Protein AF-A0AAD1AQQ9-F1 (afdb_monomer)

Solvent-accessible surface area (backbone atoms only — not comparable to full-atom values): 23128 Å² total; per-residue (Å²): 130,87,79,75,83,53,77,66,50,61,52,50,50,52,54,48,53,54,50,51,52,54,50,51,54,51,49,53,50,51,53,51,51,52,52,54,50,51,53,48,52,52,50,51,54,52,50,50,52,53,49,53,53,50,53,54,49,52,56,50,53,52,50,52,53,48,53,51,49,53,51,50,52,51,53,52,50,53,53,50,52,50,51,50,50,53,50,54,51,52,50,53,50,49,54,50,49,30,59,72,73,65,39,90,42,57,78,40,56,41,88,80,49,88,40,59,37,41,24,38,58,41,62,72,84,52,92,76,79,46,94,58,46,60,51,45,37,55,55,56,70,68,40,95,64,73,42,43,28,38,31,41,71,64,84,58,95,57,44,66,65,50,51,53,54,51,27,58,76,51,74,46,58,74,93,62,41,48,71,50,32,69,67,61,50,52,34,63,38,70,68,69,57,86,68,44,59,76,78,73,92,82,69,83,50,65,46,69,45,97,80,58,40,35,36,41,35,51,41,96,81,74,42,41,37,33,42,38,31,37,34,61,49,98,86,70,44,52,50,92,38,40,33,36,39,39,34,23,54,66,94,42,56,43,36,38,40,34,33,39,99,75,14,38,56,37,34,37,40,32,35,41,99,84,66,40,54,38,35,39,38,34,19,16,39,64,58,48,57,31,39,41,39,34,32,61,65,93,41,72,54,37,36,39,34,34,44,96,86,61,44,77,77,50,72,29,67,42,71,67,58,46,50,34,55,41,43,63,72,72,54,60,90,49,20,22,37,32,30,54,59,87,38,62,65,52,55,53,46,34,67,74,34,68,53,47,67,26,38,37,43,42,66,89,41,67,79,33,70,66,49,51,54,51,47,73,76,64,69,74,39,47,35,34,22,55,26,64,68,37,48,53,54,41,48,67,68,63,74,48,61,31,22,44,41,58,57,39,73,74,72,73,82,86,74,80,75,70,82,83,131

Nearest PDB structures (foldseek):
  7vfk-assembly1_B  TM=6.189E-01  e=2.960E-12  Staphylococcus aureus subsp. aureus USA300
  7vfn-assembly2_C  TM=6.305E-01  e=8.625E-12  Staphylococcus aureus subsp. aureus USA300
  7ec1-assembly1_B  TM=6.578E-01  e=5.441E-11  Staphylococcus aureus subsp. aureus USA300
  7vfm-assembly2_C  TM=6.105E-01  e=3.809E-11  Staphylococcus aureus subsp. aureus USA300
  6lnw-assembly1_A  TM=4.916E-01  e=9.009E-09  Streptococcus pneumoniae TIGR4

Foldseek 3Di:
DDDDDDVVVVVVVVVVVVVVVVVVVVVVVVVVVVVVVVVVVVVVVVVVVVVVVVVVVVVVVVVVVVVVVVVVVVVVVVVVVVVVVVVVVVVVVQVVVCVVLVFPAGEAAQLVDLAFPEEEEDEALDPPQDPLLLLVLVVQVPRPDLRYEYEYLDDDLCVVVSCVVSCVVNVHDPVSYHYQDQQVVQQADDDADQDADDDDPDQDAWDADPLNQWIWGQDPVNFKIKIWGADADPVRHGDRATAKIFIGGHVDTAKMWGADPSRATAKMWGADPVRFTAWIWGAHSNGATAWIFGDDRNATQKIWGADPVNHTPDMDRDSLVVSLVSCLPPPDPSHEYEHAPVDPSLVVSCVSNVGHYAHEDEPVRLPDPVNLVVLVVPLRAHYEYQEPVSVSSNSNRNSYHHHYDYSDDPDDPDPPPDPDD

Mean predicted aligned error: 14.0 Å

Structure (mmCIF, N/CA/C/O backbone):
data_AF-A0AAD1AQQ9-F1
#
_entry.id   AF-A0AAD1AQQ9-F1
#
loop_
_atom_site.group_PDB
_atom_site.id
_atom_site.type_symbol
_atom_site.label_atom_id
_atom_site.label_alt_id
_atom_site.label_comp_id
_atom_site.label_asym_id
_atom_site.label_entity_id
_atom_site.label_seq_id
_atom_site.pdbx_PDB_ins_code
_atom_site.Cartn_x
_atom_site.Cartn_y
_atom_site.Cartn_z
_atom_site.occupancy
_atom_site.B_iso_or_equiv
_atom_site.auth_seq_id
_atom_site.auth_comp_id
_atom_site.auth_asym_id
_atom_site.auth_atom_id
_atom_site.pdbx_PDB_model_num
ATOM 1 N N . MET A 1 1 ? 55.719 0.538 126.097 1.00 36.19 1 MET A N 1
ATOM 2 C CA . MET A 1 1 ? 55.600 -0.184 124.808 1.00 36.19 1 MET A CA 1
ATOM 3 C C . MET A 1 1 ? 55.387 0.833 123.689 1.00 36.19 1 MET A C 1
ATOM 5 O O . MET A 1 1 ? 54.274 1.259 123.449 1.00 36.19 1 MET A O 1
ATOM 9 N N . LYS A 1 2 ? 56.459 1.363 123.086 1.00 53.81 2 LYS A N 1
ATOM 10 C CA . LYS A 1 2 ? 56.794 1.046 121.682 1.00 53.81 2 LYS A CA 1
ATOM 11 C C . LYS A 1 2 ? 56.234 -0.307 121.212 1.00 53.81 2 LYS A C 1
ATOM 13 O O . LYS A 1 2 ? 56.675 -1.348 121.684 1.00 53.81 2 LYS A O 1
ATOM 18 N N . LYS A 1 3 ? 55.329 -0.265 120.236 1.00 47.53 3 LYS A N 1
ATOM 19 C CA . LYS A 1 3 ? 55.261 -1.208 119.109 1.00 47.53 3 LYS A CA 1
ATOM 20 C C . LYS A 1 3 ? 55.353 -0.329 117.857 1.00 47.53 3 LYS A C 1
ATOM 22 O O . LYS A 1 3 ? 54.387 0.322 117.495 1.00 47.53 3 LYS A O 1
ATOM 27 N N . LYS A 1 4 ? 56.572 0.076 117.471 1.00 51.69 4 LYS A N 1
ATOM 28 C CA . LYS A 1 4 ? 57.337 -0.496 116.344 1.00 51.69 4 LYS A CA 1
ATOM 29 C C . LYS A 1 4 ? 56.397 -0.849 115.199 1.00 51.69 4 LYS A C 1
ATOM 31 O O . LYS A 1 4 ? 55.778 -1.910 115.220 1.00 51.69 4 LYS A O 1
ATOM 36 N N . LEU A 1 5 ? 56.309 0.079 114.249 1.00 50.34 5 LEU A N 1
ATOM 37 C CA . LEU A 1 5 ? 55.714 -0.231 112.977 1.00 50.34 5 LEU A CA 1
ATOM 38 C C . LEU A 1 5 ? 56.695 -1.147 112.202 1.00 50.34 5 LEU A C 1
ATOM 40 O O . LEU A 1 5 ? 57.851 -0.785 112.000 1.00 50.34 5 LEU A O 1
ATOM 44 N N . THR A 1 6 ? 56.290 -2.376 111.901 1.00 51.75 6 THR A N 1
ATOM 45 C CA . THR A 1 6 ? 57.070 -3.421 111.218 1.00 51.75 6 THR A CA 1
ATOM 46 C C . THR A 1 6 ? 57.174 -3.145 109.710 1.00 51.75 6 THR A C 1
ATOM 48 O O . THR A 1 6 ? 56.494 -2.267 109.191 1.00 51.75 6 THR A O 1
ATOM 51 N N . ALA A 1 7 ? 58.003 -3.900 108.972 1.00 61.97 7 ALA A N 1
ATOM 52 C CA . ALA A 1 7 ? 58.128 -3.826 107.499 1.00 61.97 7 ALA A CA 1
ATOM 53 C C . ALA A 1 7 ? 56.771 -3.849 106.756 1.00 61.97 7 ALA A C 1
ATOM 55 O O . ALA A 1 7 ? 56.609 -3.250 105.694 1.00 61.97 7 ALA A O 1
ATOM 56 N N . THR A 1 8 ? 55.776 -4.468 107.386 1.00 60.53 8 THR A N 1
ATOM 57 C CA . THR A 1 8 ? 54.355 -4.430 107.044 1.00 60.53 8 THR A CA 1
ATOM 58 C C . THR A 1 8 ? 53.827 -3.010 106.809 1.00 60.53 8 THR A C 1
ATOM 60 O O . THR A 1 8 ? 53.073 -2.797 105.871 1.00 60.53 8 THR A O 1
ATOM 63 N N . GLN A 1 9 ? 54.227 -2.016 107.606 1.00 60.91 9 GLN A N 1
ATOM 64 C CA . GLN A 1 9 ? 53.675 -0.663 107.510 1.00 60.91 9 GLN A CA 1
ATOM 65 C C . GLN A 1 9 ? 54.288 0.233 106.445 1.00 60.91 9 GLN A C 1
ATOM 67 O O . GLN A 1 9 ? 53.588 1.109 105.947 1.00 60.91 9 GLN A O 1
ATOM 72 N N . LEU A 1 10 ? 55.546 0.021 106.056 1.00 62.38 10 LEU A N 1
ATOM 73 C CA . LEU A 1 10 ? 56.093 0.728 104.895 1.00 62.38 10 LEU A CA 1
ATOM 74 C C . LEU A 1 10 ? 55.451 0.209 103.599 1.00 62.38 10 LEU A C 1
ATOM 76 O O . LEU A 1 10 ? 55.098 1.002 102.731 1.00 62.38 10 LEU A O 1
ATOM 80 N N . SER A 1 11 ? 55.250 -1.113 103.517 1.00 69.56 11 SER A N 1
ATOM 81 C CA . SER A 1 11 ? 54.490 -1.765 102.443 1.00 69.56 11 SER A CA 1
ATOM 82 C C . SER A 1 11 ? 53.064 -1.214 102.363 1.00 69.56 11 SER A C 1
ATOM 84 O O . SER A 1 11 ? 52.654 -0.741 101.307 1.00 69.56 11 SER A O 1
ATOM 86 N N . LEU A 1 12 ? 52.361 -1.153 103.502 1.00 72.62 12 LEU A N 1
ATOM 87 C CA . LEU A 1 12 ? 51.020 -0.566 103.586 1.00 72.62 12 LEU A CA 1
ATOM 88 C C . LEU A 1 12 ? 50.987 0.898 103.129 1.00 72.62 12 LEU A C 1
ATOM 90 O O . LEU A 1 12 ? 50.028 1.300 102.484 1.00 72.62 12 LEU A O 1
ATOM 94 N N . LYS A 1 13 ? 52.015 1.702 103.431 1.00 69.44 13 LYS A N 1
ATOM 95 C CA . LYS A 1 13 ? 52.056 3.108 103.004 1.00 69.44 13 LYS A CA 1
ATOM 96 C C . LYS A 1 13 ? 52.227 3.248 101.490 1.00 69.44 13 LYS A C 1
ATOM 98 O O . LYS A 1 13 ? 51.545 4.066 100.887 1.00 69.44 13 LYS A O 1
ATOM 103 N N . LYS A 1 14 ? 53.105 2.448 100.879 1.00 76.06 14 LYS A N 1
ATOM 104 C CA . LYS A 1 14 ? 53.277 2.461 99.421 1.00 76.06 14 LYS A CA 1
ATOM 105 C C . LYS A 1 14 ? 52.019 1.955 98.712 1.00 76.06 14 LYS A C 1
ATOM 107 O O . LYS A 1 14 ? 51.558 2.603 97.785 1.00 76.06 14 LYS A O 1
ATOM 112 N N . GLN A 1 15 ? 51.416 0.877 99.225 1.00 74.88 15 GLN A N 1
ATOM 113 C CA . GLN A 1 15 ? 50.103 0.413 98.767 1.00 74.88 15 GLN A CA 1
ATOM 114 C C . GLN A 1 15 ? 49.055 1.530 98.862 1.00 74.88 15 GLN A C 1
ATOM 116 O O . GLN A 1 15 ? 48.259 1.682 97.948 1.00 74.88 15 GLN A O 1
ATOM 121 N N . LEU A 1 16 ? 49.079 2.348 99.920 1.00 69.38 16 LEU A N 1
ATOM 122 C CA . LEU A 1 16 ? 48.166 3.483 100.070 1.00 69.38 16 LEU A CA 1
ATOM 123 C C . LEU A 1 16 ? 48.392 4.572 99.008 1.00 69.38 16 LEU A C 1
ATOM 125 O O . LEU A 1 16 ? 47.425 5.090 98.464 1.00 69.38 16 LEU A O 1
ATOM 129 N N . GLU A 1 17 ? 49.642 4.937 98.722 1.00 74.38 17 GLU A N 1
ATOM 130 C CA . GLU A 1 17 ? 49.974 5.958 97.715 1.00 74.38 17 GLU A CA 1
ATOM 131 C C . GLU A 1 17 ? 49.635 5.491 96.291 1.00 74.38 17 GLU A C 1
ATOM 133 O O . GLU A 1 17 ? 49.061 6.264 95.522 1.00 74.38 17 GLU A O 1
ATOM 138 N N . ASP A 1 18 ? 49.905 4.223 95.966 1.00 80.44 18 ASP A N 1
ATOM 139 C CA . ASP A 1 18 ? 49.535 3.624 94.679 1.00 80.44 18 ASP A CA 1
ATOM 140 C C . ASP A 1 18 ? 48.001 3.591 94.522 1.00 80.44 18 ASP A C 1
ATOM 142 O O . ASP A 1 18 ? 47.475 4.058 93.511 1.00 80.44 18 ASP A O 1
ATOM 146 N N . ILE A 1 19 ? 47.272 3.192 95.576 1.00 76.31 19 ILE A N 1
ATOM 147 C CA . ILE A 1 19 ? 45.800 3.246 95.621 1.00 76.31 19 ILE A CA 1
ATOM 148 C C . ILE A 1 19 ? 45.284 4.682 95.426 1.00 76.31 19 ILE A C 1
ATOM 150 O O . ILE A 1 19 ? 44.307 4.894 94.715 1.00 76.31 19 ILE A O 1
ATOM 154 N N . ILE A 1 20 ? 45.918 5.691 96.032 1.00 76.94 20 ILE A N 1
ATOM 155 C CA . ILE A 1 20 ? 45.504 7.098 95.880 1.00 76.94 20 ILE A CA 1
ATOM 156 C C . ILE A 1 20 ? 45.683 7.577 94.433 1.00 76.94 20 ILE A C 1
ATOM 158 O O . ILE A 1 20 ? 44.823 8.290 93.912 1.00 76.94 20 ILE A O 1
ATOM 162 N N . ASN A 1 21 ? 46.775 7.191 93.774 1.00 80.06 21 ASN A N 1
ATOM 163 C CA . ASN A 1 21 ? 47.017 7.563 92.383 1.00 80.06 21 ASN A CA 1
ATOM 164 C C . ASN A 1 21 ? 46.032 6.876 91.427 1.00 80.06 21 ASN A C 1
ATOM 166 O O . ASN A 1 21 ? 45.488 7.549 90.550 1.00 80.06 21 ASN A O 1
ATOM 170 N N . GLU A 1 22 ? 45.738 5.590 91.639 1.00 80.50 22 GLU A N 1
ATOM 171 C CA . GLU A 1 22 ? 44.697 4.864 90.898 1.00 80.50 22 GLU A CA 1
ATOM 172 C C . GLU A 1 22 ? 43.313 5.505 91.095 1.00 80.50 22 GLU A C 1
ATOM 174 O O . GLU A 1 22 ? 42.574 5.697 90.130 1.00 80.50 22 GLU A O 1
ATOM 179 N N . ILE A 1 23 ? 42.981 5.931 92.322 1.00 79.19 23 ILE A N 1
ATOM 180 C CA . ILE A 1 23 ? 41.730 6.648 92.620 1.00 79.19 23 ILE A CA 1
ATOM 181 C C . ILE A 1 23 ? 41.649 7.976 91.859 1.00 79.19 23 ILE A C 1
ATOM 183 O O . ILE A 1 23 ? 40.586 8.320 91.339 1.00 79.19 23 ILE A O 1
ATOM 187 N N . ASN A 1 24 ? 42.742 8.737 91.788 1.00 79.19 24 ASN A N 1
ATOM 188 C CA . ASN A 1 24 ? 42.745 10.024 91.093 1.00 79.19 24 ASN A CA 1
ATOM 189 C C . ASN A 1 24 ? 42.607 9.856 89.573 1.00 79.19 24 ASN A C 1
ATOM 191 O O . ASN A 1 24 ? 41.806 10.563 88.966 1.00 79.19 24 ASN A O 1
ATOM 195 N N . GLN A 1 25 ? 43.304 8.886 88.972 1.00 81.69 25 GLN A N 1
ATOM 196 C CA . GLN A 1 25 ? 43.139 8.568 87.548 1.00 81.69 25 GLN A CA 1
ATOM 197 C C . GLN A 1 25 ? 41.712 8.108 87.237 1.00 81.69 25 GLN A C 1
ATOM 199 O O . GLN A 1 25 ? 41.085 8.630 86.316 1.00 81.69 25 GLN A O 1
ATOM 204 N N . ALA A 1 26 ? 41.154 7.220 88.065 1.00 71.44 26 ALA A N 1
ATOM 205 C CA . ALA A 1 26 ? 39.769 6.785 87.927 1.00 71.44 26 ALA A CA 1
ATOM 206 C C . ALA A 1 26 ? 38.781 7.960 88.043 1.00 71.44 26 ALA A C 1
ATOM 208 O O . ALA A 1 26 ? 37.779 8.010 87.333 1.00 71.44 26 ALA A O 1
ATOM 209 N N . LYS A 1 27 ? 39.054 8.943 88.907 1.00 76.75 27 LYS A N 1
ATOM 210 C CA . LYS A 1 27 ? 38.211 10.137 89.072 1.00 76.75 27 LYS A CA 1
ATOM 211 C C . LYS A 1 27 ? 38.223 11.047 87.840 1.00 76.75 27 LYS A C 1
ATOM 213 O O . LYS A 1 27 ? 37.171 11.574 87.460 1.00 76.75 27 LYS A O 1
ATOM 218 N N . ASP A 1 28 ? 39.381 11.226 87.214 1.00 79.88 28 ASP A N 1
ATOM 219 C CA . ASP A 1 28 ? 39.506 12.015 85.987 1.00 79.88 28 ASP A CA 1
ATOM 220 C C . ASP A 1 28 ? 38.813 11.312 84.809 1.00 79.88 28 ASP A C 1
ATOM 222 O O . ASP A 1 28 ? 38.059 11.948 84.065 1.00 79.88 28 ASP A O 1
ATOM 226 N N . GLU A 1 29 ? 38.962 9.987 84.699 1.00 78.50 29 GLU A N 1
ATOM 227 C CA . GLU A 1 29 ? 38.230 9.170 83.723 1.00 78.50 29 GLU A CA 1
ATOM 228 C C . GLU A 1 29 ? 36.713 9.252 83.929 1.00 78.50 29 GLU A C 1
ATOM 230 O O . GLU A 1 29 ? 35.983 9.497 82.969 1.00 78.50 29 GLU A O 1
ATOM 235 N N . ILE A 1 30 ? 36.223 9.157 85.171 1.00 76.81 30 ILE A N 1
ATOM 236 C CA . ILE A 1 30 ? 34.796 9.327 85.499 1.00 76.81 30 ILE A CA 1
ATOM 237 C C . ILE A 1 30 ? 34.297 10.717 85.088 1.00 76.81 30 ILE A C 1
ATOM 239 O O . ILE A 1 30 ? 33.193 10.854 84.563 1.00 76.81 30 ILE A O 1
ATOM 243 N N . THR A 1 31 ? 35.096 11.764 85.300 1.00 79.25 31 THR A N 1
ATOM 244 C CA . THR A 1 31 ? 34.713 13.137 84.936 1.00 79.25 31 THR A CA 1
ATOM 245 C C . THR A 1 31 ? 34.584 13.296 83.421 1.00 79.25 31 THR A C 1
ATOM 247 O O . THR A 1 31 ? 33.632 13.920 82.943 1.00 79.25 31 THR A O 1
ATOM 250 N N . LYS A 1 32 ? 35.500 12.691 82.658 1.00 82.81 32 LYS A N 1
ATOM 251 C CA . LYS A 1 32 ? 35.450 12.667 81.193 1.00 82.81 32 LYS A CA 1
ATOM 252 C C . LYS A 1 32 ? 34.276 11.834 80.670 1.00 82.81 32 LYS A C 1
ATOM 254 O O . LYS A 1 32 ? 33.540 12.297 79.806 1.00 82.81 32 LYS A O 1
ATOM 259 N N . ILE A 1 33 ? 34.042 10.654 81.242 1.00 79.00 33 ILE A N 1
ATOM 260 C CA . ILE A 1 33 ? 32.891 9.809 80.898 1.00 79.00 33 ILE A CA 1
ATOM 261 C C . ILE A 1 33 ? 31.581 10.556 81.170 1.00 79.00 33 ILE A C 1
ATOM 263 O O . ILE A 1 33 ? 30.688 10.546 80.329 1.00 79.00 33 ILE A O 1
ATOM 267 N N . ASN A 1 34 ? 31.472 11.274 82.291 1.00 70.94 34 ASN A N 1
ATOM 268 C CA . ASN A 1 34 ? 30.279 12.057 82.619 1.00 70.94 34 ASN A CA 1
ATOM 269 C C . ASN A 1 34 ? 30.028 13.205 81.627 1.00 70.94 34 ASN A C 1
ATOM 271 O O . ASN A 1 34 ? 28.876 13.487 81.288 1.00 70.94 34 ASN A O 1
ATOM 275 N N . SER A 1 35 ? 31.077 13.884 81.150 1.00 77.25 35 SER A N 1
ATOM 276 C CA . SER A 1 35 ? 30.920 14.957 80.160 1.00 77.25 35 SER A CA 1
ATOM 277 C C . SER A 1 35 ? 30.515 14.409 78.787 1.00 77.25 35 SER A C 1
ATOM 279 O O . SER A 1 35 ? 29.593 14.945 78.167 1.00 77.25 35 SER A O 1
ATOM 281 N N . GLU A 1 36 ? 31.113 13.295 78.357 1.00 79.44 36 GLU A N 1
ATOM 282 C CA . GLU A 1 36 ? 30.736 12.570 77.138 1.00 79.44 36 GLU A CA 1
ATOM 283 C C . GLU A 1 36 ? 29.307 12.008 77.229 1.00 79.44 36 GLU A C 1
ATOM 285 O O . GLU A 1 36 ? 28.532 12.124 76.279 1.00 79.44 36 GLU A O 1
ATOM 290 N N . GLN A 1 37 ? 28.904 11.477 78.387 1.00 76.12 37 GLN A N 1
ATOM 291 C CA . GLN A 1 37 ? 27.552 10.972 78.631 1.00 76.12 37 GLN A CA 1
ATOM 292 C C . GLN A 1 37 ? 26.503 12.091 78.567 1.00 76.12 37 GLN A C 1
ATOM 294 O O . GLN A 1 37 ? 25.438 11.897 77.979 1.00 76.12 37 GLN A O 1
ATOM 299 N N . ASN A 1 38 ? 26.809 13.279 79.096 1.00 77.38 38 ASN A N 1
ATOM 300 C CA . ASN A 1 38 ? 25.932 14.446 78.986 1.00 77.38 38 ASN A CA 1
ATOM 301 C C . ASN A 1 38 ? 25.800 14.939 77.538 1.00 77.38 38 ASN A C 1
ATOM 303 O O . ASN A 1 38 ? 24.687 15.217 77.085 1.00 77.38 38 ASN A O 1
ATOM 307 N N . ALA A 1 39 ? 26.908 15.012 76.794 1.00 78.94 39 ALA A N 1
ATOM 308 C CA . ALA A 1 39 ? 26.889 15.383 75.378 1.00 78.94 39 ALA A CA 1
ATOM 309 C C . ALA A 1 39 ? 26.085 14.372 74.540 1.00 78.94 39 ALA A C 1
ATOM 311 O O . ALA A 1 39 ? 25.224 14.762 73.746 1.00 78.94 39 ALA A O 1
ATOM 312 N N . ASN A 1 40 ? 26.286 13.073 74.783 1.00 75.31 40 ASN A N 1
ATOM 313 C CA . ASN A 1 40 ? 25.524 12.002 74.145 1.00 75.31 40 ASN A CA 1
ATOM 314 C C . ASN A 1 40 ? 24.036 12.058 74.519 1.00 75.31 40 ASN A C 1
ATOM 316 O O . ASN A 1 40 ? 23.184 11.905 73.645 1.00 75.31 40 ASN A O 1
ATOM 320 N N . GLY A 1 41 ? 23.696 12.356 75.777 1.00 73.75 41 GLY A N 1
ATOM 321 C CA . GLY A 1 41 ? 22.311 12.542 76.220 1.00 73.75 41 GLY A CA 1
ATOM 322 C C . GLY A 1 41 ? 21.603 13.697 75.500 1.00 73.75 41 GLY A C 1
ATOM 323 O O . GLY A 1 41 ? 20.452 13.564 75.071 1.00 73.75 41 GLY A O 1
ATOM 324 N N . GLN A 1 42 ? 22.301 14.816 75.280 1.00 78.62 42 GLN A N 1
ATOM 325 C CA . GLN A 1 42 ? 21.775 15.932 74.487 1.00 78.62 42 GLN A CA 1
ATOM 326 C C . GLN A 1 42 ? 21.616 15.568 73.004 1.00 78.62 42 GLN A C 1
ATOM 328 O O . GLN A 1 42 ? 20.591 15.898 72.398 1.00 78.62 42 GLN A O 1
ATOM 333 N N . ALA A 1 43 ? 22.587 14.858 72.421 1.00 73.50 43 ALA A N 1
ATOM 334 C CA . ALA A 1 43 ? 22.518 14.385 71.040 1.00 73.50 43 ALA A CA 1
ATOM 335 C C . ALA A 1 43 ? 21.340 13.420 70.823 1.00 73.50 43 ALA A C 1
ATOM 337 O O . ALA A 1 43 ? 20.582 13.598 69.868 1.00 73.50 43 ALA A O 1
ATOM 338 N N . ILE A 1 44 ? 21.125 12.476 71.747 1.00 76.06 44 ILE A N 1
ATOM 339 C CA . ILE A 1 44 ? 19.974 11.560 71.748 1.00 76.06 44 ILE A CA 1
ATOM 340 C C . ILE A 1 44 ? 18.665 12.350 71.820 1.00 76.06 44 ILE A C 1
ATOM 342 O O . ILE A 1 44 ? 17.768 12.125 71.014 1.00 76.06 44 ILE A O 1
ATOM 346 N N . THR A 1 45 ? 18.567 13.334 72.716 1.00 80.06 45 THR A N 1
ATOM 347 C CA . THR A 1 45 ? 17.353 14.157 72.857 1.00 80.06 45 THR A CA 1
ATOM 348 C C . THR A 1 45 ? 17.043 14.950 71.579 1.00 80.06 45 THR A C 1
ATOM 350 O O . THR A 1 45 ? 15.885 15.075 71.176 1.00 80.06 45 THR A O 1
ATOM 353 N N . ASN A 1 46 ? 18.068 15.488 70.912 1.00 78.62 46 ASN A N 1
ATOM 354 C CA . ASN A 1 46 ? 17.908 16.202 69.642 1.00 78.62 46 ASN A CA 1
ATOM 355 C C . ASN A 1 46 ? 17.525 15.256 68.491 1.00 78.62 46 ASN A C 1
ATOM 357 O O . ASN A 1 46 ? 16.692 15.617 67.658 1.00 78.62 46 ASN A O 1
ATOM 361 N N . ALA A 1 47 ? 18.108 14.055 68.446 1.00 69.06 47 ALA A N 1
ATOM 362 C CA . ALA A 1 47 ? 17.754 13.023 67.477 1.00 69.06 47 ALA A CA 1
ATOM 363 C C . ALA A 1 47 ? 16.307 12.546 67.670 1.00 69.06 47 ALA A C 1
ATOM 365 O O . ALA A 1 47 ? 15.579 12.430 66.688 1.00 69.06 47 ALA A O 1
ATOM 366 N N . GLN A 1 48 ? 15.866 12.377 68.921 1.00 69.31 48 GLN A N 1
ATOM 367 C CA . GLN A 1 48 ? 14.490 12.018 69.259 1.00 69.31 48 GLN A CA 1
ATOM 368 C C . GLN A 1 48 ? 13.503 13.079 68.760 1.00 69.31 48 GLN A C 1
ATOM 370 O O . GLN A 1 48 ? 12.563 12.752 68.044 1.00 69.31 48 GLN A O 1
ATOM 375 N N . ARG A 1 49 ? 13.774 14.367 69.020 1.00 79.88 49 ARG A N 1
ATOM 376 C CA . ARG A 1 49 ? 12.942 15.468 68.505 1.00 79.88 49 ARG A CA 1
ATOM 377 C C . ARG A 1 49 ? 12.867 15.485 66.977 1.00 79.88 49 ARG A C 1
ATOM 379 O O . ARG A 1 49 ? 11.781 15.638 66.430 1.00 79.88 49 ARG A O 1
ATOM 386 N N . LYS A 1 50 ? 13.993 15.295 66.277 1.00 74.31 50 LYS A N 1
ATOM 387 C CA . LYS A 1 50 ? 14.001 15.198 64.804 1.00 74.31 50 LYS A CA 1
ATOM 388 C C . LYS A 1 50 ? 13.203 13.995 64.304 1.00 74.31 50 LYS A C 1
ATOM 390 O O . LYS A 1 50 ? 12.493 14.123 63.311 1.00 74.31 50 LYS A O 1
ATOM 395 N N . LEU A 1 51 ? 13.315 12.852 64.981 1.00 71.38 51 LEU A N 1
ATOM 396 C CA . LEU A 1 51 ? 12.568 11.641 64.653 1.00 71.38 51 LEU A CA 1
ATOM 397 C C . LEU A 1 51 ? 11.062 11.854 64.832 1.00 71.38 51 LEU A C 1
ATOM 399 O O . LEU A 1 51 ? 10.295 11.449 63.965 1.00 71.38 51 LEU A O 1
ATOM 403 N N . ASP A 1 52 ? 10.643 12.525 65.902 1.00 79.25 52 ASP A N 1
ATOM 404 C CA . ASP A 1 52 ? 9.233 12.828 66.151 1.00 79.25 52 ASP A CA 1
ATOM 405 C C . ASP A 1 52 ? 8.678 13.809 65.105 1.00 79.25 52 ASP A C 1
ATOM 407 O O . ASP A 1 52 ? 7.599 13.575 64.561 1.00 79.25 52 ASP A O 1
ATOM 411 N N . THR A 1 53 ? 9.441 14.844 64.723 1.00 78.94 53 THR A N 1
ATOM 412 C CA . THR A 1 53 ? 9.072 15.736 63.608 1.00 78.94 53 THR A CA 1
ATOM 413 C C . THR A 1 53 ? 8.962 14.980 62.280 1.00 78.94 53 THR A C 1
ATOM 415 O O . THR A 1 53 ? 8.014 15.196 61.529 1.00 78.94 53 THR A O 1
ATOM 418 N N . LEU A 1 54 ? 9.905 14.079 61.983 1.00 69.50 54 LEU A N 1
ATOM 419 C CA . LEU A 1 54 ? 9.879 13.254 60.771 1.00 69.50 54 LEU A CA 1
ATOM 420 C C . LEU A 1 54 ? 8.677 12.307 60.753 1.00 69.50 54 LEU A C 1
ATOM 422 O O . LEU A 1 54 ? 8.006 12.212 59.732 1.00 69.50 54 LEU A O 1
ATOM 426 N N . LYS A 1 55 ? 8.365 11.651 61.876 1.00 68.31 55 LYS A N 1
ATOM 427 C CA . LYS A 1 55 ? 7.185 10.782 62.004 1.00 68.31 55 LYS A CA 1
ATOM 428 C C . LYS A 1 55 ? 5.888 11.553 61.788 1.00 68.31 55 LYS A C 1
ATOM 430 O O . LYS A 1 55 ? 5.026 11.076 61.059 1.00 68.31 55 LYS A O 1
ATOM 435 N N . ALA A 1 56 ? 5.763 12.738 62.385 1.00 74.56 56 ALA A N 1
ATOM 436 C CA . ALA A 1 56 ? 4.593 13.591 62.200 1.00 74.56 56 ALA A CA 1
ATOM 437 C C . ALA A 1 56 ? 4.441 14.036 60.738 1.00 74.56 56 ALA A C 1
ATOM 439 O O . ALA A 1 56 ? 3.338 13.996 60.200 1.00 74.56 56 ALA A O 1
ATOM 440 N N . LYS A 1 57 ? 5.550 14.394 60.075 1.00 74.62 57 LYS A N 1
ATOM 441 C CA . LYS A 1 57 ? 5.542 14.764 58.657 1.00 74.62 57 LYS A CA 1
ATOM 442 C C . LYS A 1 57 ? 5.140 13.591 57.758 1.00 74.62 57 LYS A C 1
ATOM 444 O O . LYS A 1 57 ? 4.241 13.748 56.951 1.00 74.62 57 LYS A O 1
ATOM 449 N N . VAL A 1 58 ? 5.731 12.409 57.953 1.00 69.06 58 VAL A N 1
ATOM 450 C CA . VAL A 1 58 ? 5.382 11.199 57.186 1.00 69.06 58 VAL A CA 1
ATOM 451 C C . VAL A 1 58 ? 3.910 10.825 57.369 1.00 69.06 58 VAL A C 1
ATOM 453 O O . VAL A 1 58 ? 3.256 10.465 56.399 1.00 69.06 58 VAL A O 1
ATOM 456 N N . ALA A 1 59 ? 3.370 10.934 58.587 1.00 73.19 59 ALA A N 1
ATOM 457 C CA . ALA A 1 59 ? 1.954 10.671 58.836 1.00 73.19 59 ALA A CA 1
ATOM 458 C C . ALA A 1 59 ? 1.031 11.681 58.128 1.00 73.19 59 ALA A C 1
ATOM 460 O O . ALA A 1 59 ? -0.026 11.290 57.641 1.00 73.19 59 ALA A O 1
ATOM 461 N N . SER A 1 60 ? 1.434 12.956 58.056 1.00 78.69 60 SER A N 1
ATOM 462 C CA . SER A 1 60 ? 0.712 13.992 57.305 1.00 78.69 60 SER A CA 1
ATOM 463 C C . SER A 1 60 ? 0.752 13.720 55.802 1.00 78.69 60 SER A C 1
ATOM 465 O O . SER A 1 60 ? -0.300 13.648 55.179 1.00 78.69 60 SER A O 1
ATOM 467 N N . ASP A 1 61 ? 1.944 13.489 55.246 1.00 73.88 61 ASP A N 1
ATOM 468 C CA . ASP A 1 61 ? 2.139 13.226 53.816 1.00 73.88 61 ASP A CA 1
ATOM 469 C C . ASP A 1 61 ? 1.349 11.967 53.384 1.00 73.88 61 ASP A C 1
ATOM 471 O O . ASP A 1 61 ? 0.660 11.975 52.370 1.00 73.88 61 ASP A O 1
ATOM 475 N N . GLN A 1 62 ? 1.342 10.905 54.204 1.00 72.62 62 GLN A N 1
ATOM 476 C CA . GLN A 1 62 ? 0.541 9.697 53.949 1.00 72.62 62 GLN A CA 1
ATOM 477 C C . GLN A 1 62 ? -0.973 9.940 53.986 1.00 72.62 62 GLN A C 1
ATOM 479 O O . GLN A 1 62 ? -1.717 9.271 53.265 1.00 72.62 62 GLN A O 1
ATOM 484 N N . ALA A 1 63 ? -1.450 10.841 54.847 1.00 80.56 63 ALA A N 1
ATOM 485 C CA . ALA A 1 63 ? -2.867 11.184 54.916 1.00 80.56 63 ALA A CA 1
ATOM 486 C C . ALA A 1 63 ? -3.304 11.984 53.679 1.00 80.56 63 ALA A C 1
ATOM 488 O O . ALA A 1 63 ? -4.367 11.699 53.123 1.00 80.56 63 ALA A O 1
ATOM 489 N N . ASP A 1 64 ? -2.464 12.917 53.225 1.00 80.75 64 ASP A N 1
ATOM 490 C CA . ASP A 1 64 ? -2.698 13.712 52.018 1.00 80.75 64 ASP A CA 1
ATOM 491 C C . ASP A 1 64 ? -2.669 12.833 50.757 1.00 80.75 64 ASP A C 1
ATOM 493 O O . ASP A 1 64 ? -3.606 12.880 49.955 1.00 80.75 64 ASP A O 1
ATOM 497 N N . ASP A 1 65 ? -1.671 11.951 50.627 1.00 77.94 65 ASP A N 1
ATOM 498 C CA . ASP A 1 65 ? -1.570 10.990 49.520 1.00 77.94 65 ASP A CA 1
ATOM 499 C C . ASP A 1 65 ? -2.787 10.057 49.472 1.00 77.94 65 ASP A C 1
ATOM 501 O O . ASP A 1 65 ? -3.342 9.793 48.402 1.00 77.94 65 ASP A O 1
ATOM 505 N N . LYS A 1 66 ? -3.248 9.577 50.635 1.00 82.12 66 LYS A N 1
ATOM 506 C CA . LYS A 1 66 ? -4.444 8.733 50.722 1.00 82.12 66 LYS A CA 1
ATOM 507 C C . LYS A 1 66 ? -5.702 9.493 50.302 1.00 82.12 66 LYS A C 1
ATOM 509 O O . LYS A 1 66 ? -6.481 8.970 49.514 1.00 82.12 66 LYS A O 1
ATOM 514 N N . ALA A 1 67 ? -5.884 10.727 50.772 1.00 83.94 67 ALA A N 1
ATOM 515 C CA . ALA A 1 67 ? -7.020 11.555 50.375 1.00 83.94 67 ALA A CA 1
ATOM 516 C C . ALA A 1 67 ? -7.011 11.855 48.865 1.00 83.94 67 ALA A C 1
ATOM 518 O O . ALA A 1 67 ? -8.065 11.880 48.224 1.00 83.94 67 ALA A O 1
ATOM 519 N N . GLN A 1 68 ? -5.827 12.052 48.276 1.00 79.56 68 GLN A N 1
ATOM 520 C CA . GLN A 1 68 ? -5.673 12.250 46.839 1.00 79.56 68 GLN A CA 1
ATOM 521 C C . GLN A 1 68 ? -5.974 10.970 46.046 1.00 79.56 68 GLN A C 1
ATOM 523 O O . GLN A 1 68 ? -6.648 11.046 45.017 1.00 79.56 68 GLN A O 1
ATOM 528 N N . LEU A 1 69 ? -5.540 9.804 46.533 1.00 78.62 69 LEU A N 1
ATOM 529 C CA . LEU A 1 69 ? -5.861 8.506 45.938 1.00 78.62 69 LEU A CA 1
ATOM 530 C C . LEU A 1 69 ? -7.369 8.228 45.980 1.00 78.62 69 LEU A C 1
ATOM 532 O O . LEU A 1 69 ? -7.941 7.876 44.952 1.00 78.62 69 LEU A O 1
ATOM 536 N N . ASP A 1 70 ? -8.016 8.446 47.126 1.00 86.06 70 ASP A N 1
ATOM 537 C CA . ASP A 1 70 ? -9.460 8.250 47.296 1.00 86.06 70 ASP A CA 1
ATOM 538 C C . ASP A 1 70 ? -10.244 9.173 46.343 1.00 86.06 70 ASP A C 1
ATOM 540 O O . ASP A 1 70 ? -11.193 8.749 45.681 1.00 86.06 70 ASP A O 1
ATOM 544 N N . LYS A 1 71 ? -9.803 10.431 46.187 1.00 85.44 71 LYS A N 1
ATOM 545 C CA . LYS A 1 71 ? -10.393 11.375 45.227 1.00 85.44 71 LYS A CA 1
ATOM 546 C C . LYS A 1 71 ? -10.231 10.908 43.779 1.00 85.44 71 LYS A C 1
ATOM 548 O O . LYS A 1 71 ? -11.185 10.999 43.009 1.00 85.44 71 LYS A O 1
ATOM 553 N N . LEU A 1 72 ? -9.048 10.423 43.402 1.00 81.31 72 LEU A N 1
ATOM 554 C CA . LEU A 1 72 ? -8.794 9.901 42.056 1.00 81.31 72 LEU A CA 1
ATOM 555 C C . LEU A 1 72 ? -9.609 8.633 41.777 1.00 81.31 72 LEU A C 1
ATOM 557 O O . LEU A 1 72 ? -10.142 8.492 40.681 1.00 81.31 72 LEU A O 1
ATOM 561 N N . GLN A 1 73 ? -9.759 7.744 42.763 1.00 79.00 73 GLN A N 1
ATOM 562 C CA . GLN A 1 73 ? -10.596 6.547 42.647 1.00 79.00 73 GLN A CA 1
ATOM 563 C C . GLN A 1 73 ? -12.072 6.904 42.458 1.00 79.00 73 GLN A C 1
ATOM 565 O O . GLN A 1 73 ? -12.723 6.336 41.584 1.00 79.00 73 GLN A O 1
ATOM 570 N N . HIS A 1 74 ? -12.586 7.879 43.214 1.00 83.69 74 HIS A N 1
ATOM 571 C CA . HIS A 1 74 ? -13.946 8.380 43.017 1.00 83.69 74 HIS A CA 1
ATOM 572 C C . HIS A 1 74 ? -14.132 9.013 41.636 1.00 83.69 74 HIS A C 1
ATOM 574 O O . HIS A 1 74 ? -15.072 8.658 40.936 1.00 83.69 74 HIS A O 1
ATOM 580 N N . GLN A 1 75 ? -13.201 9.862 41.192 1.00 82.62 75 GLN A N 1
ATOM 581 C CA . GLN A 1 75 ? -13.259 10.444 39.846 1.00 82.62 75 GLN A CA 1
ATOM 582 C C . GLN A 1 75 ? -13.209 9.380 38.744 1.00 82.62 75 GLN A C 1
ATOM 584 O O . GLN A 1 75 ? -13.902 9.504 37.739 1.00 82.62 75 GLN A O 1
ATOM 589 N N . GLN A 1 76 ? -12.406 8.329 38.918 1.00 79.81 76 GLN A N 1
ATOM 590 C CA . GLN A 1 76 ? -12.343 7.224 37.967 1.00 79.81 76 GLN A CA 1
ATOM 591 C C . GLN A 1 76 ? -13.660 6.438 37.921 1.00 79.81 76 GLN A C 1
ATOM 593 O O . GLN A 1 76 ? -14.105 6.073 36.831 1.00 79.81 76 GLN A O 1
ATOM 598 N N . ALA A 1 77 ? -14.284 6.186 39.074 1.00 80.75 77 ALA A N 1
ATOM 599 C CA . ALA A 1 77 ? -15.587 5.532 39.149 1.00 80.75 77 ALA A CA 1
ATOM 600 C C . ALA A 1 77 ? -16.674 6.384 38.472 1.00 80.75 77 ALA A C 1
ATOM 602 O O . ALA A 1 77 ? -17.355 5.881 37.581 1.00 80.75 77 ALA A O 1
ATOM 603 N N . ASP A 1 78 ? -16.745 7.680 38.793 1.00 83.81 78 ASP A N 1
ATOM 604 C CA . ASP A 1 78 ? -17.709 8.619 38.206 1.00 83.81 78 ASP A CA 1
ATOM 605 C C . ASP A 1 78 ? -17.566 8.693 36.677 1.00 83.81 78 ASP A C 1
ATOM 607 O O . ASP A 1 78 ? -18.553 8.598 35.949 1.00 83.81 78 ASP A O 1
ATOM 611 N N . LEU A 1 79 ? -16.331 8.791 36.168 1.00 78.00 79 LEU A N 1
ATOM 612 C CA . LEU A 1 79 ? -16.058 8.792 34.726 1.00 78.00 79 LEU A CA 1
ATOM 613 C C . LEU A 1 79 ? -16.432 7.464 34.055 1.00 78.00 79 LEU A C 1
ATOM 615 O O . LEU A 1 79 ? -16.873 7.455 32.906 1.00 78.00 79 LEU A O 1
ATOM 619 N N . THR A 1 80 ? -16.253 6.339 34.749 1.00 77.62 80 THR A N 1
ATOM 620 C CA . THR A 1 80 ? -16.622 5.014 34.231 1.00 77.62 80 THR A CA 1
ATOM 621 C C . THR A 1 80 ? -18.140 4.877 34.133 1.00 77.62 80 THR A C 1
ATOM 623 O O . THR A 1 80 ? -18.647 4.430 33.102 1.00 77.62 80 THR A O 1
ATOM 626 N N . ASP A 1 81 ? -18.866 5.313 35.162 1.00 83.38 81 ASP A N 1
ATOM 627 C CA . ASP A 1 81 ? -20.329 5.295 35.187 1.00 83.38 81 ASP A CA 1
ATOM 628 C C . ASP A 1 81 ? -20.925 6.267 34.163 1.00 83.38 81 ASP A C 1
ATOM 630 O O . ASP A 1 81 ? -21.872 5.919 33.453 1.00 83.38 81 ASP A O 1
ATOM 634 N N . GLU A 1 82 ? -20.351 7.465 34.020 1.00 76.94 82 GLU A N 1
ATOM 635 C CA . GLU A 1 82 ? -20.775 8.431 33.007 1.00 76.94 82 GLU A CA 1
ATOM 636 C C . GLU A 1 82 ? -20.520 7.917 31.587 1.00 76.94 82 GLU A C 1
ATOM 638 O O . GLU A 1 82 ? -21.410 8.008 30.739 1.00 76.94 82 GLU A O 1
ATOM 643 N N . SER A 1 83 ? -19.354 7.315 31.340 1.00 72.88 83 SER A N 1
ATOM 644 C CA . SER A 1 83 ? -19.033 6.665 30.066 1.00 72.88 83 SER A CA 1
ATOM 645 C C . SER A 1 83 ? -20.037 5.559 29.736 1.00 72.88 83 SER A C 1
ATOM 647 O O . SER A 1 83 ? -20.594 5.537 28.638 1.00 72.88 83 SER A O 1
ATOM 649 N N . LYS A 1 84 ? -20.352 4.692 30.708 1.00 75.56 84 LYS A N 1
ATOM 650 C CA . LYS A 1 84 ? -21.360 3.641 30.541 1.00 75.56 84 LYS A CA 1
ATOM 651 C C . LYS A 1 84 ? -22.740 4.223 30.235 1.00 75.56 84 LYS A C 1
ATOM 653 O O . LYS A 1 84 ? -23.391 3.781 29.297 1.00 75.56 84 LYS A O 1
ATOM 658 N N . ARG A 1 85 ? -23.169 5.254 30.970 1.00 75.62 85 ARG A N 1
ATOM 659 C CA . ARG A 1 85 ? -24.457 5.924 30.739 1.00 75.62 85 ARG A CA 1
ATOM 660 C C . ARG A 1 85 ? -24.538 6.541 29.343 1.00 75.62 85 ARG A C 1
ATOM 662 O O . ARG A 1 85 ? -25.560 6.397 28.682 1.00 75.62 85 ARG A O 1
ATOM 669 N N . LEU A 1 86 ? -23.487 7.230 28.900 1.00 67.81 86 LEU A N 1
ATOM 670 C CA . LEU A 1 86 ? -23.418 7.806 27.555 1.00 67.81 86 LEU A CA 1
ATOM 671 C C . LEU A 1 86 ? -23.454 6.713 26.483 1.00 67.81 86 LEU A C 1
ATOM 673 O O . LEU A 1 86 ? -24.137 6.875 25.474 1.00 67.81 86 LEU A O 1
ATOM 677 N N . HIS A 1 87 ? -22.775 5.591 26.719 1.00 66.19 87 HIS A N 1
ATOM 678 C CA . HIS A 1 87 ? -22.809 4.430 25.835 1.00 66.19 87 HIS A CA 1
ATOM 679 C C . HIS A 1 87 ? -24.225 3.839 25.722 1.00 66.19 87 HIS A C 1
ATOM 681 O O . HIS A 1 87 ? -24.728 3.665 24.614 1.00 66.19 87 HIS A O 1
ATOM 687 N N . ASP A 1 88 ? -24.914 3.631 26.848 1.00 67.69 88 ASP A N 1
ATOM 688 C CA . ASP A 1 88 ? -26.295 3.127 26.878 1.00 67.69 88 ASP A CA 1
ATOM 689 C C . ASP A 1 88 ? -27.278 4.103 26.193 1.00 67.69 88 ASP A C 1
ATOM 691 O O . ASP A 1 88 ? -28.193 3.690 25.473 1.00 67.69 88 ASP A O 1
ATOM 695 N N . GLN A 1 89 ? -27.079 5.416 26.373 1.00 58.50 89 GLN A N 1
ATOM 696 C CA . GLN A 1 89 ? -27.866 6.457 25.701 1.00 58.50 89 GLN A CA 1
ATOM 697 C C . GLN A 1 89 ? -27.651 6.458 24.185 1.00 58.50 89 GLN A C 1
ATOM 699 O O . GLN A 1 89 ? -28.621 6.579 23.436 1.00 58.50 89 GLN A O 1
ATOM 704 N N . LEU A 1 90 ? -26.407 6.301 23.728 1.00 60.94 90 LEU A N 1
ATOM 705 C CA . LEU A 1 90 ? -26.088 6.174 22.307 1.00 60.94 90 LEU A CA 1
ATOM 706 C C . LEU A 1 90 ? -26.712 4.913 21.707 1.00 60.94 90 LEU A C 1
ATOM 708 O O . LEU A 1 90 ? -27.281 4.989 20.620 1.00 60.94 90 LEU A O 1
ATOM 712 N N . HIS A 1 91 ? -26.676 3.788 22.425 1.00 63.31 91 HIS A N 1
ATOM 713 C CA . HIS A 1 91 ? -27.299 2.545 21.972 1.00 63.31 91 HIS A CA 1
ATOM 714 C C . HIS A 1 91 ? -28.818 2.700 21.832 1.00 63.31 91 HIS A C 1
ATOM 716 O O . HIS A 1 91 ? -29.385 2.381 20.792 1.00 63.31 91 HIS A O 1
ATOM 722 N N . THR A 1 92 ? -29.470 3.298 22.832 1.00 60.19 92 THR A N 1
ATOM 723 C CA . THR A 1 92 ? -30.919 3.559 22.804 1.00 60.19 92 THR A CA 1
ATOM 724 C C . THR A 1 92 ? -31.306 4.500 21.658 1.00 60.19 92 THR A C 1
ATOM 726 O O . THR A 1 92 ? -32.325 4.300 20.995 1.00 60.19 92 THR A O 1
ATOM 729 N N . LEU A 1 93 ? -30.494 5.530 21.399 1.00 54.16 93 LEU A N 1
ATOM 730 C CA . LEU A 1 93 ? -30.700 6.444 20.277 1.00 54.16 93 LEU A CA 1
ATOM 731 C C . LEU A 1 93 ? -30.520 5.727 18.931 1.00 54.16 93 LEU A C 1
ATOM 733 O O . LEU A 1 93 ? -31.315 5.945 18.020 1.00 54.16 93 LEU A O 1
ATOM 737 N N . SER A 1 94 ? -29.516 4.857 18.822 1.00 54.62 94 SER A N 1
ATOM 738 C CA . SER A 1 94 ? -29.270 4.026 17.639 1.00 54.62 94 SER A CA 1
ATOM 739 C C . SER A 1 94 ? -30.449 3.091 17.345 1.00 54.62 94 SER A C 1
ATOM 741 O O . SER A 1 94 ? -30.95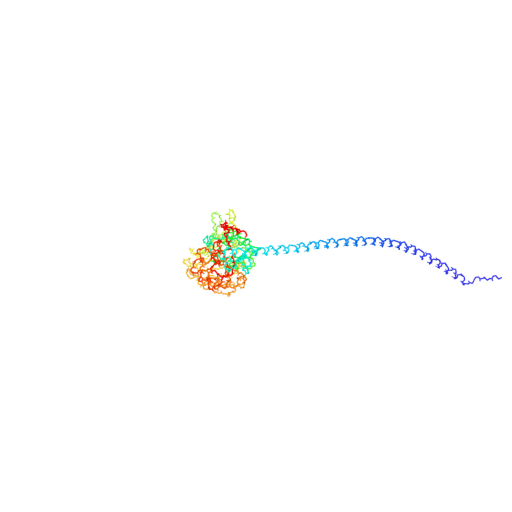0 3.052 16.217 1.00 54.62 94 SER A O 1
ATOM 743 N N . ASP A 1 95 ? -30.975 2.416 18.370 1.00 60.06 95 ASP A N 1
ATOM 744 C CA . ASP A 1 95 ? -32.153 1.550 18.256 1.00 60.06 95 ASP A CA 1
ATOM 745 C C . ASP A 1 95 ? -33.396 2.356 17.838 1.00 60.06 95 ASP A C 1
ATOM 747 O O . ASP A 1 95 ? -34.155 1.945 16.955 1.00 60.06 95 ASP A O 1
ATOM 751 N N . GLY A 1 96 ? -33.572 3.555 18.405 1.00 52.94 96 GLY A N 1
ATOM 752 C CA . GLY A 1 96 ? -34.644 4.483 18.040 1.00 52.94 96 GLY A CA 1
ATOM 753 C C . GLY A 1 96 ? -34.558 4.980 16.593 1.00 52.94 96 GLY A C 1
ATOM 754 O O . GLY A 1 96 ? -35.576 5.051 15.907 1.00 52.94 96 GLY A O 1
ATOM 755 N N . ILE A 1 97 ? -33.353 5.274 16.096 1.00 56.03 97 ILE A N 1
ATOM 756 C CA . ILE A 1 97 ? -33.112 5.659 14.696 1.00 56.03 97 ILE A CA 1
ATOM 757 C C . ILE A 1 97 ? -33.372 4.475 13.759 1.00 56.03 97 ILE A C 1
ATOM 759 O O . ILE A 1 97 ? -33.991 4.655 12.712 1.00 56.03 97 ILE A O 1
ATOM 763 N N . THR A 1 98 ? -32.960 3.267 14.143 1.00 57.62 98 THR A N 1
ATOM 764 C CA . THR A 1 98 ? -33.197 2.030 13.380 1.00 57.62 98 THR A CA 1
ATOM 765 C C . THR A 1 98 ? -34.697 1.768 13.220 1.00 57.62 98 THR A C 1
ATOM 767 O O . THR A 1 98 ? -35.177 1.534 12.107 1.00 57.62 98 THR A O 1
ATOM 770 N N . ALA A 1 99 ? -35.456 1.907 14.311 1.00 58.81 99 ALA A N 1
ATOM 771 C CA . ALA A 1 99 ? -36.912 1.811 14.295 1.00 58.81 99 ALA A CA 1
ATOM 772 C C . ALA A 1 99 ? -37.562 2.937 13.467 1.00 58.81 99 ALA A C 1
ATOM 774 O O . ALA A 1 99 ? -38.481 2.678 12.690 1.00 58.81 99 ALA A O 1
ATOM 775 N N . TRP A 1 100 ? -37.067 4.175 13.581 1.00 51.72 100 TRP A N 1
ATOM 776 C CA . TRP A 1 100 ? -37.590 5.334 12.848 1.00 51.72 100 TRP A CA 1
ATOM 777 C C . TRP A 1 100 ? -37.338 5.256 11.333 1.00 51.72 100 TRP A C 1
ATOM 779 O O . TRP A 1 100 ? -38.226 5.563 10.539 1.00 51.72 100 TRP A O 1
ATOM 789 N N . LEU A 1 101 ? -36.161 4.784 10.915 1.00 64.19 101 LEU A N 1
ATOM 790 C CA . LEU A 1 101 ? -35.803 4.574 9.506 1.00 64.19 101 LEU A CA 1
ATOM 791 C C . LEU A 1 101 ? -36.409 3.288 8.913 1.00 64.19 101 LEU A C 1
ATOM 793 O O . LEU A 1 101 ? -36.241 3.017 7.717 1.00 64.19 101 LEU A O 1
ATOM 797 N N . ASN A 1 102 ? -37.160 2.531 9.724 1.00 66.38 102 ASN A N 1
ATOM 798 C CA . ASN A 1 102 ? -37.796 1.263 9.376 1.00 66.38 102 ASN A CA 1
ATOM 799 C C . ASN A 1 102 ? -36.789 0.237 8.830 1.00 66.38 102 ASN A C 1
ATOM 801 O O . ASN A 1 102 ? -37.030 -0.424 7.812 1.00 66.38 102 ASN A O 1
ATOM 805 N N . PHE A 1 103 ? -35.628 0.139 9.475 1.00 69.19 103 PHE A N 1
ATOM 806 C CA . PHE A 1 103 ? -34.693 -0.946 9.222 1.00 69.19 103 PHE A CA 1
ATOM 807 C C . PHE A 1 103 ? -35.141 -2.179 10.000 1.00 69.19 103 PHE A C 1
ATOM 809 O O . PHE A 1 103 ? -35.440 -2.112 11.187 1.00 69.19 103 PHE A O 1
ATOM 816 N N . SER A 1 104 ? -35.204 -3.318 9.314 1.00 68.81 104 SER A N 1
ATOM 817 C CA . SER A 1 104 ? -35.566 -4.598 9.929 1.00 68.81 104 SER A CA 1
ATOM 818 C C . SER A 1 104 ? -34.441 -5.198 10.779 1.00 68.81 104 SER A C 1
ATOM 820 O O . SER A 1 104 ? -34.705 -6.103 11.556 1.00 68.81 104 SER A O 1
ATOM 822 N N . GLU A 1 105 ? -33.209 -4.708 10.624 1.00 80.94 105 GLU A N 1
ATOM 823 C CA . GLU A 1 105 ? -31.997 -5.188 11.296 1.00 80.94 105 GLU A CA 1
ATOM 824 C C . GLU A 1 105 ? -31.113 -3.986 11.684 1.00 80.94 105 GLU A C 1
ATOM 826 O O . GLU A 1 105 ? -31.185 -2.953 11.007 1.00 80.94 105 GLU A O 1
ATOM 831 N N . PRO A 1 106 ? -30.286 -4.088 12.741 1.00 78.88 106 PRO A N 1
ATOM 832 C CA . PRO A 1 106 ? -29.481 -2.971 13.229 1.00 78.88 106 PRO A CA 1
ATOM 833 C C . PRO A 1 106 ? -28.363 -2.564 12.256 1.00 78.88 106 PRO A C 1
ATOM 835 O O . PRO A 1 106 ? -27.799 -3.391 11.529 1.00 78.88 106 PRO A O 1
ATOM 838 N N . VAL A 1 107 ? -28.028 -1.269 12.268 1.00 80.62 107 VAL A N 1
ATOM 839 C CA . VAL A 1 107 ? -26.936 -0.673 11.485 1.00 80.62 107 VAL A CA 1
ATOM 840 C C . VAL A 1 107 ? -25.956 0.019 12.433 1.00 80.62 107 VAL A C 1
ATOM 842 O O . VAL A 1 107 ? -26.296 1.005 13.079 1.00 80.62 107 VAL A O 1
ATOM 845 N N . HIS A 1 108 ? -24.733 -0.498 12.487 1.00 82.81 108 HIS A N 1
ATOM 846 C CA . HIS A 1 108 ? -23.634 -0.057 13.344 1.00 82.81 108 HIS A CA 1
ATOM 847 C C . HIS A 1 108 ? -22.604 0.762 12.566 1.00 82.81 108 HIS A C 1
ATOM 849 O O . HIS A 1 108 ? -22.516 0.660 11.338 1.00 82.81 108 HIS A O 1
ATOM 855 N N . ALA A 1 109 ? -21.766 1.527 13.270 1.00 79.19 109 ALA A N 1
ATOM 856 C CA . ALA A 1 109 ? -20.592 2.142 12.659 1.00 79.19 109 ALA A CA 1
ATOM 857 C C . ALA A 1 109 ? -19.532 1.075 12.339 1.00 79.19 109 ALA A C 1
ATOM 859 O O . ALA A 1 109 ? -19.297 0.158 13.124 1.00 79.19 109 ALA A O 1
ATOM 860 N N . LEU A 1 110 ? -18.826 1.206 11.211 1.00 80.75 110 LEU A N 1
ATOM 861 C CA . LEU A 1 110 ? -17.805 0.229 10.804 1.00 80.75 110 LEU A CA 1
ATOM 862 C C . LEU A 1 110 ? -16.674 0.080 11.834 1.00 80.75 110 LEU A C 1
ATOM 864 O O . LEU A 1 110 ? -16.133 -1.009 11.999 1.00 80.75 110 LEU A O 1
ATOM 868 N N . GLY A 1 111 ? -16.343 1.162 12.544 1.00 71.38 111 GLY A N 1
ATOM 869 C CA . GLY A 1 111 ? -15.301 1.168 13.574 1.00 71.38 111 GLY A CA 1
ATOM 870 C C . GLY A 1 111 ? -15.608 0.312 14.809 1.00 71.38 111 GLY A C 1
ATOM 871 O O . GLY A 1 111 ? -14.709 0.101 15.619 1.00 71.38 111 GLY A O 1
ATOM 872 N N . GLU A 1 112 ? -16.842 -0.176 14.958 1.00 65.81 112 GLU A N 1
ATOM 873 C CA . GLU A 1 112 ? -17.255 -1.075 16.044 1.00 65.81 112 GLU A CA 1
ATOM 874 C C . GLU A 1 112 ? -16.944 -2.552 15.752 1.00 65.81 112 GLU A C 1
ATOM 876 O O . GLU A 1 112 ? -17.004 -3.375 16.661 1.00 65.81 112 GLU A O 1
ATOM 881 N N . ALA A 1 113 ? -16.609 -2.900 14.505 1.00 69.38 113 ALA A N 1
ATOM 882 C CA . ALA A 1 113 ? -16.289 -4.266 14.103 1.00 69.38 113 ALA A CA 1
ATOM 883 C C . ALA A 1 113 ? -14.777 -4.510 13.947 1.00 69.38 113 ALA A C 1
ATOM 885 O O . ALA A 1 113 ? -14.000 -3.603 13.642 1.00 69.38 113 ALA A O 1
ATOM 886 N N . ASP A 1 114 ? -14.371 -5.776 14.079 1.00 72.69 114 ASP A N 1
ATOM 887 C CA . ASP A 1 114 ? -12.984 -6.238 13.923 1.00 72.69 114 ASP A CA 1
ATOM 888 C C . ASP A 1 114 ? -12.569 -6.336 12.434 1.00 72.69 114 ASP A C 1
ATOM 890 O O . ASP A 1 114 ? -12.336 -7.418 11.883 1.00 72.69 114 ASP A O 1
ATOM 894 N N . TYR A 1 115 ? -12.505 -5.177 11.765 1.00 77.38 115 TYR A N 1
ATOM 895 C CA . TYR A 1 115 ? -12.025 -5.005 10.381 1.00 77.38 115 TYR A CA 1
ATOM 896 C C . TYR A 1 115 ? -10.740 -4.160 10.287 1.00 77.38 115 TYR A C 1
ATOM 898 O O . TYR A 1 115 ? -10.415 -3.628 9.226 1.00 77.38 115 TYR A O 1
ATOM 906 N N . ALA A 1 116 ? -10.010 -3.991 11.392 1.00 81.62 116 ALA A N 1
ATOM 907 C CA . ALA A 1 116 ? -8.813 -3.155 11.442 1.00 81.62 116 ALA A CA 1
ATOM 908 C C . ALA A 1 116 ? -7.522 -3.984 11.235 1.00 81.62 116 ALA A C 1
ATOM 910 O O . ALA A 1 116 ? -7.377 -5.038 11.859 1.00 81.62 116 ALA A O 1
ATOM 911 N N . PRO A 1 117 ? -6.549 -3.524 10.420 1.00 87.12 117 PRO A N 1
ATOM 912 C CA . PRO A 1 117 ? -6.537 -2.280 9.645 1.00 87.12 117 PRO A CA 1
ATOM 913 C C . PRO A 1 117 ? -7.462 -2.289 8.422 1.00 87.12 117 PRO A C 1
ATOM 915 O O . PRO A 1 117 ? -7.620 -3.308 7.751 1.00 87.12 117 PRO A O 1
ATOM 918 N N . LEU A 1 118 ? -7.989 -1.112 8.083 1.00 88.81 118 LEU A N 1
ATOM 919 C CA . LEU A 1 118 ? -8.708 -0.877 6.833 1.00 88.81 118 LEU A CA 1
ATOM 920 C C . LEU A 1 118 ? -7.712 -0.506 5.732 1.00 88.81 118 LEU A C 1
ATOM 922 O O . LEU A 1 118 ? -6.987 0.481 5.840 1.00 88.81 118 LEU A O 1
ATOM 926 N N . ILE A 1 119 ? -7.666 -1.301 4.670 1.00 90.31 119 ILE A N 1
ATOM 927 C CA . ILE A 1 119 ? -6.670 -1.194 3.602 1.00 90.31 119 ILE A CA 1
ATOM 928 C C . ILE A 1 119 ? -7.368 -0.804 2.307 1.00 90.31 119 ILE A C 1
ATOM 930 O O . ILE A 1 119 ? -8.171 -1.562 1.778 1.00 90.31 119 ILE A O 1
ATOM 934 N N . LEU A 1 120 ? -7.056 0.370 1.779 1.00 89.19 120 LEU A N 1
ATOM 935 C CA . LEU A 1 120 ? -7.638 0.883 0.549 1.00 89.19 120 LEU A CA 1
ATOM 936 C C . LEU A 1 120 ? -6.976 0.255 -0.684 1.00 89.19 120 LEU A C 1
ATOM 938 O O . LEU A 1 120 ? -5.769 0.383 -0.860 1.00 89.19 120 LEU A O 1
ATOM 942 N N . ASP A 1 121 ? -7.763 -0.388 -1.543 1.00 89.69 121 ASP A N 1
ATOM 943 C CA . ASP A 1 121 ? -7.343 -0.868 -2.860 1.00 89.69 121 ASP A CA 1
ATOM 944 C C . ASP A 1 121 ? -7.245 0.300 -3.850 1.00 89.69 121 ASP A C 1
ATOM 946 O O . ASP A 1 121 ? -8.238 0.953 -4.179 1.00 89.69 121 ASP A O 1
ATOM 950 N N . ILE A 1 122 ? -6.025 0.555 -4.316 1.00 85.06 122 ILE A N 1
ATOM 951 C CA . ILE A 1 122 ? -5.683 1.585 -5.289 1.00 85.06 122 ILE A CA 1
ATOM 952 C C . ILE A 1 122 ? -5.009 0.903 -6.470 1.00 85.06 122 ILE A C 1
ATOM 954 O O . ILE A 1 122 ? -3.795 0.691 -6.484 1.00 85.06 122 ILE A O 1
ATOM 958 N N . ASP A 1 123 ? -5.800 0.564 -7.480 1.00 71.38 123 ASP A N 1
ATOM 959 C CA . ASP A 1 123 ? -5.321 -0.229 -8.610 1.00 71.38 123 ASP A CA 1
ATOM 960 C C . ASP A 1 123 ? -4.193 0.493 -9.373 1.00 71.38 123 ASP A C 1
ATOM 962 O O . ASP A 1 123 ? -3.103 -0.056 -9.540 1.00 71.38 123 ASP A O 1
ATOM 966 N N . SER A 1 124 ? -4.398 1.763 -9.759 1.00 65.81 124 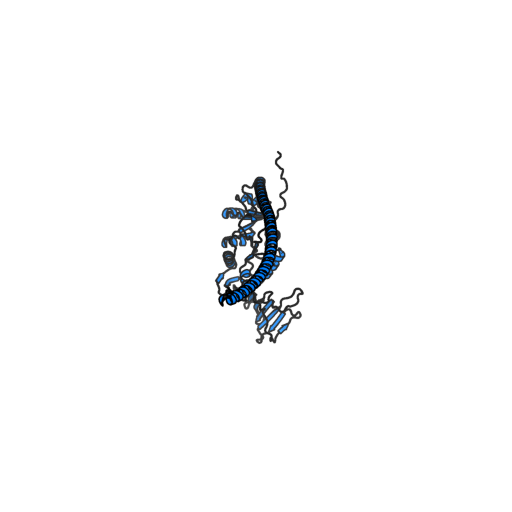SER A N 1
ATOM 967 C CA . SER A 1 124 ? -3.494 2.441 -10.705 1.00 65.81 124 SER A CA 1
ATOM 968 C C . SER A 1 124 ? -3.064 3.864 -10.344 1.00 65.81 124 SER A C 1
ATOM 970 O O . SER A 1 124 ? -2.369 4.508 -11.131 1.00 65.81 124 SER A O 1
ATOM 972 N N . PHE A 1 125 ? -3.454 4.362 -9.166 1.00 72.12 125 PHE A N 1
ATOM 973 C CA . PHE A 1 125 ? -3.266 5.763 -8.764 1.00 72.12 125 PHE A CA 1
ATOM 974 C C . PHE A 1 125 ? -3.824 6.770 -9.791 1.00 72.12 125 PHE A C 1
ATOM 976 O O . PHE A 1 125 ? -3.372 7.917 -9.844 1.00 72.12 125 PHE A O 1
ATOM 983 N N . SER A 1 126 ? -4.798 6.370 -10.620 1.00 60.50 126 SER A N 1
ATOM 984 C CA . SER A 1 126 ? -5.382 7.272 -11.610 1.00 60.50 126 SER A CA 1
ATOM 985 C C . SER A 1 126 ? -6.356 8.246 -10.939 1.00 60.50 126 SER A C 1
ATOM 987 O O . SER A 1 126 ? -7.056 7.898 -9.988 1.00 60.50 126 SER A O 1
ATOM 989 N N . ALA A 1 127 ? -6.444 9.477 -11.455 1.00 48.94 127 ALA A N 1
ATOM 990 C CA . ALA A 1 127 ? -7.367 10.501 -10.947 1.00 48.94 127 ALA A CA 1
ATOM 991 C C . ALA A 1 127 ? -8.857 10.109 -11.070 1.00 48.94 127 ALA A C 1
ATOM 993 O O . ALA A 1 127 ? -9.713 10.768 -10.487 1.00 48.94 127 ALA A O 1
ATOM 994 N N . HIS A 1 128 ? -9.168 9.052 -11.829 1.00 49.91 128 HIS A N 1
ATOM 995 C CA . HIS A 1 128 ? -10.522 8.552 -12.062 1.00 49.91 128 HIS A CA 1
ATOM 996 C C . HIS A 1 128 ? -10.904 7.359 -11.184 1.00 49.91 128 HIS A C 1
ATOM 998 O O . HIS A 1 128 ? -12.063 6.947 -11.217 1.00 49.91 128 HIS A O 1
ATOM 1004 N N . ASP A 1 129 ? -9.980 6.814 -10.389 1.00 53.28 129 ASP A N 1
ATOM 1005 C CA . ASP A 1 129 ? -10.245 5.567 -9.665 1.00 53.28 129 ASP A CA 1
ATOM 1006 C C . ASP A 1 129 ? -11.268 5.759 -8.529 1.00 53.28 129 ASP A C 1
ATOM 1008 O O . ASP A 1 129 ? -11.858 4.781 -8.070 1.00 53.28 129 ASP A O 1
ATOM 1012 N N . PHE A 1 130 ? -11.559 7.003 -8.112 1.00 58.12 130 PHE A N 1
ATOM 1013 C CA . PHE A 1 130 ? -12.553 7.270 -7.071 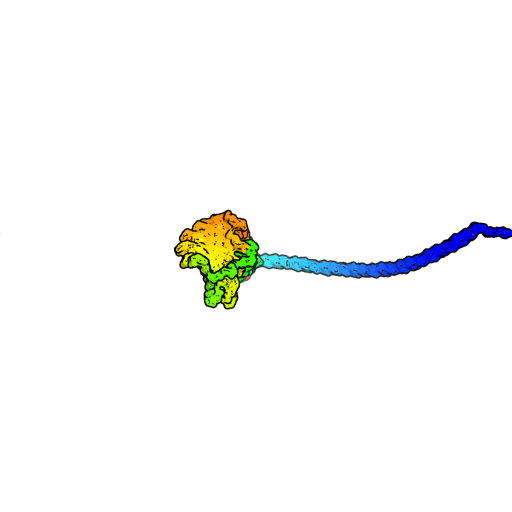1.00 58.12 130 PHE A CA 1
ATOM 1014 C C . PHE A 1 130 ? -12.909 8.778 -6.963 1.00 58.12 130 PHE A C 1
ATOM 1016 O O . PHE A 1 130 ? -12.137 9.574 -6.430 1.00 58.12 130 PHE A O 1
ATOM 1023 N N . GLU A 1 131 ? -14.120 9.197 -7.349 1.00 62.09 131 GLU A N 1
ATOM 1024 C CA . GLU A 1 131 ? -14.633 10.538 -6.970 1.00 62.09 131 GLU A CA 1
ATOM 1025 C C . GLU A 1 131 ? -14.787 10.686 -5.441 1.00 62.09 131 GLU A C 1
ATOM 1027 O O . GLU A 1 131 ? -14.761 11.784 -4.893 1.00 62.09 131 GLU A O 1
ATOM 1032 N N . ALA A 1 132 ? -14.901 9.561 -4.733 1.00 65.88 132 ALA A N 1
ATOM 1033 C CA . ALA A 1 132 ? -15.071 9.484 -3.288 1.00 65.88 132 ALA A CA 1
ATOM 1034 C C . ALA A 1 132 ? -13.740 9.422 -2.495 1.00 65.88 132 ALA A C 1
ATOM 1036 O O . ALA A 1 132 ? -13.767 9.154 -1.298 1.00 65.88 132 ALA A O 1
ATOM 1037 N N . LEU A 1 133 ? -12.571 9.585 -3.140 1.00 75.44 133 LEU A N 1
ATOM 1038 C CA . LEU A 1 133 ? -11.272 9.258 -2.522 1.00 75.44 133 LEU A CA 1
ATOM 1039 C C . LEU A 1 133 ? -10.894 10.259 -1.434 1.00 75.44 133 LEU A C 1
ATOM 1041 O O . LEU A 1 133 ? -10.469 9.859 -0.356 1.00 75.44 133 LEU A O 1
ATOM 1045 N N . ALA A 1 134 ? -11.097 11.549 -1.706 1.00 73.75 134 ALA A N 1
ATOM 1046 C CA . ALA A 1 134 ? -10.876 12.612 -0.733 1.00 73.75 134 ALA A CA 1
ATOM 1047 C C . ALA A 1 134 ? -11.762 12.446 0.521 1.00 73.75 134 ALA A C 1
ATOM 1049 O O . ALA A 1 134 ? -11.201 12.316 1.607 1.00 73.75 134 ALA A O 1
ATOM 1050 N N . PRO A 1 135 ? -13.106 12.333 0.420 1.00 76.44 135 PRO A N 1
ATOM 1051 C CA . PRO A 1 135 ? -13.931 12.134 1.613 1.00 76.44 135 PRO A CA 1
ATOM 1052 C C . PRO A 1 135 ? -13.681 10.780 2.299 1.00 76.44 135 PRO A C 1
ATOM 1054 O O . PRO A 1 135 ? -13.825 10.672 3.515 1.00 76.44 135 PRO A O 1
ATOM 1057 N N . LEU A 1 136 ? -13.272 9.745 1.554 1.00 80.56 136 LEU A N 1
ATOM 1058 C CA . LEU A 1 136 ? -12.834 8.476 2.138 1.00 80.56 136 LEU A CA 1
ATOM 1059 C C . LEU A 1 136 ? -11.540 8.636 2.943 1.00 80.56 136 LEU A C 1
ATOM 1061 O O . LEU A 1 136 ? -11.441 8.081 4.035 1.00 80.56 136 LEU A O 1
ATOM 1065 N N . SER A 1 137 ? -10.575 9.405 2.434 1.00 76.81 137 SER A N 1
ATOM 1066 C CA . SER A 1 137 ? -9.339 9.732 3.147 1.00 76.81 137 SER A CA 1
ATOM 1067 C C . SER A 1 137 ? -9.632 10.448 4.462 1.00 76.81 137 SER A C 1
ATOM 1069 O O . SER A 1 137 ? -9.189 9.986 5.513 1.00 76.81 137 SER A O 1
ATOM 1071 N N . ASP A 1 138 ? -10.455 11.499 4.427 1.00 77.31 138 ASP A N 1
ATOM 1072 C CA . ASP A 1 138 ? -10.833 12.260 5.623 1.00 77.31 138 ASP A CA 1
ATOM 1073 C C . ASP A 1 138 ? -11.512 11.361 6.670 1.00 77.31 138 ASP A C 1
ATOM 1075 O O . ASP A 1 138 ? -11.156 11.380 7.852 1.00 77.31 138 ASP A O 1
ATOM 1079 N N . MET A 1 139 ? -12.446 10.505 6.233 1.00 80.44 139 MET A N 1
ATOM 1080 C CA . MET A 1 139 ? -13.095 9.524 7.106 1.00 80.44 139 MET A CA 1
ATOM 1081 C C . MET A 1 139 ? -12.072 8.579 7.747 1.00 80.44 139 MET A C 1
ATOM 1083 O O . MET A 1 139 ? -12.110 8.375 8.960 1.00 80.44 139 MET A O 1
ATOM 1087 N N . LEU A 1 140 ? -11.160 8.003 6.961 1.00 79.81 140 LEU A N 1
ATOM 1088 C CA . LEU A 1 140 ? -10.153 7.059 7.451 1.00 79.81 140 LEU A CA 1
ATOM 1089 C C . LEU A 1 140 ? -9.180 7.716 8.441 1.00 79.81 140 LEU A C 1
ATOM 1091 O O . LEU A 1 140 ? -8.845 7.113 9.458 1.00 79.81 140 LEU A O 1
ATOM 1095 N N . GLN A 1 141 ? -8.773 8.961 8.192 1.00 73.94 141 GLN A N 1
ATOM 1096 C CA . GLN A 1 141 ? -7.899 9.721 9.092 1.00 73.94 141 GLN A CA 1
ATOM 1097 C C . GLN A 1 141 ? -8.582 10.123 10.405 1.00 73.94 141 GLN A C 1
ATOM 1099 O O . GLN A 1 141 ? -7.908 10.275 11.423 1.00 73.94 141 GLN A O 1
ATOM 1104 N N . SER A 1 142 ? -9.911 10.267 10.408 1.00 74.56 142 SER A N 1
ATOM 1105 C CA . SER A 1 142 ? -10.690 10.556 11.621 1.00 74.56 142 SER A CA 1
ATOM 1106 C C . SER A 1 142 ? -10.832 9.355 12.569 1.00 74.56 142 SER A C 1
ATOM 1108 O O . SER A 1 142 ? -11.271 9.516 13.709 1.00 74.56 142 SER A O 1
ATOM 1110 N N . MET A 1 143 ? -10.472 8.144 12.124 1.00 73.50 143 MET A N 1
ATOM 1111 C CA . MET A 1 143 ? -10.646 6.940 12.930 1.00 73.50 143 MET A CA 1
ATOM 1112 C C . MET A 1 143 ? -9.652 6.893 14.105 1.00 73.50 143 MET A C 1
ATOM 1114 O O . MET A 1 143 ? -8.458 7.138 13.929 1.00 73.50 143 MET A O 1
ATOM 1118 N N . PRO A 1 144 ? -10.106 6.506 15.313 1.00 57.25 144 PRO A N 1
ATOM 1119 C CA . PRO A 1 144 ? -9.300 6.568 16.536 1.00 57.25 144 PRO A CA 1
ATOM 1120 C C . PRO A 1 144 ? -8.084 5.628 16.532 1.00 57.25 144 PRO A C 1
ATOM 1122 O O . PRO A 1 144 ? -7.123 5.851 17.267 1.00 57.25 144 PRO A O 1
ATOM 1125 N N . LYS A 1 145 ? -8.097 4.583 15.695 1.00 58.44 145 LYS A N 1
ATOM 1126 C CA . LYS A 1 145 ? -6.934 3.738 15.413 1.00 58.44 145 LYS A CA 1
ATOM 1127 C C . LYS A 1 145 ? -6.437 4.088 14.010 1.00 58.44 145 LYS A C 1
ATOM 1129 O O . LYS A 1 145 ? -7.116 3.765 13.041 1.00 58.44 145 LYS A O 1
ATOM 1134 N N . LYS A 1 146 ? -5.248 4.700 13.907 1.00 59.44 146 LYS A N 1
ATOM 1135 C CA . LYS A 1 146 ? -4.509 5.001 12.657 1.00 59.44 146 LYS A CA 1
ATOM 1136 C C . LYS A 1 146 ? -4.040 3.729 11.932 1.00 59.44 146 LYS A C 1
ATOM 1138 O O . LYS A 1 146 ? -2.863 3.527 11.669 1.00 59.44 146 LYS A O 1
ATOM 1143 N N . GLN A 1 147 ? -4.953 2.806 11.692 1.00 66.69 147 GLN A N 1
ATOM 1144 C CA . GLN A 1 147 ? -4.700 1.511 11.085 1.00 66.69 147 GLN A CA 1
ATOM 1145 C C . GLN A 1 147 ? -5.264 1.540 9.670 1.00 66.69 147 GLN A C 1
ATOM 1147 O O . GLN A 1 147 ? -6.160 0.777 9.319 1.00 66.69 147 GLN A O 1
ATOM 1152 N N . VAL A 1 148 ? -4.762 2.495 8.889 1.00 77.50 148 VAL A N 1
ATOM 1153 C CA . VAL A 1 148 ? -5.128 2.684 7.490 1.00 77.50 148 VAL A CA 1
ATOM 1154 C C . VAL A 1 148 ? -3.965 2.207 6.637 1.00 77.50 148 VAL A C 1
ATOM 1156 O O . VAL A 1 148 ? -2.810 2.563 6.877 1.00 77.50 148 VAL A O 1
ATOM 1159 N N . GLY A 1 149 ? -4.265 1.371 5.655 1.00 85.31 149 GLY A N 1
ATOM 1160 C CA . GLY A 1 149 ? -3.289 0.897 4.690 1.00 85.31 149 GLY A CA 1
ATOM 1161 C C . GLY A 1 149 ? -3.686 1.229 3.264 1.00 85.31 149 GLY A C 1
ATOM 1162 O O . GLY A 1 149 ? -4.826 1.586 2.978 1.00 85.31 149 GLY A O 1
ATOM 1163 N N . ILE A 1 150 ? -2.731 1.063 2.363 1.00 88.25 150 ILE A N 1
ATOM 1164 C CA . ILE A 1 150 ? -2.928 1.111 0.921 1.00 88.25 150 ILE A CA 1
ATOM 1165 C C . ILE A 1 150 ? -2.465 -0.218 0.364 1.00 88.25 150 I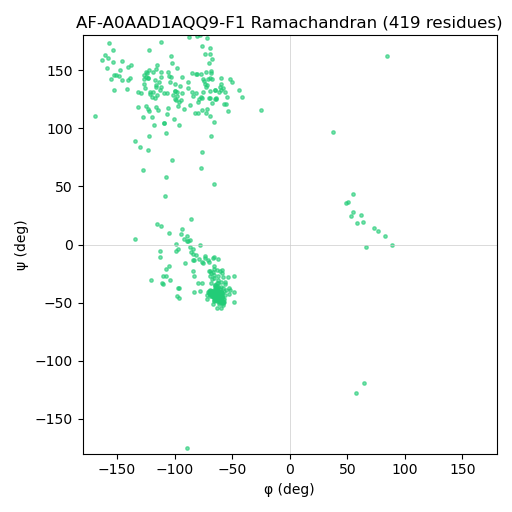LE A C 1
ATOM 1167 O O . ILE A 1 150 ? -1.339 -0.643 0.616 1.00 88.25 150 ILE A O 1
ATOM 1171 N N . PHE A 1 151 ? -3.306 -0.844 -0.437 1.00 91.44 151 PHE A N 1
ATOM 1172 C CA . PHE A 1 151 ? -2.904 -1.888 -1.352 1.00 91.44 151 PHE A CA 1
ATOM 1173 C C . PHE A 1 151 ? -2.865 -1.314 -2.770 1.00 91.44 151 PHE A C 1
ATOM 1175 O O . PHE A 1 151 ? -3.724 -0.524 -3.144 1.00 91.44 151 PHE A O 1
ATOM 1182 N N . THR A 1 152 ? -1.870 -1.694 -3.568 1.00 89.31 152 THR A N 1
ATOM 1183 C CA . THR A 1 152 ? -1.824 -1.305 -4.981 1.00 89.31 152 THR A CA 1
ATOM 1184 C C . THR A 1 152 ? -1.205 -2.392 -5.837 1.00 89.31 152 THR A C 1
ATOM 1186 O O . THR A 1 152 ? -0.215 -3.018 -5.445 1.00 89.31 152 THR A O 1
ATOM 1189 N N . THR A 1 153 ? -1.760 -2.588 -7.033 1.00 88.81 153 THR A N 1
ATOM 1190 C CA . THR A 1 153 ? -1.199 -3.482 -8.049 1.00 88.81 153 THR A CA 1
ATOM 1191 C C . THR A 1 153 ? -0.144 -2.786 -8.915 1.00 88.81 153 THR A C 1
ATOM 1193 O O . THR A 1 153 ? 0.529 -3.461 -9.701 1.00 88.81 153 THR A O 1
ATOM 1196 N N . TYR A 1 154 ? 0.038 -1.464 -8.755 1.00 89.06 154 TYR A N 1
ATOM 1197 C CA . TYR A 1 154 ? 0.968 -0.669 -9.550 1.00 89.06 154 TYR A CA 1
ATOM 1198 C C . TYR A 1 154 ? 2.380 -1.261 -9.476 1.00 89.06 154 TYR A C 1
ATOM 1200 O O . TYR A 1 154 ? 2.975 -1.427 -8.407 1.00 89.06 154 TYR A O 1
ATOM 1208 N N . PHE A 1 155 ? 2.911 -1.614 -10.646 1.00 89.50 155 PHE A N 1
ATOM 1209 C CA . PHE A 1 155 ? 4.181 -2.312 -10.789 1.00 89.50 155 PHE A CA 1
ATOM 1210 C C . PHE A 1 155 ? 5.051 -1.584 -11.811 1.00 89.50 155 PHE A C 1
ATOM 1212 O O . PHE A 1 155 ? 5.070 -1.895 -13.006 1.00 89.50 155 PHE A O 1
ATOM 1219 N N . ASN A 1 156 ? 5.751 -0.556 -11.340 1.00 88.69 156 ASN A N 1
ATOM 1220 C CA . ASN A 1 156 ? 6.604 0.260 -12.186 1.00 88.69 156 ASN A CA 1
ATOM 1221 C C . ASN A 1 156 ? 7.752 0.898 -11.394 1.00 88.69 156 ASN A C 1
ATOM 1223 O O . ASN A 1 156 ? 7.785 0.878 -10.166 1.00 88.69 156 ASN A O 1
ATOM 1227 N N . ILE A 1 157 ? 8.720 1.449 -12.118 1.00 86.62 157 ILE A N 1
ATOM 1228 C CA . ILE A 1 157 ? 9.966 1.985 -11.564 1.00 86.62 157 ILE A CA 1
ATOM 1229 C C . ILE A 1 157 ? 9.787 3.267 -10.748 1.00 86.62 157 ILE A C 1
ATOM 1231 O O . ILE A 1 157 ? 10.612 3.592 -9.896 1.00 86.62 157 ILE A O 1
ATOM 1235 N N . ASP A 1 158 ? 8.705 3.987 -11.010 1.00 85.81 158 ASP A N 1
ATOM 1236 C CA . ASP A 1 158 ? 8.296 5.216 -10.346 1.00 85.81 158 ASP A CA 1
ATOM 1237 C C . ASP A 1 158 ? 7.307 4.967 -9.198 1.00 85.81 158 ASP A C 1
ATOM 1239 O O . ASP A 1 158 ? 6.814 5.927 -8.621 1.00 85.81 158 ASP A O 1
ATOM 1243 N N . LEU A 1 159 ? 7.063 3.707 -8.807 1.00 86.62 159 LEU A N 1
ATOM 1244 C CA . LEU A 1 159 ? 6.112 3.329 -7.753 1.00 86.62 159 LEU A CA 1
ATOM 1245 C C . LEU A 1 159 ? 6.263 4.151 -6.466 1.00 86.62 159 LEU A C 1
ATOM 1247 O O . LEU A 1 159 ? 5.275 4.674 -5.964 1.00 86.62 159 LEU A O 1
ATOM 1251 N N . VAL A 1 160 ? 7.484 4.280 -5.935 1.00 82.62 160 VAL A N 1
ATOM 1252 C CA . VAL A 1 160 ? 7.724 5.042 -4.696 1.00 82.62 160 VAL A CA 1
ATOM 1253 C C . VAL A 1 160 ? 7.377 6.531 -4.885 1.00 82.62 160 VAL A C 1
ATOM 1255 O O . VAL A 1 160 ? 6.519 7.016 -4.154 1.00 82.62 160 VAL A O 1
ATOM 1258 N N . PRO A 1 161 ? 7.939 7.251 -5.882 1.00 80.81 161 PRO A N 1
ATOM 1259 C CA . PRO A 1 161 ? 7.500 8.612 -6.201 1.00 80.81 161 PRO A CA 1
ATOM 1260 C C . PRO A 1 161 ? 5.988 8.770 -6.414 1.00 80.81 161 PRO A C 1
ATOM 1262 O O . PRO A 1 161 ? 5.425 9.778 -5.992 1.00 80.81 161 PRO A O 1
ATOM 1265 N N . THR A 1 162 ? 5.335 7.800 -7.060 1.00 86.25 162 THR A N 1
ATOM 1266 C CA . THR A 1 162 ? 3.889 7.819 -7.316 1.00 86.25 162 THR A CA 1
ATOM 1267 C C . THR A 1 162 ? 3.092 7.720 -6.017 1.00 86.25 162 THR A C 1
ATOM 1269 O O . THR A 1 162 ? 2.180 8.518 -5.811 1.00 86.25 162 THR A O 1
ATOM 1272 N N . ILE A 1 163 ? 3.466 6.809 -5.111 1.00 84.00 163 ILE A N 1
ATOM 1273 C CA . ILE A 1 163 ? 2.833 6.686 -3.789 1.00 84.00 163 ILE A CA 1
ATOM 1274 C C . ILE A 1 163 ? 3.044 7.958 -2.966 1.00 84.00 163 ILE A C 1
ATOM 1276 O O . ILE A 1 163 ? 2.089 8.448 -2.365 1.00 84.00 163 ILE A O 1
ATOM 1280 N N . ASP A 1 164 ? 4.256 8.519 -2.956 1.00 80.94 164 ASP A N 1
ATOM 1281 C CA . ASP A 1 164 ? 4.564 9.746 -2.209 1.00 80.94 164 ASP A CA 1
ATOM 1282 C C . ASP A 1 164 ? 3.700 10.924 -2.696 1.00 80.94 164 ASP A C 1
ATOM 1284 O O . ASP A 1 164 ? 3.092 11.646 -1.897 1.00 80.94 164 ASP A O 1
ATOM 1288 N N . ALA A 1 165 ? 3.618 11.110 -4.019 1.00 83.06 165 ALA A N 1
ATOM 1289 C CA . ALA A 1 165 ? 2.822 12.167 -4.634 1.00 83.06 165 ALA A CA 1
ATOM 1290 C C . ALA A 1 165 ? 1.323 11.979 -4.363 1.00 83.06 165 ALA A C 1
ATOM 1292 O O . ALA A 1 165 ? 0.640 12.934 -3.990 1.00 83.06 165 ALA A O 1
ATOM 1293 N N . TRP A 1 166 ? 0.822 10.749 -4.501 1.00 84.12 166 TRP A N 1
ATOM 1294 C CA . TRP A 1 166 ? -0.574 10.428 -4.226 1.00 84.12 166 TRP A CA 1
ATOM 1295 C C . TRP A 1 166 ? -0.933 10.629 -2.749 1.00 84.12 166 TRP A C 1
ATOM 1297 O O . TRP A 1 166 ? -1.966 11.227 -2.451 1.00 84.12 166 TRP A O 1
ATOM 1307 N N . SER A 1 167 ? -0.071 10.192 -1.828 1.00 80.69 167 SER A N 1
ATOM 1308 C CA . SER A 1 167 ? -0.306 10.320 -0.383 1.00 80.69 167 SER A CA 1
ATOM 1309 C C . SER A 1 167 ? -0.374 11.793 0.016 1.00 80.69 167 SER A C 1
ATOM 1311 O O . SER A 1 167 ? -1.322 12.211 0.676 1.00 80.69 167 SER A O 1
ATOM 1313 N N . THR A 1 168 ? 0.558 12.603 -0.502 1.00 81.44 168 THR A N 1
ATOM 1314 C CA . THR A 1 168 ? 0.579 14.062 -0.304 1.00 81.44 168 THR A CA 1
ATOM 1315 C C . THR A 1 168 ? -0.694 14.726 -0.832 1.00 81.44 168 THR A C 1
ATOM 1317 O O . THR A 1 168 ? -1.276 15.565 -0.151 1.00 81.44 168 THR A O 1
ATOM 1320 N N . ALA A 1 169 ? -1.155 14.347 -2.029 1.00 81.19 169 ALA A N 1
ATOM 1321 C CA . ALA A 1 169 ? -2.354 14.923 -2.639 1.00 81.19 169 ALA A CA 1
ATOM 1322 C C . ALA A 1 169 ? -3.653 14.588 -1.882 1.00 81.19 169 ALA A C 1
ATOM 1324 O O . ALA A 1 169 ? -4.627 15.326 -2.000 1.00 81.19 169 ALA A O 1
ATOM 1325 N N . ASN A 1 170 ? -3.664 13.498 -1.109 1.00 78.19 170 ASN A N 1
ATOM 1326 C CA . ASN A 1 170 ? -4.834 13.007 -0.375 1.00 78.19 170 ASN A CA 1
ATOM 1327 C C . ASN A 1 170 ? -4.681 13.133 1.153 1.00 78.19 170 ASN A C 1
ATOM 1329 O O . ASN A 1 170 ? -5.430 12.498 1.892 1.00 78.19 170 ASN A O 1
ATOM 1333 N N . ASN A 1 171 ? -3.723 13.939 1.630 1.00 75.88 171 ASN A N 1
ATOM 1334 C CA . ASN A 1 171 ? -3.419 14.170 3.049 1.00 75.88 171 ASN A CA 1
ATOM 1335 C C . ASN A 1 171 ? -3.051 12.913 3.859 1.00 75.88 171 ASN A C 1
ATOM 1337 O O . ASN A 1 171 ? -3.093 12.949 5.085 1.00 75.88 171 ASN A O 1
ATOM 1341 N N . PHE A 1 172 ? -2.668 11.807 3.221 1.00 75.88 172 PHE A N 1
ATOM 1342 C CA . PHE A 1 172 ? -2.156 10.650 3.950 1.00 75.88 172 PHE A CA 1
ATOM 1343 C C . PHE A 1 172 ? -0.713 10.908 4.371 1.00 75.88 172 PHE A C 1
ATOM 1345 O O . PHE A 1 172 ? 0.130 11.218 3.529 1.00 75.88 172 PHE A O 1
ATOM 1352 N N . ASN A 1 173 ? -0.415 10.745 5.662 1.00 70.38 173 ASN A N 1
ATOM 1353 C CA . ASN A 1 173 ? 0.964 10.740 6.135 1.00 70.38 173 ASN A CA 1
ATOM 1354 C C . ASN A 1 173 ? 1.639 9.418 5.711 1.00 70.38 173 ASN A C 1
ATOM 1356 O O . ASN A 1 173 ? 1.249 8.372 6.236 1.00 70.38 173 ASN A O 1
ATOM 1360 N N . PRO A 1 174 ? 2.644 9.435 4.809 1.00 64.62 174 PRO A N 1
ATOM 1361 C CA . PRO A 1 174 ? 3.312 8.223 4.329 1.00 64.62 174 PRO A CA 1
ATOM 1362 C C . PRO A 1 174 ? 3.950 7.393 5.449 1.00 64.62 174 PRO A C 1
ATOM 1364 O O . PRO A 1 174 ? 4.040 6.174 5.327 1.00 64.62 174 PRO A O 1
ATOM 1367 N N . ASP A 1 175 ? 4.355 8.042 6.546 1.00 67.81 175 ASP A N 1
ATOM 1368 C CA . ASP A 1 175 ? 5.007 7.393 7.689 1.00 67.81 175 ASP A CA 1
ATOM 1369 C C . ASP A 1 175 ? 4.013 6.664 8.614 1.00 67.81 175 ASP A C 1
ATOM 1371 O O . ASP A 1 175 ? 4.419 5.885 9.475 1.00 67.81 175 ASP A O 1
ATOM 1375 N N . GLU A 1 176 ? 2.709 6.906 8.451 1.00 72.88 176 GLU A N 1
ATOM 1376 C CA . GLU A 1 176 ? 1.648 6.337 9.293 1.00 72.88 176 GLU A CA 1
ATOM 1377 C C . GLU A 1 176 ? 0.754 5.339 8.545 1.00 72.88 176 GLU A C 1
ATOM 1379 O O . GLU A 1 176 ? -0.101 4.704 9.164 1.00 72.88 176 GLU A O 1
ATOM 1384 N N . ILE A 1 177 ? 0.944 5.179 7.233 1.00 79.69 177 ILE A N 1
ATOM 1385 C CA . ILE A 1 177 ? 0.163 4.254 6.410 1.00 79.69 177 ILE A CA 1
ATOM 1386 C C . ILE A 1 177 ? 0.914 2.950 6.157 1.00 79.69 177 ILE A C 1
ATOM 1388 O O . ILE A 1 177 ? 2.099 2.918 5.822 1.00 79.69 177 ILE A O 1
ATOM 1392 N N . GLN A 1 178 ? 0.195 1.835 6.247 1.00 85.88 178 GLN A N 1
ATOM 1393 C CA . GLN A 1 178 ? 0.743 0.554 5.823 1.00 85.88 178 GLN A CA 1
ATOM 1394 C C . GLN A 1 178 ? 0.651 0.426 4.299 1.00 85.88 178 GLN A C 1
ATOM 1396 O O . GLN A 1 178 ? -0.438 0.280 3.756 1.00 85.88 178 GLN A O 1
ATOM 1401 N N . ILE A 1 179 ? 1.783 0.408 3.597 1.00 88.62 179 ILE A N 1
ATOM 1402 C CA . ILE A 1 179 ? 1.805 0.156 2.148 1.00 88.62 179 ILE A CA 1
ATOM 1403 C C . ILE A 1 179 ? 1.983 -1.343 1.895 1.00 88.62 179 ILE A C 1
ATOM 1405 O O . ILE A 1 179 ? 3.016 -1.927 2.233 1.00 88.62 179 ILE A O 1
ATOM 1409 N N . ILE A 1 180 ? 0.985 -1.963 1.270 1.00 91.75 180 ILE A N 1
ATOM 1410 C CA . ILE A 1 180 ? 0.962 -3.367 0.862 1.00 91.75 180 ILE A CA 1
ATOM 1411 C C . ILE A 1 180 ? 1.113 -3.425 -0.656 1.00 91.75 180 ILE A C 1
ATOM 1413 O O . ILE A 1 180 ? 0.164 -3.315 -1.425 1.00 91.75 180 ILE A O 1
ATOM 1417 N N . ASN A 1 181 ? 2.350 -3.617 -1.089 1.00 92.62 181 ASN A N 1
ATOM 1418 C CA . ASN A 1 181 ? 2.698 -3.891 -2.473 1.00 92.62 181 ASN A CA 1
ATOM 1419 C C . ASN A 1 181 ? 4.000 -4.693 -2.473 1.00 92.62 181 ASN A C 1
ATOM 1421 O O . ASN A 1 181 ? 4.950 -4.330 -1.774 1.00 92.62 181 ASN A O 1
ATOM 1425 N N . CYS A 1 182 ? 4.037 -5.779 -3.247 1.00 92.00 182 CYS A N 1
ATOM 1426 C CA . CYS A 1 182 ? 5.177 -6.693 -3.265 1.00 92.00 182 CYS A CA 1
ATOM 1427 C C . CYS A 1 182 ? 6.476 -5.972 -3.626 1.00 92.00 182 CYS A C 1
ATOM 1429 O O . CYS A 1 182 ? 7.468 -6.069 -2.906 1.00 92.00 182 CYS A O 1
ATOM 1431 N N . LEU A 1 183 ? 6.448 -5.186 -4.702 1.00 92.31 183 LEU A N 1
ATOM 1432 C CA . LEU A 1 183 ? 7.616 -4.460 -5.169 1.00 92.31 183 LEU A CA 1
ATOM 1433 C C . LEU A 1 183 ? 8.074 -3.416 -4.141 1.00 92.31 183 LEU A C 1
ATOM 1435 O O . LEU A 1 183 ? 9.250 -3.394 -3.785 1.00 92.31 183 LEU A O 1
ATOM 1439 N N . TYR A 1 184 ? 7.155 -2.603 -3.616 1.00 91.31 184 TYR A N 1
ATOM 1440 C CA . TYR A 1 184 ? 7.462 -1.573 -2.622 1.00 91.31 184 TYR A CA 1
ATOM 1441 C C . TYR A 1 184 ? 8.110 -2.167 -1.370 1.00 91.31 184 TYR A C 1
ATOM 1443 O O . TYR A 1 184 ? 9.167 -1.703 -0.939 1.00 91.31 184 TYR A O 1
ATOM 1451 N N . GLN A 1 185 ? 7.485 -3.190 -0.783 1.00 91.12 185 GLN A N 1
ATOM 1452 C CA . GLN A 1 185 ? 7.941 -3.782 0.472 1.00 91.12 185 GLN A CA 1
ATOM 1453 C C . GLN A 1 185 ? 9.285 -4.488 0.286 1.00 91.12 185 GLN A C 1
ATOM 1455 O O . GLN A 1 185 ? 10.189 -4.301 1.099 1.00 91.12 185 GLN A O 1
ATOM 1460 N N . LEU A 1 186 ? 9.469 -5.217 -0.820 1.00 91.31 186 LEU A N 1
ATOM 1461 C CA . LEU A 1 186 ? 10.746 -5.856 -1.119 1.00 91.31 186 LEU A CA 1
ATOM 1462 C C . LEU A 1 186 ? 11.853 -4.834 -1.406 1.00 91.31 186 LEU A C 1
ATOM 1464 O O . LEU A 1 186 ? 12.946 -4.978 -0.875 1.00 91.31 186 LEU A O 1
ATOM 1468 N N . GLN A 1 187 ? 11.601 -3.781 -2.190 1.00 89.62 187 GLN A N 1
ATOM 1469 C CA . GLN A 1 187 ? 12.622 -2.772 -2.514 1.00 89.62 187 GLN A CA 1
ATOM 1470 C C . GLN A 1 187 ? 13.024 -1.888 -1.329 1.00 89.62 187 GLN A C 1
ATOM 1472 O O . GLN A 1 187 ? 14.099 -1.279 -1.375 1.00 89.62 187 GLN A O 1
ATOM 1477 N N . ASN A 1 188 ? 12.161 -1.772 -0.315 1.00 86.94 188 ASN A N 1
ATOM 1478 C CA . ASN A 1 188 ? 12.414 -1.001 0.901 1.00 86.94 188 ASN A CA 1
ATOM 1479 C C . ASN A 1 188 ? 12.917 -1.846 2.078 1.00 86.94 188 ASN A C 1
ATOM 1481 O O . ASN A 1 188 ? 13.263 -1.271 3.108 1.00 86.94 188 ASN A O 1
ATOM 1485 N N . ALA A 1 189 ? 12.996 -3.169 1.922 1.00 84.06 189 ALA A N 1
ATOM 1486 C CA . ALA A 1 189 ? 13.599 -4.051 2.909 1.00 84.06 189 ALA A CA 1
ATOM 1487 C C . ALA A 1 189 ? 15.129 -3.879 2.981 1.00 84.06 189 ALA A C 1
ATOM 1489 O O . ALA A 1 189 ? 15.779 -3.470 2.009 1.00 84.06 189 ALA A O 1
ATOM 1490 N N . GLY A 1 190 ? 15.690 -4.249 4.135 1.00 80.00 190 GLY A N 1
ATOM 1491 C CA . GLY A 1 190 ? 17.121 -4.187 4.426 1.00 80.00 190 GLY A CA 1
ATOM 1492 C C . GLY A 1 190 ? 17.606 -2.824 4.919 1.00 80.00 190 GLY A C 1
ATOM 1493 O O . GLY A 1 190 ? 16.948 -1.792 4.750 1.00 80.00 190 GLY A O 1
ATOM 1494 N N . GLU A 1 191 ? 18.787 -2.830 5.533 1.00 80.31 191 GLU A N 1
ATOM 1495 C CA . GLU A 1 191 ? 19.500 -1.601 5.872 1.00 80.31 191 GLU A CA 1
ATOM 1496 C C . GLU A 1 191 ? 19.967 -0.901 4.589 1.00 80.31 191 GLU A C 1
ATOM 1498 O O . GLU A 1 191 ? 20.319 -1.533 3.589 1.00 80.31 191 GLU A O 1
ATOM 1503 N N . GLY A 1 192 ? 19.905 0.429 4.584 1.00 74.25 192 GLY A N 1
ATOM 1504 C CA . GLY A 1 192 ? 20.283 1.206 3.411 1.00 74.25 192 GLY A CA 1
ATOM 1505 C C . GLY A 1 192 ? 21.781 1.144 3.150 1.00 74.25 192 GLY A C 1
ATOM 1506 O O . GLY A 1 192 ? 22.571 1.396 4.053 1.00 74.25 192 GLY A O 1
ATOM 1507 N N . ALA A 1 193 ? 22.181 0.883 1.903 1.00 69.94 193 ALA A N 1
ATOM 1508 C CA . ALA A 1 193 ? 23.560 1.107 1.500 1.00 69.94 193 ALA A CA 1
ATOM 1509 C C . ALA A 1 193 ? 23.881 2.609 1.583 1.00 69.94 193 ALA A C 1
ATOM 1511 O O . ALA A 1 193 ? 23.193 3.437 0.981 1.00 69.94 193 ALA A O 1
ATOM 1512 N N . GLU A 1 194 ? 24.942 2.958 2.311 1.00 66.75 194 GLU A N 1
ATOM 1513 C CA . GLU A 1 194 ? 25.376 4.354 2.473 1.00 66.75 194 GLU A CA 1
ATOM 1514 C C . GLU A 1 194 ? 26.099 4.907 1.233 1.00 66.75 194 GLU A C 1
ATOM 1516 O O . GLU A 1 194 ? 26.255 6.117 1.072 1.00 66.75 194 GLU A O 1
ATOM 1521 N N . ASN A 1 195 ? 26.526 4.030 0.321 1.00 78.56 195 ASN A N 1
ATOM 1522 C CA . ASN A 1 195 ? 27.383 4.405 -0.796 1.00 78.56 195 ASN A CA 1
ATOM 1523 C C . ASN A 1 195 ? 26.572 4.676 -2.067 1.00 78.56 195 ASN A C 1
ATOM 1525 O O . ASN A 1 195 ? 26.168 3.755 -2.779 1.00 78.56 195 ASN A O 1
ATOM 1529 N N . ALA A 1 196 ? 26.387 5.959 -2.378 1.00 85.50 196 ALA A N 1
ATOM 1530 C CA . ALA A 1 196 ? 25.859 6.404 -3.663 1.00 85.50 196 ALA A CA 1
ATOM 1531 C C . ALA A 1 196 ? 26.751 5.934 -4.827 1.00 85.50 196 ALA A C 1
ATOM 1533 O O . ALA A 1 196 ? 27.982 5.941 -4.736 1.00 85.50 196 ALA A O 1
ATOM 1534 N N . ALA A 1 197 ? 26.133 5.571 -5.952 1.00 87.81 197 ALA A N 1
ATOM 1535 C CA . ALA A 1 197 ? 26.861 5.221 -7.162 1.00 87.81 197 ALA A CA 1
ATOM 1536 C C . ALA A 1 197 ? 27.694 6.413 -7.654 1.00 87.81 197 ALA A C 1
ATOM 1538 O O . ALA A 1 197 ? 27.196 7.532 -7.797 1.00 87.81 197 ALA A O 1
ATOM 1539 N N . THR A 1 198 ? 28.967 6.154 -7.942 1.00 87.62 198 THR A N 1
ATOM 1540 C CA . THR A 1 198 ? 29.901 7.150 -8.469 1.00 87.62 198 THR A CA 1
ATOM 1541 C C . THR A 1 198 ? 30.516 6.662 -9.769 1.00 87.62 198 THR A C 1
ATOM 1543 O O . THR A 1 198 ? 30.698 5.465 -9.996 1.00 87.62 198 THR A O 1
ATOM 1546 N N . LEU A 1 199 ? 30.829 7.610 -10.647 1.00 87.69 199 LEU A N 1
ATOM 1547 C CA . LEU A 1 199 ? 31.603 7.325 -11.844 1.00 87.69 199 LEU A CA 1
ATOM 1548 C C . LEU A 1 199 ? 33.098 7.282 -11.495 1.00 87.69 199 LEU A C 1
ATOM 1550 O O . LEU A 1 199 ? 33.548 8.063 -10.651 1.00 87.69 199 LEU A O 1
ATOM 1554 N N . PRO A 1 200 ? 33.891 6.429 -12.165 1.00 85.25 200 PRO A N 1
ATOM 1555 C CA . PRO A 1 200 ? 35.344 6.457 -12.053 1.00 85.25 200 PRO A CA 1
ATOM 1556 C C . PRO A 1 200 ? 35.925 7.858 -12.298 1.00 85.25 200 PRO A C 1
ATOM 1558 O O . PRO A 1 200 ? 35.490 8.576 -13.195 1.00 85.25 200 PRO A O 1
ATOM 1561 N N . ALA A 1 201 ? 36.964 8.230 -11.546 1.00 78.50 201 ALA A N 1
ATOM 1562 C CA . ALA A 1 201 ? 37.551 9.572 -11.618 1.00 78.50 201 ALA A CA 1
ATOM 1563 C C . ALA A 1 201 ? 38.230 9.892 -12.968 1.00 78.50 201 ALA A C 1
ATOM 1565 O O . ALA A 1 201 ? 38.318 11.053 -13.357 1.00 78.50 201 ALA A O 1
ATOM 1566 N N . ASN A 1 202 ? 38.697 8.873 -13.699 1.00 79.50 202 ASN A N 1
ATOM 1567 C CA . ASN A 1 202 ? 39.599 9.031 -14.847 1.00 79.50 202 ASN A CA 1
ATOM 1568 C C . ASN A 1 202 ? 38.926 8.767 -16.207 1.00 79.50 202 ASN A C 1
ATOM 1570 O O . ASN A 1 202 ? 39.503 8.115 -17.080 1.00 79.50 202 ASN A O 1
ATOM 1574 N N . ILE A 1 203 ? 37.700 9.253 -16.404 1.00 84.06 203 ILE A N 1
ATOM 1575 C CA . ILE A 1 203 ? 36.987 9.116 -17.683 1.00 84.06 203 ILE A CA 1
ATOM 1576 C C . ILE A 1 203 ? 37.443 10.216 -18.650 1.00 84.06 203 ILE A C 1
ATOM 1578 O O . ILE A 1 203 ? 37.186 11.397 -18.424 1.00 84.06 203 ILE A O 1
ATOM 1582 N N . LYS A 1 204 ? 38.128 9.825 -19.734 1.00 77.69 204 LYS A N 1
ATOM 1583 C CA . LYS A 1 204 ? 38.730 10.762 -20.704 1.00 77.69 204 LYS A CA 1
ATOM 1584 C C . LYS A 1 204 ? 37.724 11.369 -21.689 1.00 77.69 204 LYS A C 1
ATOM 1586 O O . LYS A 1 204 ? 37.809 12.555 -21.985 1.00 77.69 204 LYS A O 1
ATOM 1591 N N . ASN A 1 205 ? 36.773 10.576 -22.181 1.00 88.69 205 ASN A N 1
ATOM 1592 C CA . ASN A 1 205 ? 35.855 10.972 -23.253 1.00 88.69 205 ASN A CA 1
ATOM 1593 C C . ASN A 1 205 ? 34.484 11.338 -22.682 1.00 88.69 205 ASN A C 1
ATOM 1595 O O . ASN A 1 205 ? 33.532 10.569 -22.809 1.00 88.69 205 ASN A O 1
ATOM 1599 N N . ARG A 1 206 ? 34.408 12.491 -22.014 1.00 91.75 206 ARG A N 1
ATOM 1600 C CA . ARG A 1 206 ? 33.176 13.002 -21.405 1.00 91.75 206 ARG A CA 1
ATOM 1601 C C . ARG A 1 206 ? 32.734 14.307 -22.053 1.00 91.75 206 ARG A C 1
ATOM 1603 O O . ARG A 1 206 ? 33.556 15.188 -22.296 1.00 91.75 206 ARG A O 1
ATOM 1610 N N . GLN A 1 207 ? 31.440 14.431 -22.311 1.00 93.62 207 GLN A N 1
ATOM 1611 C CA . GLN A 1 207 ? 30.828 15.624 -22.887 1.00 93.62 207 GLN A CA 1
ATOM 1612 C C . GLN A 1 207 ? 29.594 16.012 -22.080 1.00 93.62 207 GLN A C 1
ATOM 1614 O O . GLN A 1 207 ? 28.637 15.245 -21.995 1.00 93.62 207 GLN A O 1
ATOM 1619 N N . TRP A 1 208 ? 29.620 17.204 -21.493 1.00 93.75 208 TRP A N 1
ATOM 1620 C CA . TRP A 1 208 ? 28.496 17.757 -20.741 1.00 93.75 208 TRP A CA 1
ATOM 1621 C C . TRP A 1 208 ? 27.505 18.456 -21.663 1.00 93.75 208 TRP A C 1
ATOM 1623 O O . TRP A 1 208 ? 27.897 19.068 -22.657 1.00 93.75 208 TRP A O 1
ATOM 1633 N N . ASN A 1 209 ? 26.223 18.406 -21.305 1.00 94.12 209 ASN A N 1
ATOM 1634 C CA . ASN A 1 209 ? 25.251 19.337 -21.867 1.00 94.12 209 ASN A CA 1
ATOM 1635 C C . ASN A 1 209 ? 25.428 20.745 -21.265 1.00 94.12 209 ASN A C 1
ATOM 1637 O O . ASN A 1 209 ? 26.053 20.914 -20.219 1.00 94.12 209 ASN A O 1
ATOM 1641 N N . GLU A 1 210 ? 24.852 21.762 -21.911 1.00 92.94 210 GLU A N 1
ATOM 1642 C CA . GLU A 1 210 ? 25.029 23.178 -21.536 1.00 92.94 210 GLU A CA 1
ATOM 1643 C C . GLU A 1 210 ? 24.722 23.449 -20.052 1.00 92.94 210 GLU A C 1
ATOM 1645 O O . GLU A 1 210 ? 25.484 24.115 -19.349 1.00 92.94 210 GLU A O 1
ATOM 1650 N N . ASN A 1 211 ? 23.646 22.846 -19.543 1.00 90.75 211 ASN A N 1
ATOM 1651 C CA . ASN A 1 211 ? 23.167 23.055 -18.176 1.00 90.75 211 ASN A CA 1
ATOM 1652 C C . ASN A 1 211 ? 23.822 22.129 -17.137 1.00 90.75 211 ASN A C 1
ATOM 1654 O O . ASN A 1 211 ? 23.429 22.155 -15.972 1.00 90.75 211 ASN A O 1
ATOM 1658 N N . HIS A 1 212 ? 24.792 21.302 -17.542 1.00 90.75 212 HIS A N 1
ATOM 1659 C CA . HIS A 1 212 ? 25.486 20.328 -16.692 1.00 90.75 212 HIS A CA 1
ATOM 1660 C C . HIS A 1 212 ? 24.550 19.350 -15.951 1.00 90.75 212 HIS A C 1
ATOM 1662 O O . HIS A 1 212 ? 24.871 18.843 -14.879 1.00 90.75 212 HIS A O 1
ATOM 1668 N N . THR A 1 213 ? 23.377 19.066 -16.520 1.00 93.94 213 THR A N 1
ATOM 1669 C CA . THR A 1 213 ? 22.396 18.118 -15.964 1.00 93.94 213 THR A CA 1
ATOM 1670 C C . THR A 1 213 ? 22.592 16.695 -16.472 1.00 93.94 213 THR A C 1
ATOM 1672 O O . THR A 1 213 ? 22.075 15.747 -15.875 1.00 93.94 213 THR A O 1
ATOM 1675 N N . ALA A 1 214 ? 23.352 16.533 -17.554 1.00 95.06 214 ALA A N 1
ATOM 1676 C CA . ALA A 1 214 ? 23.712 15.238 -18.097 1.00 95.06 214 ALA A CA 1
ATOM 1677 C C . ALA A 1 214 ? 25.100 15.263 -18.745 1.00 95.06 214 ALA A C 1
ATOM 1679 O O . ALA A 1 214 ? 25.513 16.278 -19.313 1.00 95.06 214 ALA A O 1
ATOM 1680 N N . GLU A 1 215 ? 25.784 14.121 -18.711 1.00 94.44 215 GLU A N 1
ATOM 1681 C CA . GLU A 1 215 ? 27.013 13.898 -19.466 1.00 94.44 215 GLU A CA 1
ATOM 1682 C C . GLU A 1 215 ? 26.939 12.639 -20.328 1.00 94.44 215 GLU A C 1
ATOM 1684 O O . GLU A 1 215 ? 26.378 11.616 -19.933 1.00 94.44 215 GLU A O 1
ATOM 1689 N N . THR A 1 216 ? 27.520 12.723 -21.522 1.00 94.75 216 THR A N 1
ATOM 1690 C CA . THR A 1 216 ? 27.740 11.584 -22.411 1.00 94.75 216 THR A CA 1
ATOM 1691 C C . THR A 1 216 ? 29.171 11.099 -22.250 1.00 94.75 216 THR A C 1
ATOM 1693 O O . THR A 1 216 ? 30.114 11.885 -22.351 1.00 94.75 216 THR A O 1
ATOM 1696 N N . ILE A 1 217 ? 29.328 9.802 -22.008 1.00 93.81 217 ILE A N 1
ATOM 1697 C CA . ILE A 1 217 ? 30.615 9.125 -21.884 1.00 93.81 217 ILE A CA 1
ATOM 1698 C C . ILE A 1 217 ? 30.732 8.112 -23.012 1.00 93.81 217 ILE A C 1
ATOM 1700 O O . ILE A 1 217 ? 29.949 7.162 -23.075 1.00 93.81 217 ILE A O 1
ATOM 1704 N N . THR A 1 218 ? 31.730 8.294 -23.870 1.00 91.50 218 THR A N 1
ATOM 1705 C CA . THR A 1 218 ? 32.036 7.358 -24.955 1.00 91.50 218 THR A CA 1
ATOM 1706 C C . THR A 1 218 ? 33.135 6.405 -24.518 1.00 91.50 218 THR A C 1
ATOM 1708 O O . THR A 1 218 ? 34.231 6.826 -24.134 1.00 91.50 218 THR A O 1
ATOM 1711 N N . MET A 1 219 ? 32.845 5.108 -24.567 1.00 87.31 219 MET A N 1
ATOM 1712 C CA . MET A 1 219 ? 33.806 4.072 -24.210 1.00 87.31 219 MET A CA 1
ATOM 1713 C C . MET A 1 219 ? 34.964 4.015 -25.220 1.00 87.31 219 MET A C 1
ATOM 1715 O O . MET A 1 219 ? 34.827 4.484 -26.351 1.00 87.31 219 MET A O 1
ATOM 1719 N N . PRO A 1 220 ? 36.122 3.434 -24.847 1.00 85.00 220 PRO A N 1
ATOM 1720 C CA . PRO A 1 220 ? 37.275 3.330 -25.745 1.00 85.00 220 PRO A CA 1
ATOM 1721 C C . PRO A 1 220 ? 37.006 2.570 -27.052 1.00 85.00 220 PRO A C 1
ATOM 1723 O O . PRO A 1 220 ? 37.732 2.772 -28.020 1.00 85.00 220 PRO A O 1
ATOM 1726 N N . ASP A 1 221 ? 35.981 1.713 -27.083 1.00 82.19 221 ASP A N 1
ATOM 1727 C CA . ASP A 1 221 ? 35.549 0.987 -28.284 1.00 82.19 221 ASP A CA 1
ATOM 1728 C C . ASP A 1 221 ? 34.880 1.892 -29.339 1.00 82.19 221 ASP A C 1
ATOM 1730 O O . ASP A 1 221 ? 34.683 1.465 -30.475 1.00 82.19 221 ASP A O 1
ATOM 1734 N N . GLY A 1 222 ? 34.517 3.130 -28.976 1.00 78.62 222 GLY A N 1
ATOM 1735 C CA . GLY A 1 222 ? 33.814 4.090 -29.829 1.00 78.62 222 GLY A CA 1
ATOM 1736 C C . GLY A 1 222 ? 32.380 3.697 -30.201 1.00 78.62 222 GLY A C 1
ATOM 1737 O O . GLY A 1 222 ? 31.698 4.467 -30.873 1.00 78.62 222 GLY A O 1
ATOM 1738 N N . GLN A 1 223 ? 31.910 2.523 -29.778 1.00 81.38 223 GLN A N 1
ATOM 1739 C CA . GLN A 1 223 ? 30.590 1.983 -30.108 1.00 81.38 223 GLN A CA 1
ATOM 1740 C C . GLN A 1 223 ? 29.646 2.019 -28.912 1.00 81.38 223 GLN A C 1
ATOM 1742 O O . GLN A 1 223 ? 28.434 2.105 -29.100 1.00 81.38 223 GLN A O 1
ATOM 1747 N N . THR A 1 224 ? 30.179 1.980 -27.694 1.00 87.38 224 THR A N 1
ATOM 1748 C CA . THR A 1 224 ? 29.386 1.995 -26.471 1.00 87.38 224 THR A CA 1
ATOM 1749 C C . THR A 1 224 ? 29.361 3.397 -25.877 1.00 87.38 224 THR A C 1
ATOM 1751 O O . THR A 1 224 ? 30.401 3.991 -25.593 1.00 87.38 224 THR A O 1
ATOM 1754 N N . ASN A 1 225 ? 28.161 3.921 -25.641 1.00 92.69 225 ASN A N 1
ATOM 1755 C CA . ASN A 1 225 ? 27.955 5.231 -25.032 1.00 92.69 225 ASN A CA 1
ATOM 1756 C C . ASN A 1 225 ? 27.093 5.111 -23.774 1.00 92.69 225 ASN A C 1
ATOM 1758 O O . ASN A 1 225 ? 26.133 4.342 -23.733 1.00 92.69 225 ASN A O 1
ATOM 1762 N N . MET A 1 226 ? 27.408 5.912 -22.760 1.00 94.81 226 MET A N 1
ATOM 1763 C CA . MET A 1 226 ? 26.566 6.099 -21.581 1.00 94.81 226 MET A CA 1
ATOM 1764 C C . MET A 1 226 ? 26.080 7.540 -21.531 1.00 94.81 226 MET A C 1
ATOM 1766 O O . MET A 1 226 ? 26.892 8.459 -21.577 1.00 94.81 226 MET A O 1
ATOM 1770 N N . LEU A 1 227 ? 24.775 7.739 -21.385 1.00 95.88 227 LEU A N 1
ATOM 1771 C CA . LEU A 1 227 ? 24.194 9.028 -21.029 1.00 95.88 227 LEU A CA 1
ATOM 1772 C C . LEU A 1 227 ? 23.853 9.009 -19.540 1.00 95.88 227 LEU A C 1
ATOM 1774 O O . LEU A 1 227 ? 22.911 8.333 -19.122 1.00 95.88 227 LEU A O 1
ATOM 1778 N N . VAL A 1 228 ? 24.621 9.747 -18.748 1.00 96.50 228 VAL A N 1
ATOM 1779 C CA . VAL A 1 228 ? 24.434 9.890 -17.304 1.00 96.50 228 VAL A CA 1
ATOM 1780 C C . VAL A 1 228 ? 23.607 11.141 -17.050 1.00 96.50 228 VAL A C 1
ATOM 1782 O O . VAL A 1 228 ? 23.966 12.221 -17.500 1.00 96.50 228 VAL A O 1
ATOM 1785 N N . THR A 1 229 ? 22.493 11.000 -16.339 1.00 96.81 229 THR A N 1
ATOM 1786 C CA . THR A 1 229 ? 21.615 12.104 -15.927 1.00 96.81 229 THR A CA 1
ATOM 1787 C C . THR A 1 229 ? 21.681 12.262 -14.414 1.00 96.81 229 THR A C 1
ATOM 1789 O O . THR A 1 229 ? 21.560 11.269 -13.690 1.00 96.81 229 THR A O 1
ATOM 1792 N N . TYR A 1 230 ? 21.840 13.494 -13.934 1.00 95.56 230 TYR A N 1
ATOM 1793 C CA . TYR A 1 230 ? 21.963 13.813 -12.510 1.00 95.56 230 TYR A CA 1
ATOM 1794 C C . TYR A 1 230 ? 20.637 14.267 -11.903 1.00 95.56 230 TYR A C 1
ATOM 1796 O O . TYR A 1 230 ? 19.782 14.834 -12.583 1.00 95.56 230 TYR A O 1
ATOM 1804 N N . GLN A 1 231 ? 20.469 14.023 -10.603 1.00 94.12 231 GLN A N 1
ATOM 1805 C CA . GLN A 1 231 ? 19.329 14.529 -9.840 1.00 94.12 231 GLN A CA 1
ATOM 1806 C C . GLN A 1 231 ? 19.418 16.046 -9.714 1.00 94.12 231 GLN A C 1
ATOM 1808 O O . GLN A 1 231 ? 20.519 16.591 -9.619 1.00 94.12 231 GLN A O 1
ATOM 1813 N N . LEU A 1 232 ? 18.266 16.713 -9.672 1.00 93.75 232 LEU A N 1
ATOM 1814 C CA . LEU A 1 232 ? 18.176 18.161 -9.512 1.00 93.75 232 LEU A CA 1
ATOM 1815 C C . LEU A 1 232 ? 17.745 18.524 -8.088 1.00 93.75 232 LEU A C 1
ATOM 1817 O O . LEU A 1 232 ? 16.932 17.821 -7.490 1.00 93.75 232 LEU A O 1
ATOM 1821 N N . ASP A 1 233 ? 18.270 19.629 -7.563 1.00 91.88 233 ASP A N 1
ATOM 1822 C CA . ASP A 1 233 ? 17.800 20.225 -6.312 1.00 91.88 233 ASP A CA 1
ATOM 1823 C C . ASP A 1 233 ? 16.489 21.019 -6.498 1.00 91.88 233 ASP A C 1
ATOM 1825 O O . ASP A 1 233 ? 15.940 21.130 -7.600 1.00 91.88 233 ASP A O 1
ATOM 1829 N N . ALA A 1 234 ? 15.977 21.603 -5.409 1.00 88.69 234 ALA A N 1
ATOM 1830 C CA . ALA A 1 234 ? 14.749 22.402 -5.423 1.00 88.69 234 ALA A CA 1
ATOM 1831 C C . ALA A 1 234 ? 14.835 23.643 -6.337 1.00 88.69 234 ALA A C 1
ATOM 1833 O O . ALA A 1 234 ? 13.812 24.143 -6.803 1.00 88.69 234 ALA A O 1
ATOM 1834 N N . GLN A 1 235 ? 16.044 24.130 -6.628 1.00 90.62 235 GLN A N 1
ATOM 1835 C CA . GLN A 1 235 ? 16.315 25.243 -7.538 1.00 90.62 235 GLN A CA 1
ATOM 1836 C C . GLN A 1 235 ? 16.621 24.766 -8.968 1.00 90.62 235 GLN A C 1
ATOM 1838 O O . GLN A 1 235 ? 17.065 25.563 -9.797 1.00 90.62 235 GLN A O 1
ATOM 1843 N N . LYS A 1 236 ? 16.350 23.489 -9.276 1.00 88.25 236 LYS A N 1
ATOM 1844 C CA . LYS A 1 236 ? 16.584 22.836 -10.573 1.00 88.25 236 LYS A CA 1
ATOM 1845 C C . LYS A 1 236 ? 18.057 22.801 -10.993 1.00 88.25 236 LYS A C 1
ATOM 1847 O O . LYS A 1 236 ? 18.350 22.715 -12.186 1.00 88.25 236 LYS A O 1
ATOM 1852 N N . LYS A 1 237 ? 18.990 22.854 -10.042 1.00 90.75 237 LYS A N 1
ATOM 1853 C CA . LYS A 1 237 ? 20.427 22.726 -10.313 1.00 90.75 237 LYS A CA 1
ATOM 1854 C C . LYS A 1 237 ? 20.879 21.275 -10.145 1.00 90.75 237 LYS A C 1
ATOM 1856 O O . LYS A 1 237 ? 20.366 20.583 -9.266 1.00 90.75 237 LYS A O 1
ATOM 1861 N N . PRO A 1 238 ? 21.827 20.793 -10.967 1.00 90.50 238 PRO A N 1
ATOM 1862 C CA . PRO A 1 238 ? 22.328 19.430 -10.860 1.00 90.50 238 PRO A CA 1
ATOM 1863 C C . PRO A 1 238 ? 23.068 19.205 -9.541 1.00 90.50 238 PRO A C 1
ATOM 1865 O O . PRO A 1 238 ? 23.933 19.982 -9.136 1.00 90.50 238 PRO A O 1
ATOM 1868 N N . THR A 1 239 ? 22.738 18.100 -8.886 1.00 91.06 239 THR A N 1
ATOM 1869 C CA . THR A 1 239 ? 23.470 17.554 -7.743 1.00 91.06 239 THR A CA 1
ATOM 1870 C C . THR A 1 239 ? 24.588 16.622 -8.230 1.00 91.06 239 THR A C 1
ATOM 1872 O O . THR A 1 239 ? 24.737 16.366 -9.424 1.00 91.06 239 THR A O 1
ATOM 1875 N N . LYS A 1 240 ? 25.373 16.058 -7.302 1.00 89.06 240 LYS A N 1
ATOM 1876 C CA . LYS A 1 240 ? 26.354 15.002 -7.623 1.00 89.06 240 LYS A CA 1
ATOM 1877 C C . LYS A 1 240 ? 25.737 13.605 -7.737 1.00 89.06 240 LYS A C 1
ATOM 1879 O O . LYS A 1 240 ? 26.435 12.671 -8.122 1.00 89.06 240 LYS A O 1
ATOM 1884 N N . LEU A 1 241 ? 24.465 13.445 -7.372 1.00 93.75 241 LEU A N 1
ATOM 1885 C CA . LEU A 1 241 ? 23.807 12.146 -7.339 1.00 93.75 241 LEU A CA 1
ATOM 1886 C C . LEU A 1 241 ? 23.274 11.796 -8.723 1.00 93.75 241 LEU A C 1
ATOM 1888 O O . LEU A 1 241 ? 22.606 12.596 -9.378 1.00 93.75 241 LEU A O 1
ATOM 1892 N N . ILE A 1 242 ? 23.568 10.579 -9.162 1.00 95.12 242 ILE A N 1
ATOM 1893 C CA . ILE A 1 242 ? 23.070 10.050 -10.427 1.00 95.12 242 ILE A CA 1
ATOM 1894 C C . ILE A 1 242 ? 21.577 9.744 -10.260 1.00 95.12 242 ILE A C 1
ATOM 1896 O O . ILE A 1 242 ? 21.154 9.200 -9.242 1.00 95.12 242 ILE A O 1
ATOM 1900 N N . ALA A 1 243 ? 20.771 10.123 -11.250 1.00 94.31 243 ALA A N 1
ATOM 1901 C CA . ALA A 1 243 ? 19.357 9.765 -11.346 1.00 94.31 243 ALA A CA 1
ATOM 1902 C C . ALA A 1 243 ? 19.161 8.567 -12.281 1.00 94.31 243 ALA A C 1
ATOM 1904 O O . ALA A 1 243 ? 18.416 7.636 -11.975 1.00 94.31 243 ALA A O 1
ATOM 1905 N N . LYS A 1 244 ? 19.845 8.595 -13.431 1.00 96.44 244 LYS A N 1
ATOM 1906 C CA . LYS A 1 244 ? 19.711 7.590 -14.485 1.00 96.44 244 LYS A CA 1
ATOM 1907 C C . LYS A 1 244 ? 21.002 7.440 -15.283 1.00 96.44 244 LYS A C 1
ATOM 1909 O O . LYS A 1 244 ? 21.684 8.430 -15.535 1.00 96.44 244 LYS A O 1
ATOM 1914 N N . ILE A 1 245 ? 21.296 6.227 -15.741 1.00 97.12 245 ILE A N 1
ATOM 1915 C CA . ILE A 1 245 ? 22.313 5.958 -16.764 1.00 97.12 245 ILE A CA 1
ATOM 1916 C C . ILE A 1 245 ? 21.662 5.173 -17.899 1.00 97.12 245 ILE A C 1
ATOM 1918 O O . ILE A 1 245 ? 21.181 4.064 -17.680 1.00 97.12 245 ILE A O 1
ATOM 1922 N N . ALA A 1 246 ? 21.660 5.730 -19.107 1.00 97.12 246 ALA A N 1
ATOM 1923 C CA . ALA A 1 246 ? 21.229 5.032 -20.314 1.00 97.12 246 ALA A CA 1
ATOM 1924 C C . ALA A 1 246 ? 22.450 4.515 -21.085 1.00 97.12 246 ALA A C 1
ATOM 1926 O O . ALA A 1 246 ? 23.338 5.289 -21.436 1.00 97.12 246 ALA A O 1
ATOM 1927 N N . TYR A 1 247 ? 22.484 3.213 -21.351 1.00 95.62 247 TYR A N 1
ATOM 1928 C CA . TYR A 1 247 ? 23.554 2.516 -22.055 1.00 95.62 247 TYR A CA 1
ATOM 1929 C C . TYR A 1 247 ? 23.136 2.266 -23.497 1.00 95.62 247 TYR A C 1
ATOM 1931 O O . TYR A 1 247 ? 22.056 1.729 -23.756 1.00 95.62 247 TYR A O 1
ATOM 1939 N N . ARG A 1 248 ? 23.999 2.646 -24.436 1.00 93.88 248 ARG A N 1
ATOM 1940 C CA . ARG A 1 248 ? 23.770 2.486 -25.868 1.00 93.88 248 ARG A CA 1
ATOM 1941 C C . ARG A 1 248 ? 24.921 1.764 -26.538 1.00 93.88 248 ARG A C 1
ATOM 1943 O O . ARG A 1 248 ? 26.073 1.974 -26.168 1.00 93.88 248 ARG A O 1
ATOM 1950 N N . GLN A 1 249 ? 24.591 0.973 -27.549 1.00 91.50 249 GLN A N 1
ATOM 1951 C CA . GLN A 1 249 ? 25.543 0.392 -28.489 1.00 91.50 249 GLN A CA 1
ATOM 1952 C C . GLN A 1 249 ? 25.183 0.883 -29.896 1.00 91.50 249 GLN A C 1
ATOM 1954 O O . GLN A 1 249 ? 24.130 0.538 -30.437 1.00 91.50 249 GLN A O 1
ATOM 1959 N N . GLY A 1 250 ? 26.022 1.751 -30.462 1.00 86.69 250 GLY A N 1
ATOM 1960 C CA . GLY A 1 250 ? 25.642 2.605 -31.586 1.00 86.69 250 GLY A CA 1
ATOM 1961 C C . GLY A 1 250 ? 24.430 3.467 -31.216 1.00 86.69 250 GLY A C 1
ATOM 1962 O O . GLY A 1 250 ? 24.403 4.089 -30.153 1.00 86.69 250 GLY A O 1
ATOM 1963 N N . ASP A 1 251 ? 23.398 3.435 -32.059 1.00 84.88 251 ASP A N 1
ATOM 1964 C CA . ASP A 1 251 ? 22.140 4.166 -31.839 1.00 84.88 251 ASP A CA 1
ATOM 1965 C C . ASP A 1 251 ? 21.111 3.392 -30.995 1.00 84.88 251 ASP A C 1
ATOM 1967 O O . ASP A 1 251 ? 20.027 3.903 -30.710 1.00 84.88 251 ASP A O 1
ATOM 1971 N N . LYS A 1 252 ? 21.419 2.154 -30.587 1.00 90.94 252 LYS A N 1
ATOM 1972 C CA . LYS A 1 252 ? 20.467 1.276 -29.892 1.00 90.94 252 LYS A CA 1
ATOM 1973 C C . LYS A 1 252 ? 20.590 1.401 -28.384 1.00 90.94 252 LYS A C 1
ATOM 1975 O O . LYS A 1 252 ? 21.687 1.273 -27.845 1.00 90.94 252 LYS A O 1
ATOM 1980 N N . LEU A 1 253 ? 19.463 1.598 -27.704 1.00 94.50 253 LEU A N 1
ATOM 1981 C CA . LEU A 1 253 ? 19.382 1.541 -26.248 1.00 94.50 253 LEU A CA 1
ATOM 1982 C C . LEU A 1 253 ? 19.408 0.074 -25.815 1.00 94.50 253 LEU A C 1
ATOM 1984 O O . LEU A 1 253 ? 18.613 -0.715 -26.306 1.00 94.50 253 LEU A O 1
ATOM 1988 N N . THR A 1 254 ? 20.326 -0.297 -24.926 1.00 95.25 254 THR A N 1
ATOM 1989 C CA . THR A 1 254 ? 20.473 -1.690 -24.463 1.00 95.25 254 THR A CA 1
ATOM 1990 C C . THR A 1 254 ? 20.066 -1.854 -23.006 1.00 95.25 254 THR A C 1
ATOM 1992 O O . THR A 1 254 ? 19.523 -2.892 -22.624 1.00 95.25 254 THR A O 1
ATOM 1995 N N . LYS A 1 255 ? 20.292 -0.822 -22.185 1.00 97.00 255 LYS A N 1
ATOM 1996 C CA . LYS A 1 255 ? 19.935 -0.818 -20.767 1.00 97.00 255 LYS A CA 1
ATOM 1997 C C . LYS A 1 255 ? 19.683 0.598 -20.260 1.00 97.00 255 LYS A C 1
ATOM 1999 O O . LYS A 1 255 ? 20.394 1.524 -20.638 1.00 97.00 255 LYS A O 1
ATOM 2004 N N . GLU A 1 256 ? 18.758 0.753 -19.328 1.00 97.50 256 GLU A N 1
ATOM 2005 C CA . GLU A 1 256 ? 18.658 1.931 -18.468 1.00 97.50 256 GLU A CA 1
ATOM 2006 C C . GLU A 1 256 ? 18.773 1.513 -17.003 1.00 97.50 256 GLU A C 1
ATOM 2008 O O . GLU A 1 256 ? 18.101 0.583 -16.569 1.00 97.50 256 GLU A O 1
ATOM 2013 N N . SER A 1 257 ? 19.626 2.197 -16.247 1.00 97.44 257 SER A N 1
ATOM 2014 C CA . SER A 1 257 ? 19.794 2.025 -14.803 1.00 97.44 257 SER A CA 1
ATOM 2015 C C . SER A 1 257 ? 19.246 3.240 -14.077 1.00 97.44 257 SER A C 1
ATOM 2017 O O . SER A 1 257 ? 19.608 4.365 -14.417 1.00 97.44 257 SER A O 1
ATOM 2019 N N . PHE A 1 258 ? 18.406 3.020 -13.072 1.00 95.81 258 PHE A N 1
ATOM 2020 C CA . PHE A 1 258 ? 17.716 4.064 -12.321 1.00 95.81 258 PHE A CA 1
ATOM 2021 C C . PHE A 1 258 ? 18.149 4.033 -10.863 1.00 95.81 258 PHE A C 1
ATOM 2023 O O . PHE A 1 258 ? 18.351 2.966 -10.281 1.00 95.81 258 PHE A O 1
ATOM 2030 N N . PHE A 1 259 ? 18.300 5.214 -10.276 1.00 93.25 259 PHE A N 1
ATOM 2031 C CA . PHE A 1 259 ? 18.869 5.389 -8.947 1.00 93.25 259 PHE A CA 1
ATOM 2032 C C . PHE A 1 259 ? 17.889 6.138 -8.043 1.00 93.25 259 PHE A C 1
ATOM 2034 O O . PHE A 1 259 ? 17.172 7.041 -8.474 1.00 93.25 259 PHE A O 1
ATOM 2041 N N . ARG A 1 260 ? 17.863 5.754 -6.766 1.00 89.50 260 ARG A N 1
ATOM 2042 C CA . ARG A 1 260 ? 17.061 6.401 -5.719 1.00 89.50 260 ARG A CA 1
ATOM 2043 C C . ARG A 1 260 ? 17.587 7.798 -5.399 1.00 89.50 260 ARG A C 1
ATOM 2045 O O . ARG A 1 260 ? 18.722 8.134 -5.725 1.00 89.50 260 ARG A O 1
ATOM 2052 N N . LYS A 1 261 ? 16.814 8.568 -4.624 1.00 87.69 261 LYS A N 1
ATOM 2053 C CA . LYS A 1 261 ? 17.225 9.882 -4.090 1.00 87.69 261 LYS A CA 1
ATOM 2054 C C . LYS A 1 261 ? 18.555 9.854 -3.321 1.00 87.69 261 LYS A C 1
ATOM 2056 O O . LYS A 1 261 ? 19.255 10.850 -3.312 1.00 87.69 261 LYS A O 1
ATOM 2061 N N . ASN A 1 262 ? 18.935 8.725 -2.717 1.00 87.75 262 ASN A N 1
ATOM 2062 C CA . ASN A 1 262 ? 20.233 8.558 -2.044 1.00 87.75 262 ASN A CA 1
ATOM 2063 C C . ASN A 1 262 ? 21.369 8.073 -2.975 1.00 87.75 262 ASN A C 1
ATOM 2065 O O . ASN A 1 262 ? 22.473 7.821 -2.511 1.00 87.75 262 ASN A O 1
ATOM 2069 N N . GLY A 1 263 ? 21.117 7.916 -4.278 1.00 89.88 263 GLY A N 1
ATOM 2070 C CA . GLY A 1 263 ? 22.110 7.501 -5.272 1.00 89.88 263 GLY A CA 1
ATOM 2071 C C . GLY A 1 263 ? 22.351 5.992 -5.376 1.00 89.88 263 GLY A C 1
ATOM 2072 O O . GLY A 1 263 ? 23.257 5.587 -6.100 1.00 89.88 263 GLY A O 1
ATOM 2073 N N . VAL A 1 264 ? 21.566 5.150 -4.694 1.00 91.12 264 VAL A N 1
ATOM 2074 C CA . VAL A 1 264 ? 21.660 3.679 -4.788 1.00 91.12 264 VAL A CA 1
ATOM 2075 C C . VAL A 1 264 ? 20.787 3.154 -5.932 1.00 91.12 264 VAL A C 1
ATOM 2077 O O . VAL A 1 264 ? 19.661 3.624 -6.117 1.00 91.12 264 VAL A O 1
ATOM 2080 N N . LEU A 1 265 ? 21.277 2.160 -6.682 1.00 92.94 265 LEU A N 1
ATOM 2081 C CA . LEU A 1 265 ? 20.559 1.524 -7.796 1.00 92.94 265 LEU A CA 1
ATOM 2082 C C . LEU A 1 265 ? 19.209 0.954 -7.330 1.00 92.94 265 LEU A C 1
ATOM 2084 O O . LEU A 1 265 ? 19.174 0.095 -6.451 1.00 92.94 265 LEU A O 1
ATOM 2088 N N . SER A 1 266 ? 18.102 1.417 -7.915 1.00 93.25 266 SER A N 1
ATOM 2089 C CA . SER A 1 266 ? 16.750 0.913 -7.632 1.00 93.25 266 SER A CA 1
ATOM 2090 C C . SER A 1 266 ? 16.274 -0.108 -8.640 1.00 93.25 266 SER A C 1
ATOM 2092 O O . SER A 1 266 ? 15.598 -1.060 -8.251 1.00 93.25 266 SER A O 1
ATOM 2094 N N . ALA A 1 267 ? 16.604 0.081 -9.915 1.00 96.19 267 ALA A N 1
ATOM 2095 C CA . ALA A 1 267 ? 16.108 -0.779 -10.972 1.00 96.19 267 ALA A CA 1
ATOM 2096 C C . ALA A 1 267 ? 16.916 -0.661 -12.266 1.00 96.19 267 ALA A C 1
ATOM 2098 O O . ALA A 1 267 ? 17.587 0.341 -12.519 1.00 96.19 267 ALA A O 1
ATOM 2099 N N . ASN A 1 268 ? 16.806 -1.695 -13.095 1.00 97.44 268 ASN A N 1
ATOM 2100 C CA . ASN A 1 268 ? 17.313 -1.740 -14.458 1.00 97.44 268 ASN A CA 1
ATOM 2101 C C . ASN A 1 268 ? 16.186 -2.099 -15.428 1.00 97.44 268 ASN A C 1
ATOM 2103 O O . ASN A 1 268 ? 15.342 -2.935 -15.117 1.00 97.44 268 ASN A O 1
ATOM 2107 N N . ILE A 1 269 ? 16.212 -1.519 -16.624 1.00 97.44 269 ILE A N 1
ATOM 2108 C CA . ILE A 1 269 ? 15.387 -1.929 -17.764 1.00 97.44 269 ILE A CA 1
ATOM 2109 C C . ILE A 1 269 ? 16.329 -2.363 -18.880 1.00 97.44 269 ILE A C 1
ATOM 2111 O O . ILE A 1 269 ? 17.279 -1.650 -19.191 1.00 97.44 269 ILE A O 1
ATOM 2115 N N . PHE A 1 270 ? 16.075 -3.525 -19.468 1.00 97.31 270 PHE A N 1
ATOM 2116 C CA . PHE A 1 270 ? 16.840 -4.093 -20.572 1.00 97.31 270 PHE A CA 1
ATOM 2117 C C . PHE A 1 270 ? 15.994 -4.103 -21.836 1.00 97.31 270 PHE A C 1
ATOM 2119 O O . PHE A 1 270 ? 14.783 -4.340 -21.780 1.00 97.31 270 PHE A O 1
ATOM 2126 N N . TYR A 1 271 ? 16.652 -3.867 -22.967 1.00 96.12 271 TYR A N 1
ATOM 2127 C CA . TYR A 1 271 ? 16.006 -3.716 -24.263 1.00 96.12 271 TYR A CA 1
ATOM 2128 C C . TYR A 1 271 ? 16.576 -4.704 -25.279 1.00 96.12 271 TYR A C 1
ATOM 2130 O O . TYR A 1 271 ? 17.759 -5.049 -25.231 1.00 96.12 271 TYR A O 1
ATOM 2138 N N . ASP A 1 272 ? 15.734 -5.161 -26.200 1.00 93.19 272 ASP A N 1
ATOM 2139 C CA . ASP A 1 272 ? 16.167 -5.897 -27.381 1.00 93.19 272 ASP A CA 1
ATOM 2140 C C . ASP A 1 272 ? 16.687 -4.960 -28.486 1.00 93.19 272 ASP A C 1
ATOM 2142 O O . ASP A 1 272 ? 16.697 -3.732 -28.389 1.00 93.19 272 ASP A O 1
ATOM 2146 N N . VAL A 1 273 ? 17.109 -5.564 -29.597 1.00 88.88 273 VAL A N 1
ATOM 2147 C CA . VAL A 1 273 ? 17.641 -4.856 -30.768 1.00 88.88 273 VAL A CA 1
ATOM 2148 C C . VAL A 1 273 ? 16.616 -3.994 -31.518 1.00 88.88 273 VAL A C 1
ATOM 2150 O O . VAL A 1 273 ? 17.033 -3.237 -32.400 1.00 88.88 273 VAL A O 1
ATOM 2153 N N . ALA A 1 274 ? 15.324 -4.136 -31.210 1.00 88.31 274 ALA A N 1
ATOM 2154 C CA . ALA A 1 274 ? 14.193 -3.374 -31.733 1.00 88.31 274 ALA A CA 1
ATOM 2155 C C . ALA A 1 274 ? 13.659 -2.342 -30.712 1.00 88.31 274 ALA A C 1
ATOM 2157 O O . ALA A 1 274 ? 12.623 -1.724 -30.955 1.00 88.31 274 ALA A O 1
ATOM 2158 N N . ASN A 1 275 ? 14.382 -2.116 -29.606 1.00 85.69 275 ASN A N 1
ATOM 2159 C CA . ASN A 1 275 ? 13.996 -1.268 -28.472 1.00 85.69 275 ASN A CA 1
ATOM 2160 C C . ASN A 1 275 ? 12.749 -1.754 -27.701 1.00 85.69 275 ASN A C 1
ATOM 2162 O O . ASN A 1 275 ? 12.137 -0.976 -26.967 1.00 85.69 275 ASN A O 1
ATOM 2166 N N . GLY A 1 276 ? 12.371 -3.027 -27.834 1.00 92.31 276 GLY A N 1
ATOM 2167 C CA . GLY A 1 276 ? 11.379 -3.671 -26.976 1.00 92.31 276 GLY A CA 1
ATOM 2168 C C . GLY A 1 276 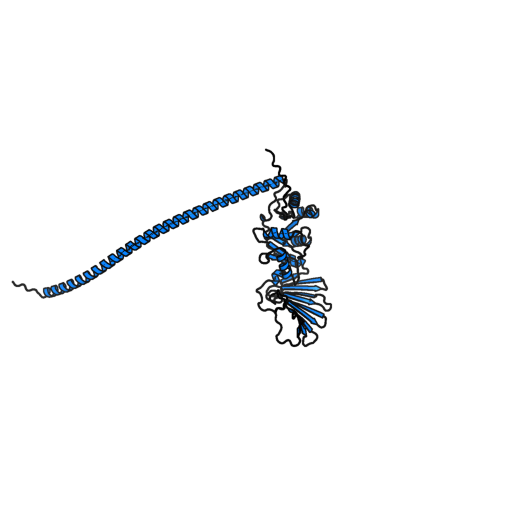? 11.960 -3.966 -25.594 1.00 92.31 276 GLY A C 1
ATOM 2169 O O . GLY A 1 276 ? 13.121 -4.352 -25.483 1.00 92.31 276 GLY A O 1
ATOM 2170 N N . ILE A 1 277 ? 11.177 -3.776 -24.529 1.00 94.38 277 ILE A N 1
ATOM 2171 C CA . ILE A 1 277 ? 11.602 -4.142 -23.169 1.00 94.38 277 ILE A CA 1
ATOM 2172 C C . ILE A 1 277 ? 11.647 -5.666 -23.082 1.00 94.38 277 ILE A C 1
ATOM 2174 O O . ILE A 1 277 ? 10.646 -6.318 -23.344 1.00 94.38 277 ILE A O 1
ATOM 2178 N N . THR A 1 278 ? 12.783 -6.221 -22.669 1.00 96.44 278 THR A N 1
ATOM 2179 C CA . THR A 1 278 ? 12.950 -7.667 -22.454 1.00 96.44 278 THR A CA 1
ATOM 2180 C C . THR A 1 278 ? 12.946 -8.031 -20.983 1.00 96.44 278 THR A C 1
ATOM 2182 O O . THR A 1 278 ? 12.518 -9.123 -20.613 1.00 96.44 278 THR A O 1
ATOM 2185 N N . ARG A 1 279 ? 13.420 -7.127 -20.119 1.00 96.62 279 ARG A N 1
ATOM 2186 C CA . ARG A 1 279 ? 13.518 -7.387 -18.685 1.00 96.62 279 ARG A CA 1
ATOM 2187 C C . ARG A 1 279 ? 13.490 -6.104 -17.867 1.00 96.62 279 ARG A C 1
ATOM 2189 O O . ARG A 1 279 ? 14.093 -5.106 -18.254 1.00 96.62 279 ARG A O 1
ATOM 2196 N N . LYS A 1 280 ? 12.836 -6.150 -16.710 1.00 97.12 280 LYS A N 1
ATOM 2197 C CA . LYS A 1 280 ? 12.947 -5.155 -15.642 1.00 97.12 280 LYS A CA 1
ATOM 2198 C C . LYS A 1 280 ? 13.462 -5.842 -14.386 1.00 97.12 280 LYS A C 1
ATOM 2200 O O . LYS A 1 280 ? 12.887 -6.832 -13.950 1.00 97.12 280 LYS A O 1
ATOM 2205 N N . GLU A 1 281 ? 14.525 -5.317 -13.806 1.00 97.19 281 GLU A N 1
ATOM 2206 C CA . GLU A 1 281 ? 15.084 -5.794 -12.542 1.00 97.19 281 GLU A CA 1
ATOM 2207 C C . GLU A 1 281 ? 14.915 -4.717 -11.481 1.00 97.19 281 GLU A C 1
ATOM 2209 O O . GLU A 1 281 ? 15.125 -3.538 -11.759 1.00 97.19 281 GLU A O 1
ATOM 2214 N N . PHE A 1 282 ? 14.563 -5.123 -10.267 1.00 95.88 282 PHE A N 1
ATOM 2215 C CA . PHE A 1 282 ? 14.349 -4.241 -9.131 1.00 95.88 282 PHE A CA 1
ATOM 2216 C C . PHE A 1 282 ? 15.207 -4.696 -7.961 1.00 95.88 282 PHE A C 1
ATOM 2218 O O . PHE A 1 282 ? 15.249 -5.883 -7.634 1.00 95.88 282 PHE A O 1
ATOM 2225 N N . TYR A 1 283 ? 15.866 -3.742 -7.319 1.00 93.38 283 TYR A N 1
ATOM 2226 C CA . TYR A 1 283 ? 16.842 -3.996 -6.266 1.00 93.38 283 TYR A CA 1
ATOM 2227 C C . TYR A 1 283 ? 16.364 -3.438 -4.932 1.00 93.38 283 TYR A C 1
ATOM 2229 O O . TYR A 1 283 ? 15.606 -2.470 -4.905 1.00 93.38 283 TYR A O 1
ATOM 2237 N N . ARG A 1 284 ? 16.838 -4.017 -3.834 1.00 91.25 284 ARG A N 1
ATOM 2238 C CA . ARG A 1 284 ? 16.693 -3.541 -2.452 1.00 91.25 284 ARG A CA 1
ATOM 2239 C C . ARG A 1 284 ? 17.535 -2.308 -2.160 1.00 91.25 284 ARG A C 1
ATOM 2241 O O . ARG A 1 284 ? 18.279 -1.820 -3.014 1.00 91.25 284 ARG A O 1
ATOM 2248 N N . ARG A 1 285 ? 17.413 -1.797 -0.932 1.00 88.75 285 ARG A N 1
ATOM 2249 C CA . ARG A 1 285 ? 18.252 -0.702 -0.424 1.00 88.75 285 ARG A CA 1
ATOM 2250 C C . ARG A 1 285 ? 19.715 -1.111 -0.227 1.00 88.75 285 ARG A C 1
ATOM 2252 O O . ARG A 1 285 ? 20.581 -0.248 -0.319 1.00 88.75 285 ARG A O 1
ATOM 2259 N N . ASP A 1 286 ? 19.976 -2.399 -0.025 1.00 87.50 286 ASP A N 1
ATOM 2260 C CA . ASP A 1 286 ? 21.314 -3.004 0.053 1.00 87.50 286 ASP A CA 1
ATOM 2261 C C . ASP A 1 286 ? 21.913 -3.352 -1.330 1.00 87.50 286 ASP A C 1
ATOM 2263 O O . ASP A 1 286 ? 23.066 -3.766 -1.425 1.00 87.50 286 ASP A O 1
ATOM 2267 N N . GLY A 1 287 ? 21.155 -3.155 -2.417 1.00 87.75 287 GLY A N 1
ATOM 2268 C CA . GLY A 1 287 ? 21.585 -3.427 -3.791 1.00 87.75 287 GLY A CA 1
ATOM 2269 C C . GLY A 1 287 ? 21.326 -4.853 -4.288 1.00 87.75 287 GLY A C 1
ATOM 2270 O O . GLY A 1 287 ? 21.621 -5.137 -5.449 1.00 87.75 287 GLY A O 1
ATOM 2271 N N . LEU A 1 288 ? 20.746 -5.741 -3.473 1.00 91.31 288 LEU A N 1
ATOM 2272 C CA . LEU A 1 288 ? 20.390 -7.094 -3.907 1.00 91.31 288 LEU A CA 1
ATOM 2273 C C . LEU A 1 288 ? 19.142 -7.098 -4.796 1.00 91.31 288 LEU A C 1
ATOM 2275 O O . LEU A 1 288 ? 18.198 -6.342 -4.572 1.00 91.31 288 LEU A O 1
ATOM 2279 N N . LEU A 1 289 ? 19.129 -7.964 -5.812 1.00 93.88 289 LEU A N 1
ATOM 2280 C CA . LEU A 1 289 ? 17.967 -8.177 -6.677 1.00 93.88 289 LEU A CA 1
ATOM 2281 C C . LEU A 1 289 ? 16.811 -8.765 -5.857 1.00 93.88 289 LEU A C 1
ATOM 2283 O O . LEU A 1 289 ? 17.013 -9.734 -5.131 1.00 93.88 289 LEU A O 1
ATOM 2287 N N . VAL A 1 290 ? 15.604 -8.216 -6.010 1.00 94.69 290 VAL A N 1
ATOM 2288 C CA . VAL A 1 290 ? 14.386 -8.734 -5.358 1.00 94.69 290 VAL A CA 1
ATOM 2289 C C . VAL A 1 290 ? 13.296 -9.156 -6.313 1.00 94.69 290 VAL A C 1
ATOM 2291 O O . VAL A 1 290 ? 12.542 -10.072 -5.995 1.00 94.69 290 VAL A O 1
ATOM 2294 N N . VAL A 1 291 ? 13.205 -8.514 -7.476 1.00 96.75 291 VAL A N 1
ATOM 2295 C CA . VAL A 1 291 ? 12.224 -8.875 -8.497 1.00 96.75 291 VAL A CA 1
ATOM 2296 C C . VAL A 1 291 ? 12.856 -8.759 -9.876 1.00 96.75 291 VAL A C 1
ATOM 2298 O O . VAL A 1 291 ? 13.497 -7.755 -10.185 1.00 96.75 291 VAL A O 1
ATOM 2301 N N . SER A 1 292 ? 12.645 -9.771 -10.714 1.00 97.25 292 SER A N 1
ATOM 2302 C CA . SER A 1 292 ? 12.966 -9.747 -12.140 1.00 97.25 292 SER A CA 1
ATOM 2303 C C . SER A 1 292 ? 11.704 -10.049 -12.938 1.00 97.25 292 SER A C 1
ATOM 2305 O O . SER A 1 292 ? 11.157 -11.138 -12.824 1.00 97.25 292 SER A O 1
ATOM 2307 N N . ALA A 1 293 ? 11.252 -9.093 -13.741 1.00 97.12 293 ALA A N 1
ATOM 2308 C CA . ALA A 1 293 ? 10.109 -9.225 -14.635 1.00 97.12 293 ALA A CA 1
ATOM 2309 C C . ALA A 1 293 ? 10.600 -9.353 -16.081 1.00 97.12 293 ALA A C 1
ATOM 2311 O O . ALA A 1 293 ? 11.238 -8.434 -16.598 1.00 97.12 293 ALA A O 1
ATOM 2312 N N . THR A 1 294 ? 10.314 -10.478 -16.727 1.00 97.12 294 THR A N 1
ATOM 2313 C CA . THR A 1 294 ? 10.734 -10.795 -18.099 1.00 97.12 294 THR A CA 1
ATOM 2314 C C . THR A 1 294 ? 9.570 -10.609 -19.064 1.00 97.12 294 THR A C 1
ATOM 2316 O O . THR A 1 294 ? 8.416 -10.870 -18.724 1.00 97.12 294 THR A O 1
ATOM 2319 N N . TYR A 1 295 ? 9.877 -10.138 -20.268 1.00 95.38 295 TYR A N 1
ATOM 2320 C CA . TYR A 1 295 ? 8.901 -9.812 -21.295 1.00 95.38 295 TYR A CA 1
ATOM 2321 C C . TYR A 1 295 ? 9.235 -10.522 -22.606 1.00 95.38 295 TYR A C 1
ATOM 2323 O O . TYR A 1 295 ? 10.385 -10.550 -23.046 1.00 95.38 295 TYR A O 1
ATOM 2331 N N . GLU A 1 296 ? 8.201 -11.048 -23.254 1.00 92.06 296 GLU A N 1
ATOM 2332 C CA . GLU A 1 296 ? 8.244 -11.556 -24.622 1.00 92.06 296 GLU A CA 1
ATOM 2333 C C . GLU A 1 296 ? 7.458 -10.593 -25.518 1.00 92.06 296 GLU A C 1
ATOM 2335 O O . GLU A 1 296 ? 6.225 -10.506 -25.471 1.00 92.06 296 GLU A O 1
ATOM 2340 N N . GLY A 1 297 ? 8.186 -9.792 -26.301 1.00 87.75 297 GLY A N 1
ATOM 2341 C CA . GLY A 1 297 ? 7.608 -8.644 -26.994 1.00 87.75 297 GLY A CA 1
ATOM 2342 C C . GLY A 1 297 ? 7.106 -7.601 -25.992 1.00 87.75 297 GLY A C 1
ATOM 2343 O O . GLY A 1 297 ? 7.878 -7.072 -25.203 1.00 87.75 297 GLY A O 1
ATOM 2344 N N . GLN A 1 298 ? 5.807 -7.295 -26.014 1.00 85.62 298 GLN A N 1
ATOM 2345 C CA . GLN A 1 298 ? 5.185 -6.362 -25.058 1.00 85.62 298 GLN A CA 1
ATOM 2346 C C . GLN A 1 298 ? 4.464 -7.066 -23.900 1.00 85.62 298 GLN A C 1
ATOM 2348 O O . GLN A 1 298 ? 3.872 -6.403 -23.048 1.00 85.62 298 GLN A O 1
ATOM 2353 N N . LYS A 1 299 ? 4.480 -8.403 -23.859 1.00 91.06 299 LYS A N 1
ATOM 2354 C CA . LYS A 1 299 ? 3.746 -9.182 -22.861 1.00 91.06 299 LYS A CA 1
ATOM 2355 C C . LYS A 1 299 ? 4.683 -9.631 -21.745 1.00 91.06 299 LYS A C 1
ATOM 2357 O O . LYS A 1 299 ? 5.747 -10.177 -22.012 1.00 91.06 299 LYS A O 1
ATOM 2362 N N . LEU A 1 300 ? 4.259 -9.431 -20.499 1.00 93.25 300 LEU A N 1
ATOM 2363 C CA . LEU A 1 300 ? 4.921 -10.008 -19.332 1.00 93.25 300 LEU A CA 1
ATOM 2364 C C . LEU A 1 300 ? 4.814 -11.540 -19.390 1.00 93.25 300 LEU A C 1
ATOM 2366 O O . LEU A 1 300 ? 3.704 -12.060 -19.528 1.00 93.25 300 LEU A O 1
ATOM 2370 N N . SER A 1 301 ? 5.948 -12.234 -19.321 1.00 94.69 301 SER A N 1
ATOM 2371 C CA . SER A 1 301 ? 6.024 -13.697 -19.416 1.00 94.69 301 SER A CA 1
ATOM 2372 C C . SER A 1 301 ? 6.403 -14.369 -18.098 1.00 94.69 301 SER A C 1
ATOM 2374 O O . SER A 1 301 ? 5.898 -15.451 -17.815 1.00 94.69 301 SER A O 1
ATOM 2376 N N . ASP A 1 302 ? 7.246 -13.732 -17.282 1.00 97.06 302 ASP A N 1
ATOM 2377 C CA . ASP A 1 302 ? 7.675 -14.256 -15.981 1.00 97.06 302 ASP A CA 1
ATOM 2378 C C . ASP A 1 302 ? 7.949 -13.121 -14.989 1.00 97.06 302 ASP A C 1
ATOM 2380 O O . ASP A 1 302 ? 8.455 -12.059 -15.359 1.00 97.06 302 ASP A O 1
ATOM 2384 N N . ILE A 1 303 ? 7.649 -13.365 -13.717 1.00 97.88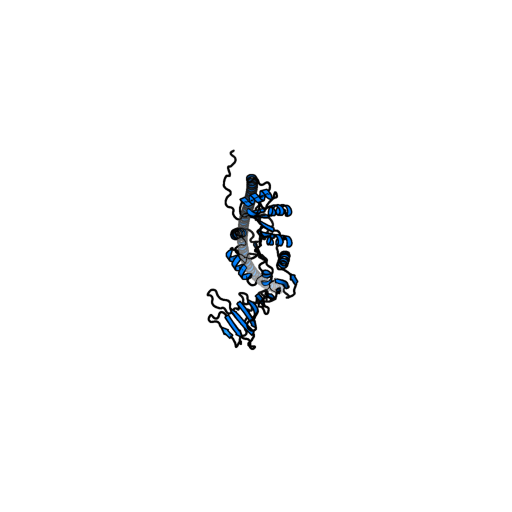 303 ILE A N 1
ATOM 2385 C CA . ILE A 1 303 ? 8.066 -12.545 -12.587 1.00 97.88 303 ILE A CA 1
ATOM 2386 C C . ILE A 1 303 ? 8.733 -13.451 -11.563 1.00 97.88 303 ILE A C 1
ATOM 2388 O O . ILE A 1 303 ? 8.059 -14.211 -10.874 1.00 97.88 303 ILE A O 1
ATOM 2392 N N . SER A 1 304 ? 10.040 -13.318 -11.403 1.00 97.75 304 SER A N 1
ATOM 2393 C CA . SER A 1 304 ? 10.816 -14.041 -10.400 1.00 97.75 304 SER A CA 1
ATOM 2394 C C . SER A 1 304 ? 11.040 -13.169 -9.165 1.00 97.75 304 SER A C 1
ATOM 2396 O O . SER A 1 304 ? 11.457 -12.015 -9.288 1.00 97.75 304 SER A O 1
ATOM 2398 N N . VAL A 1 305 ? 10.776 -13.719 -7.975 1.00 96.81 305 VAL A N 1
ATOM 2399 C CA . VAL A 1 305 ? 10.937 -13.041 -6.677 1.00 96.81 305 VAL A CA 1
ATOM 2400 C C . VAL A 1 305 ? 12.072 -13.684 -5.888 1.00 96.81 305 VAL A C 1
ATOM 2402 O O . VAL A 1 305 ? 12.145 -14.910 -5.785 1.00 96.81 305 VAL A O 1
ATOM 2405 N N . PHE A 1 306 ? 12.929 -12.857 -5.294 1.00 94.44 306 PHE A N 1
ATOM 2406 C CA . PHE A 1 306 ? 14.143 -13.270 -4.592 1.00 94.44 306 PHE A CA 1
ATOM 2407 C C . PHE A 1 306 ? 14.102 -12.861 -3.113 1.00 94.44 306 PHE A C 1
ATOM 2409 O O . PHE A 1 306 ? 13.497 -11.852 -2.751 1.00 94.44 306 PHE A O 1
ATOM 2416 N N . ASN A 1 307 ? 14.732 -13.660 -2.250 1.00 88.88 307 ASN A N 1
ATOM 2417 C CA . ASN A 1 307 ? 14.870 -13.361 -0.823 1.00 88.88 307 ASN A CA 1
ATOM 2418 C C . ASN A 1 307 ? 16.140 -12.552 -0.505 1.00 88.88 307 ASN A C 1
ATOM 2420 O O . ASN A 1 307 ? 16.909 -12.181 -1.386 1.00 88.88 307 ASN A O 1
ATOM 2424 N N . GLU A 1 308 ? 16.383 -12.323 0.786 1.00 85.19 308 GLU A N 1
ATOM 2425 C CA . GLU A 1 308 ? 17.525 -11.542 1.285 1.00 85.19 308 GLU A CA 1
ATOM 2426 C C . GLU A 1 308 ? 18.890 -12.186 1.006 1.00 85.19 308 GLU A C 1
ATOM 2428 O O . GLU A 1 308 ? 19.906 -11.503 1.026 1.00 85.19 308 GLU A O 1
ATOM 2433 N N . ALA A 1 309 ? 18.926 -13.490 0.720 1.00 86.94 309 ALA A N 1
ATOM 2434 C CA . ALA A 1 309 ? 20.135 -14.200 0.311 1.00 86.94 309 ALA A CA 1
ATOM 2435 C C . ALA A 1 309 ? 20.341 -14.186 -1.218 1.00 86.94 309 ALA A C 1
ATOM 2437 O O . ALA A 1 309 ? 21.264 -14.827 -1.718 1.00 86.94 309 ALA A O 1
ATOM 2438 N N . GLY A 1 310 ? 19.471 -13.503 -1.974 1.00 85.25 310 GLY A N 1
ATOM 2439 C CA . GLY A 1 310 ? 19.487 -13.489 -3.438 1.00 85.25 310 GLY A CA 1
ATOM 2440 C C . GLY A 1 310 ? 18.999 -14.792 -4.078 1.00 85.25 310 GLY A C 1
ATOM 2441 O O . GLY A 1 310 ? 19.209 -15.005 -5.271 1.00 85.25 310 GLY A O 1
ATOM 2442 N N . LEU A 1 311 ? 18.354 -15.677 -3.312 1.00 91.06 311 LEU A N 1
ATOM 2443 C CA . LEU A 1 311 ? 17.796 -16.927 -3.823 1.00 91.06 311 LEU A CA 1
ATOM 2444 C C . LEU A 1 311 ? 16.367 -16.701 -4.309 1.00 91.06 311 LEU A C 1
ATOM 2446 O O . LEU A 1 311 ? 15.560 -16.079 -3.613 1.00 91.06 311 LEU A O 1
ATOM 2450 N N . GLN A 1 312 ? 16.040 -17.241 -5.483 1.00 95.06 312 GLN A N 1
ATOM 2451 C CA . GLN A 1 312 ? 14.676 -17.219 -6.001 1.00 95.06 312 GLN A CA 1
ATOM 2452 C C . GLN A 1 312 ? 13.765 -18.054 -5.093 1.00 95.06 312 GLN A C 1
ATOM 2454 O O . GLN A 1 312 ? 14.032 -19.229 -4.843 1.00 95.06 312 GLN A O 1
ATOM 2459 N N . ILE A 1 313 ? 12.687 -17.443 -4.606 1.00 93.94 313 ILE A N 1
ATOM 2460 C CA . ILE A 1 313 ? 11.710 -18.083 -3.714 1.00 93.94 313 ILE A CA 1
ATOM 2461 C C . ILE A 1 313 ? 10.381 -18.381 -4.395 1.00 93.94 313 ILE A C 1
ATOM 2463 O O . ILE A 1 313 ? 9.619 -19.206 -3.895 1.00 93.94 313 ILE A O 1
ATOM 2467 N N . ASN A 1 314 ? 10.074 -17.692 -5.494 1.00 95.88 314 ASN A N 1
ATOM 2468 C CA . ASN A 1 314 ? 8.887 -17.964 -6.289 1.00 95.88 314 ASN A CA 1
ATOM 2469 C C . ASN A 1 314 ? 9.019 -17.393 -7.706 1.00 95.88 314 ASN A C 1
ATOM 2471 O O . ASN A 1 314 ? 9.854 -16.515 -7.945 1.00 95.88 314 ASN A O 1
ATOM 2475 N N . SER A 1 315 ? 8.171 -17.865 -8.616 1.00 96.75 315 SER A N 1
ATOM 2476 C CA . SER A 1 315 ? 7.943 -17.246 -9.919 1.00 96.75 315 SER A CA 1
ATOM 2477 C C . SER A 1 315 ? 6.459 -17.225 -10.279 1.00 96.75 315 SER A C 1
ATOM 2479 O O . SER A 1 315 ? 5.672 -18.036 -9.789 1.00 96.75 315 SER A O 1
ATOM 2481 N N . PHE A 1 316 ? 6.074 -16.270 -11.120 1.00 97.25 316 PHE A N 1
ATOM 2482 C CA . PHE A 1 316 ? 4.689 -16.035 -11.514 1.00 97.25 316 PHE A CA 1
ATOM 2483 C C . PHE A 1 316 ? 4.602 -15.725 -13.002 1.00 97.25 316 PHE A C 1
ATOM 2485 O O . PHE A 1 316 ? 5.430 -14.999 -13.539 1.00 97.25 316 PHE A O 1
ATOM 2492 N N . ASP A 1 317 ? 3.545 -16.198 -13.649 1.00 94.62 317 ASP A N 1
ATOM 2493 C CA . ASP A 1 317 ? 3.243 -15.914 -15.056 1.00 94.62 317 ASP A CA 1
ATOM 2494 C C . ASP A 1 317 ? 2.497 -14.580 -15.264 1.00 94.62 317 ASP A C 1
ATOM 2496 O O . ASP A 1 317 ? 2.255 -14.148 -16.392 1.00 94.62 317 ASP A O 1
ATOM 2500 N N . SER A 1 318 ? 2.076 -13.933 -14.173 1.00 93.12 318 SER A N 1
ATOM 2501 C CA . SER A 1 318 ? 1.211 -12.759 -14.203 1.00 93.12 318 SER A CA 1
ATOM 2502 C C . SER A 1 318 ? 1.304 -11.929 -12.921 1.00 93.12 318 SER A C 1
ATOM 2504 O O . SER A 1 318 ? 1.518 -12.447 -11.822 1.00 93.12 318 SER A O 1
ATOM 2506 N N . LEU A 1 319 ? 1.061 -10.618 -13.047 1.00 92.00 319 LEU A N 1
ATOM 2507 C CA . LEU A 1 319 ? 0.956 -9.715 -11.892 1.00 92.00 319 LEU A CA 1
ATOM 2508 C C . LEU A 1 319 ? -0.212 -10.093 -10.978 1.00 92.00 319 LEU A C 1
ATOM 2510 O O . LEU A 1 319 ? -0.113 -9.956 -9.764 1.00 92.00 319 LEU A O 1
ATOM 2514 N N . THR A 1 320 ? -1.305 -10.617 -11.537 1.00 92.44 320 THR A N 1
ATOM 2515 C CA . THR A 1 320 ? -2.443 -11.093 -10.746 1.00 92.44 320 THR A CA 1
ATOM 2516 C C . THR A 1 320 ? -2.036 -12.230 -9.809 1.00 92.44 320 THR A C 1
ATOM 2518 O O . THR A 1 320 ? -2.380 -12.179 -8.631 1.00 92.44 320 THR A O 1
ATOM 2521 N N . ALA A 1 321 ? -1.287 -13.227 -10.294 1.00 95.00 321 ALA A N 1
ATOM 2522 C CA . ALA A 1 321 ? -0.821 -14.333 -9.458 1.00 95.00 321 ALA A CA 1
ATOM 2523 C C . ALA A 1 321 ? 0.147 -13.855 -8.362 1.00 95.00 321 ALA A C 1
ATOM 2525 O O . ALA A 1 321 ? -0.002 -14.250 -7.204 1.00 95.00 321 ALA A O 1
ATOM 2526 N N . LEU A 1 322 ? 1.071 -12.948 -8.705 1.00 95.44 322 LEU A N 1
ATOM 2527 C CA . LEU A 1 322 ? 1.966 -12.311 -7.735 1.00 95.44 322 LEU A CA 1
ATOM 2528 C C . LEU A 1 322 ? 1.184 -11.581 -6.634 1.00 95.44 322 LEU A C 1
ATOM 2530 O O . LEU A 1 322 ? 1.454 -11.784 -5.453 1.00 95.44 322 LEU A O 1
ATOM 2534 N N . ASN A 1 323 ? 0.211 -10.747 -7.010 1.00 94.25 323 ASN A N 1
ATOM 2535 C CA . ASN A 1 323 ? -0.557 -9.936 -6.066 1.00 94.25 323 ASN A CA 1
ATOM 2536 C C . ASN A 1 323 ? -1.429 -10.794 -5.142 1.00 94.25 323 ASN A C 1
ATOM 2538 O O . ASN A 1 323 ? -1.470 -10.532 -3.943 1.00 94.25 323 ASN A O 1
ATOM 2542 N N . VAL A 1 324 ? -2.068 -11.851 -5.661 1.00 95.50 324 VAL A N 1
ATOM 2543 C CA . VAL A 1 324 ? -2.823 -12.811 -4.835 1.00 95.50 324 VAL A CA 1
ATOM 2544 C C . VAL A 1 324 ? -1.903 -13.493 -3.824 1.00 95.50 324 VAL A C 1
ATOM 2546 O O . VAL A 1 324 ? -2.210 -13.513 -2.633 1.00 95.50 324 VAL A O 1
ATOM 2549 N N . TRP A 1 325 ? -0.758 -14.010 -4.279 1.00 95.50 325 TRP A N 1
ATOM 2550 C CA . TRP A 1 325 ? 0.213 -14.663 -3.401 1.00 95.50 325 TRP A CA 1
ATOM 2551 C C . TRP A 1 325 ? 0.771 -13.712 -2.341 1.00 95.50 325 TRP A C 1
ATOM 2553 O O . TRP A 1 325 ? 0.944 -14.100 -1.186 1.00 95.50 325 TRP A O 1
ATOM 2563 N N . TRP A 1 326 ? 1.048 -12.464 -2.721 1.00 94.25 326 TRP A N 1
ATOM 2564 C CA . TRP A 1 326 ? 1.569 -11.465 -1.799 1.00 94.25 326 TRP A CA 1
ATOM 2565 C C . TRP A 1 326 ? 0.537 -11.072 -0.744 1.00 94.25 326 TRP A C 1
ATOM 2567 O O . TRP A 1 326 ? 0.861 -11.051 0.439 1.00 94.25 326 TRP A O 1
ATOM 2577 N N . LEU A 1 327 ? -0.719 -10.842 -1.140 1.00 94.25 327 LEU A N 1
ATOM 2578 C CA . LEU A 1 327 ? -1.811 -10.579 -0.201 1.00 94.25 327 LEU A CA 1
ATOM 2579 C C . LEU A 1 327 ? -1.971 -11.718 0.807 1.00 94.25 327 LEU A C 1
ATOM 2581 O O . LEU A 1 327 ? -1.992 -11.467 2.004 1.00 94.25 327 LEU A O 1
ATOM 2585 N N . GLN A 1 328 ? -1.978 -12.971 0.355 1.00 94.19 328 GLN A N 1
ATOM 2586 C CA . GLN A 1 328 ? -2.081 -14.130 1.252 1.00 94.19 328 GLN A CA 1
ATOM 2587 C C . GLN A 1 328 ? -0.950 -14.205 2.293 1.00 94.19 328 GLN A C 1
ATOM 2589 O O . GLN A 1 328 ? -1.122 -14.825 3.340 1.00 94.19 328 GLN A O 1
ATOM 2594 N N . LYS A 1 329 ? 0.209 -13.595 2.017 1.00 91.06 329 LYS A N 1
ATOM 2595 C CA . LYS A 1 329 ? 1.370 -13.591 2.917 1.00 91.06 329 LYS A CA 1
ATOM 2596 C C . LYS A 1 329 ? 1.485 -12.350 3.792 1.00 91.06 329 LYS A C 1
ATOM 2598 O O . LYS A 1 329 ? 1.947 -12.456 4.924 1.00 91.06 329 LYS A O 1
ATOM 2603 N N . SER A 1 330 ? 1.149 -11.188 3.247 1.00 90.56 330 SER A N 1
ATOM 2604 C CA . SER A 1 330 ? 1.484 -9.886 3.831 1.00 90.56 330 SER A CA 1
ATOM 2605 C C . SER A 1 330 ? 0.262 -9.113 4.313 1.00 90.56 330 SER A C 1
ATOM 2607 O O . SER A 1 330 ? 0.425 -8.097 4.990 1.00 90.56 330 SER A O 1
ATOM 2609 N N . PHE A 1 331 ? -0.948 -9.560 3.969 1.00 92.38 331 PHE A N 1
ATOM 2610 C CA . PHE A 1 331 ? -2.171 -8.917 4.420 1.00 92.38 331 PHE A CA 1
ATOM 2611 C C . PHE A 1 331 ? -2.442 -9.252 5.901 1.00 92.38 331 PHE A C 1
ATOM 2613 O O . PHE A 1 331 ? -2.367 -10.421 6.287 1.00 92.38 331 PHE A O 1
ATOM 2620 N N . PRO A 1 332 ? -2.743 -8.256 6.752 1.00 89.25 332 PRO A N 1
ATOM 2621 C CA . PRO A 1 332 ? -3.064 -8.482 8.161 1.00 89.25 332 PRO A CA 1
ATOM 2622 C C . PRO A 1 332 ? -4.295 -9.380 8.329 1.00 89.25 332 PRO A C 1
ATOM 2624 O O . PRO A 1 332 ? -5.318 -9.130 7.702 1.00 89.25 332 PRO A O 1
ATOM 2627 N N . GLN A 1 333 ? -4.225 -10.390 9.206 1.00 85.75 333 GLN A N 1
ATOM 2628 C CA . GLN A 1 333 ? -5.319 -11.361 9.399 1.00 85.75 333 GLN A CA 1
ATOM 2629 C C . GLN A 1 33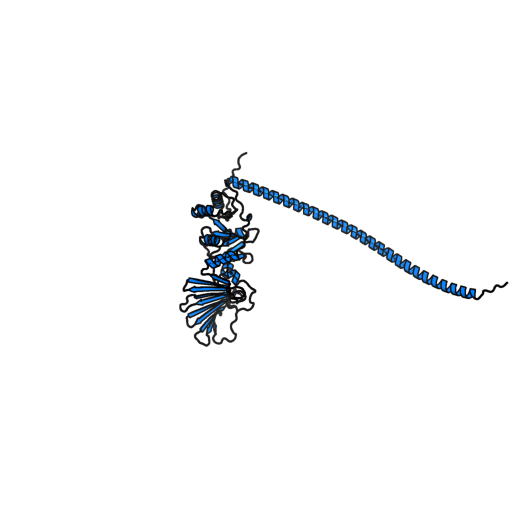3 ? -6.654 -10.713 9.793 1.00 85.75 333 GLN A C 1
ATOM 2631 O O . GLN A 1 333 ? -7.706 -11.121 9.306 1.00 85.75 333 GLN A O 1
ATOM 2636 N N . GLU A 1 334 ? -6.607 -9.700 10.658 1.00 86.31 334 GLU A N 1
ATOM 2637 C CA . GLU A 1 334 ? -7.801 -8.966 11.095 1.00 86.31 334 GLU A CA 1
ATOM 2638 C C . GLU A 1 334 ? -8.217 -7.858 10.123 1.00 86.31 334 GLU A C 1
ATOM 2640 O O . GLU A 1 334 ? -9.338 -7.355 10.203 1.00 86.31 334 GLU A O 1
ATOM 2645 N N . GLY A 1 335 ? -7.333 -7.503 9.187 1.00 89.44 335 GLY A N 1
ATOM 2646 C CA . GLY A 1 335 ? -7.537 -6.394 8.274 1.00 89.44 335 GLY A CA 1
ATOM 2647 C C . GLY A 1 335 ? -8.632 -6.656 7.250 1.00 89.44 335 GLY A C 1
ATOM 2648 O O . GLY A 1 335 ? -9.038 -7.794 6.999 1.00 89.44 335 GLY A O 1
ATOM 2649 N N . ALA A 1 336 ? -9.089 -5.578 6.624 1.00 92.12 336 ALA A N 1
ATOM 2650 C CA . ALA A 1 336 ? -10.123 -5.634 5.607 1.00 92.12 336 ALA A CA 1
ATOM 2651 C C . ALA A 1 336 ? -9.839 -4.666 4.468 1.00 92.12 336 ALA A C 1
ATOM 2653 O O . ALA A 1 336 ? -9.353 -3.556 4.680 1.00 92.12 336 ALA A O 1
ATOM 2654 N N . MET A 1 337 ? -10.134 -5.094 3.245 1.00 92.94 337 MET A N 1
ATOM 2655 C CA . MET A 1 337 ? -9.810 -4.336 2.050 1.00 92.94 337 MET A CA 1
ATOM 2656 C C . MET A 1 337 ? -11.004 -3.520 1.574 1.00 92.94 337 MET A C 1
ATOM 2658 O O . MET A 1 337 ? -12.038 -4.079 1.196 1.00 92.94 337 MET A O 1
ATOM 2662 N N . ILE A 1 338 ? -10.835 -2.205 1.539 1.00 91.38 338 ILE A N 1
ATOM 2663 C CA . ILE A 1 338 ? -11.785 -1.269 0.960 1.00 91.38 338 ILE A CA 1
ATOM 2664 C C . ILE A 1 338 ? -11.547 -1.179 -0.539 1.00 91.38 338 ILE A C 1
ATOM 2666 O O . ILE A 1 338 ? -10.439 -0.881 -0.963 1.00 91.38 338 ILE A O 1
ATOM 2670 N N . GLY A 1 339 ? -12.588 -1.361 -1.343 1.00 89.69 339 GLY A N 1
ATOM 2671 C CA . GLY A 1 339 ? -12.497 -1.145 -2.784 1.00 89.69 339 GLY A CA 1
ATOM 2672 C C . GLY A 1 339 ? -13.853 -0.878 -3.412 1.00 89.69 339 GLY A C 1
ATOM 2673 O O . GLY A 1 339 ? -14.899 -1.160 -2.828 1.00 89.69 339 GLY A O 1
ATOM 2674 N N . ASN A 1 340 ? -13.851 -0.289 -4.605 1.00 88.69 340 ASN A N 1
ATOM 2675 C CA . ASN A 1 340 ? -15.086 0.028 -5.312 1.00 88.69 340 ASN A CA 1
ATOM 2676 C C . ASN A 1 340 ? -15.793 -1.262 -5.741 1.00 88.69 340 ASN A C 1
ATOM 2678 O O . ASN A 1 340 ? -15.234 -2.036 -6.521 1.00 88.69 340 ASN A O 1
ATOM 2682 N N . PHE A 1 341 ? -17.041 -1.472 -5.305 1.00 89.88 341 PHE A N 1
ATOM 2683 C CA . PHE A 1 341 ? -17.791 -2.672 -5.673 1.00 89.88 341 PHE A CA 1
ATOM 2684 C C . PHE A 1 341 ? -17.896 -2.851 -7.188 1.00 89.88 341 PHE A C 1
ATOM 2686 O O . PHE A 1 341 ? -17.845 -3.983 -7.656 1.00 89.88 341 PHE A O 1
ATOM 2693 N N . LYS A 1 342 ? -17.986 -1.768 -7.975 1.00 87.94 342 LYS A N 1
ATOM 2694 C CA . LYS A 1 342 ? -18.059 -1.836 -9.447 1.00 87.94 342 LYS A CA 1
ATOM 2695 C C . LYS A 1 342 ? -16.802 -2.461 -10.064 1.00 87.94 342 LYS A C 1
ATOM 2697 O O . LYS A 1 342 ? -16.897 -3.087 -11.121 1.00 87.94 342 LYS A O 1
ATOM 2702 N N . SER A 1 343 ? -15.648 -2.366 -9.400 1.00 87.25 343 SER A N 1
ATOM 2703 C CA . SER A 1 343 ? -14.388 -2.934 -9.884 1.00 87.25 343 SER A CA 1
ATOM 2704 C C . SER A 1 343 ? -14.417 -4.461 -9.836 1.00 87.25 343 SER A C 1
ATOM 2706 O O . SER A 1 343 ? -14.385 -5.079 -8.772 1.00 87.25 343 SER A O 1
ATOM 2708 N N . LYS A 1 344 ? -14.451 -5.096 -11.014 1.00 87.25 344 LYS A N 1
ATOM 2709 C CA . LYS A 1 344 ? -14.313 -6.555 -11.117 1.00 87.25 344 LYS A CA 1
ATOM 2710 C C . LYS A 1 344 ? -12.941 -7.015 -10.616 1.00 87.25 344 LYS A C 1
ATOM 2712 O O . LYS A 1 344 ? -12.859 -8.068 -9.997 1.00 87.25 344 LYS A O 1
ATOM 2717 N N . ALA A 1 345 ? -11.891 -6.226 -10.856 1.00 87.12 345 ALA A N 1
ATOM 2718 C CA . ALA A 1 345 ? -10.540 -6.537 -10.397 1.00 87.12 345 ALA A CA 1
ATOM 2719 C C . ALA A 1 345 ? -10.484 -6.651 -8.867 1.00 87.12 345 ALA A C 1
ATOM 2721 O O . ALA A 1 345 ? -10.001 -7.661 -8.362 1.00 87.12 345 ALA A O 1
ATOM 2722 N N . TYR A 1 346 ? -11.082 -5.696 -8.148 1.00 89.44 346 TYR A N 1
ATOM 2723 C CA . TYR A 1 346 ? -11.214 -5.730 -6.688 1.00 89.44 346 TYR A CA 1
ATOM 2724 C C . TYR A 1 346 ? -11.961 -6.985 -6.205 1.00 89.44 346 TYR A C 1
ATOM 2726 O O . TYR A 1 346 ? -11.470 -7.722 -5.345 1.00 89.44 346 TYR A O 1
ATOM 2734 N N . ARG A 1 347 ? -13.131 -7.284 -6.794 1.00 90.56 347 ARG A N 1
ATOM 2735 C CA . ARG A 1 347 ? -13.933 -8.465 -6.412 1.00 90.56 347 ARG A CA 1
ATOM 2736 C C . ARG A 1 347 ? -13.191 -9.779 -6.683 1.00 90.56 347 ARG A C 1
ATOM 2738 O O . ARG A 1 347 ? -13.177 -10.666 -5.837 1.00 90.56 347 ARG A O 1
ATOM 2745 N N . ASP A 1 348 ? -12.537 -9.899 -7.835 1.00 91.25 348 ASP A N 1
ATOM 2746 C CA . ASP A 1 348 ? -11.761 -11.090 -8.192 1.00 91.25 348 ASP A CA 1
ATOM 2747 C C . ASP A 1 348 ? -10.535 -11.264 -7.284 1.00 91.25 348 ASP A C 1
ATOM 2749 O O . ASP A 1 348 ? -10.203 -12.386 -6.894 1.00 91.25 348 ASP A O 1
ATOM 2753 N N . LEU A 1 349 ? -9.835 -10.169 -6.976 1.00 91.19 349 LEU A N 1
ATOM 2754 C CA . LEU A 1 349 ? -8.632 -10.178 -6.152 1.00 91.19 349 LEU A CA 1
ATOM 2755 C C . LEU A 1 349 ? -8.952 -10.604 -4.721 1.00 91.19 349 LEU A C 1
ATOM 2757 O O . LEU A 1 349 ? -8.286 -11.490 -4.182 1.00 91.19 349 LEU A O 1
ATOM 2761 N N . THR A 1 350 ? -9.986 -10.012 -4.123 1.00 91.94 350 THR A N 1
ATOM 2762 C CA . THR A 1 350 ? -10.421 -10.345 -2.760 1.00 91.94 350 THR A CA 1
ATOM 2763 C C . THR A 1 350 ? -10.907 -11.793 -2.674 1.00 91.94 350 THR A C 1
ATOM 2765 O O . THR A 1 350 ? -10.440 -12.539 -1.814 1.00 91.94 350 THR A O 1
ATOM 2768 N N . ALA A 1 351 ? -11.715 -12.251 -3.638 1.00 92.44 351 ALA A N 1
ATOM 2769 C CA . ALA A 1 351 ? -12.186 -13.636 -3.696 1.00 92.44 351 ALA A CA 1
ATOM 2770 C C . ALA A 1 351 ? -11.044 -14.663 -3.813 1.00 92.44 351 ALA A C 1
ATOM 2772 O O . ALA A 1 351 ? -11.079 -15.708 -3.168 1.00 92.44 351 ALA A O 1
ATOM 2773 N N . LYS A 1 352 ? -10.013 -14.380 -4.622 1.00 94.69 352 LYS A N 1
ATOM 2774 C CA . LYS A 1 352 ? -8.862 -15.286 -4.803 1.00 94.69 352 LYS A CA 1
ATOM 2775 C C . LYS A 1 352 ? -7.880 -15.260 -3.633 1.00 94.69 352 LYS A C 1
ATOM 2777 O O . LYS A 1 352 ? -7.238 -16.270 -3.357 1.00 94.69 352 LYS A O 1
ATOM 2782 N N . SER A 1 353 ? -7.717 -14.108 -2.985 1.00 93.56 353 SER A N 1
ATOM 2783 C CA . SER A 1 353 ? -6.786 -13.947 -1.862 1.00 93.56 353 SER A CA 1
ATOM 2784 C C . SER A 1 353 ? -7.386 -14.373 -0.520 1.00 93.56 353 SER A C 1
ATOM 2786 O O . SER A 1 353 ? -6.630 -14.735 0.376 1.00 93.56 353 SER A O 1
ATOM 2788 N N . GLY A 1 354 ? -8.716 -14.384 -0.390 1.00 91.50 354 GLY A N 1
ATOM 2789 C CA . GLY A 1 354 ? -9.414 -14.728 0.852 1.00 91.50 354 GLY A CA 1
ATOM 2790 C C . GLY A 1 354 ? -9.395 -13.613 1.902 1.00 91.50 354 GLY A C 1
ATOM 2791 O O . GLY A 1 354 ? -9.744 -13.851 3.055 1.00 91.50 354 GLY A O 1
ATOM 2792 N N . VAL A 1 355 ? -8.979 -12.405 1.524 1.00 92.25 355 VAL A N 1
ATOM 2793 C CA . VAL A 1 355 ? -8.995 -11.227 2.401 1.00 92.25 355 VAL A CA 1
ATOM 2794 C C . VAL A 1 355 ? -10.429 -10.775 2.684 1.00 92.25 355 VAL A C 1
ATOM 2796 O O . VAL A 1 355 ? -11.289 -10.808 1.798 1.00 92.25 355 VAL A O 1
ATOM 2799 N N . LYS A 1 356 ? -10.687 -10.312 3.915 1.00 92.19 356 LYS A N 1
ATOM 28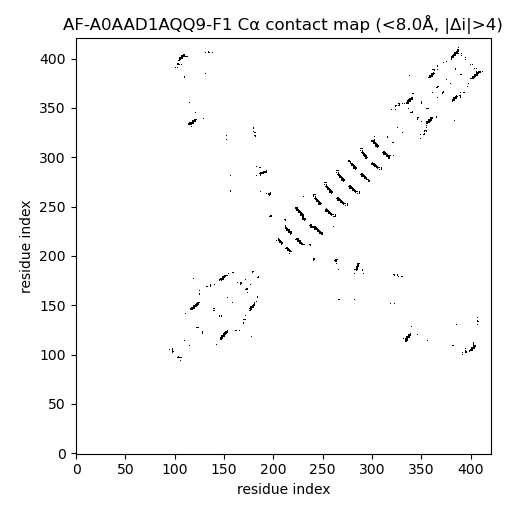00 C CA . LYS A 1 356 ? -11.967 -9.683 4.264 1.00 92.19 356 LYS A CA 1
ATOM 2801 C C . LYS A 1 356 ? -12.162 -8.455 3.374 1.00 92.19 356 LYS A C 1
ATOM 2803 O O . LYS A 1 356 ? -11.224 -7.688 3.153 1.00 92.19 356 LYS A O 1
ATOM 2808 N N . LEU A 1 357 ? -13.375 -8.254 2.879 1.00 92.12 357 LEU A N 1
ATOM 2809 C CA . LEU A 1 357 ? -13.696 -7.156 1.972 1.00 92.12 357 LEU A CA 1
ATOM 2810 C C . LEU A 1 357 ? -14.623 -6.145 2.666 1.00 92.12 357 LEU A C 1
ATOM 2812 O O . LEU A 1 357 ? -15.421 -6.516 3.522 1.00 92.12 357 LEU A O 1
ATOM 2816 N N . VAL A 1 358 ? -14.509 -4.872 2.306 1.00 93.56 358 VAL A N 1
ATOM 2817 C CA . VAL A 1 358 ? -15.395 -3.776 2.723 1.00 93.56 358 VAL A CA 1
ATOM 2818 C C . VAL A 1 358 ? -15.712 -2.971 1.463 1.00 93.56 358 VAL A C 1
ATOM 2820 O O . VAL A 1 358 ? -14.969 -2.058 1.105 1.00 93.56 358 VAL A O 1
ATOM 2823 N N . PRO A 1 359 ? -16.769 -3.315 0.716 1.00 92.62 359 PRO A N 1
ATOM 2824 C CA . PRO A 1 359 ? -17.004 -2.676 -0.559 1.00 92.62 359 PRO A CA 1
ATOM 2825 C C . PRO A 1 359 ? -17.512 -1.248 -0.352 1.00 92.62 359 PRO A C 1
ATOM 2827 O O . PRO A 1 359 ? -18.377 -0.984 0.488 1.00 92.62 359 PRO A O 1
ATOM 2830 N N . PHE A 1 360 ? -16.996 -0.336 -1.169 1.00 91.31 360 PHE A N 1
ATOM 2831 C CA . PHE A 1 360 ? -17.608 0.959 -1.402 1.00 91.31 360 PHE A CA 1
ATOM 2832 C C . PHE A 1 360 ? -18.770 0.799 -2.379 1.00 91.31 360 PHE A C 1
ATOM 2834 O O . PHE A 1 360 ? -18.606 0.261 -3.480 1.00 91.31 360 PHE A O 1
ATOM 2841 N N . VAL A 1 361 ? -19.940 1.270 -1.963 1.00 90.81 361 VAL A N 1
ATOM 2842 C CA . VAL A 1 361 ? -21.203 1.119 -2.677 1.00 90.81 361 VAL A CA 1
ATOM 2843 C C . VAL A 1 361 ? -21.863 2.492 -2.801 1.00 90.81 361 VAL A C 1
ATOM 2845 O O . VAL A 1 361 ? -22.000 3.222 -1.821 1.00 90.81 361 VAL A O 1
ATOM 2848 N N . ASP A 1 362 ? -22.278 2.845 -4.014 1.00 88.88 362 ASP A N 1
ATOM 2849 C CA . ASP A 1 362 ? -23.077 4.038 -4.291 1.00 88.88 362 ASP A CA 1
ATOM 2850 C C . ASP A 1 362 ? -24.499 3.660 -4.731 1.00 88.88 362 ASP A C 1
ATOM 2852 O O . ASP A 1 362 ? -24.820 2.482 -4.922 1.00 88.88 362 ASP A O 1
ATOM 2856 N N . GLU A 1 363 ? -25.358 4.665 -4.892 1.00 85.75 363 GLU A N 1
ATOM 2857 C CA . GLU A 1 363 ? -26.760 4.495 -5.303 1.00 85.75 363 GLU A CA 1
ATOM 2858 C C . GLU A 1 363 ? -26.895 3.672 -6.592 1.00 85.75 363 GLU A C 1
ATOM 2860 O O . GLU A 1 363 ? -27.778 2.826 -6.706 1.00 85.75 363 GLU A O 1
ATOM 2865 N N . ALA A 1 364 ? -25.972 3.850 -7.542 1.00 85.94 364 ALA A N 1
ATOM 2866 C CA . ALA A 1 364 ? -25.997 3.134 -8.812 1.00 85.94 364 ALA A CA 1
ATOM 2867 C C . ALA A 1 364 ? -25.597 1.652 -8.685 1.00 85.94 364 ALA A C 1
ATOM 2869 O O . ALA A 1 364 ? -25.739 0.910 -9.654 1.00 85.94 364 ALA A O 1
ATOM 2870 N N . VAL A 1 365 ? -25.091 1.209 -7.528 1.00 89.00 365 VAL A N 1
ATOM 2871 C CA . VAL A 1 365 ? -24.773 -0.202 -7.253 1.00 89.00 365 VAL A CA 1
ATOM 2872 C C . VAL A 1 365 ? -25.898 -0.911 -6.511 1.00 89.00 365 VAL A C 1
ATOM 2874 O O . VAL A 1 365 ? -26.240 -2.033 -6.890 1.00 89.00 365 VAL A O 1
ATOM 2877 N N . VAL A 1 366 ? -26.452 -0.293 -5.459 1.00 88.19 366 VAL A N 1
ATOM 2878 C CA . VAL A 1 366 ? -27.365 -0.962 -4.504 1.00 88.19 366 VAL A CA 1
ATOM 2879 C C . VAL A 1 366 ? -28.582 -1.582 -5.199 1.00 88.19 366 VAL A C 1
ATOM 2881 O O . VAL A 1 366 ? -29.071 -2.639 -4.789 1.00 88.19 366 VAL A O 1
ATOM 2884 N N . ASP A 1 367 ? -29.048 -0.964 -6.284 1.00 84.31 367 ASP A N 1
ATOM 2885 C CA . ASP A 1 367 ? -30.218 -1.416 -7.036 1.00 84.31 367 ASP A CA 1
ATOM 2886 C C . ASP A 1 367 ? -29.931 -2.363 -8.199 1.00 84.31 367 ASP A C 1
ATOM 2888 O O . ASP A 1 367 ? -30.852 -2.789 -8.891 1.00 84.31 367 ASP A O 1
ATOM 2892 N N . THR A 1 368 ? -28.679 -2.772 -8.380 1.00 90.50 368 THR A N 1
ATOM 2893 C CA . THR A 1 368 ? -28.322 -3.708 -9.446 1.00 90.50 368 THR A CA 1
ATOM 2894 C C . THR A 1 368 ? -28.615 -5.164 -9.073 1.00 90.50 368 THR A C 1
ATOM 2896 O O . THR A 1 368 ? -28.443 -5.600 -7.927 1.00 90.50 368 THR A O 1
ATOM 2899 N N . ASP A 1 369 ? -28.981 -5.961 -10.080 1.00 90.19 369 ASP A N 1
ATOM 2900 C CA . ASP A 1 369 ? -29.123 -7.415 -9.939 1.00 90.19 369 ASP A CA 1
ATOM 2901 C C . ASP A 1 369 ? -27.794 -8.088 -9.569 1.00 90.19 369 ASP A C 1
ATOM 2903 O O . ASP A 1 369 ? -27.784 -9.118 -8.895 1.00 90.19 369 ASP A O 1
ATOM 2907 N N . ASP A 1 370 ? -26.665 -7.524 -10.013 1.00 90.38 370 ASP A N 1
ATOM 2908 C CA . ASP A 1 370 ? -25.332 -8.044 -9.693 1.00 90.38 370 ASP A CA 1
ATOM 2909 C C . ASP A 1 370 ? -25.020 -7.921 -8.205 1.00 90.38 370 ASP A C 1
ATOM 2911 O O . ASP A 1 370 ? -24.654 -8.910 -7.571 1.00 90.38 370 ASP A O 1
ATOM 2915 N N . PHE A 1 371 ? -25.256 -6.741 -7.628 1.00 92.06 371 PHE A N 1
ATOM 2916 C CA . PHE A 1 371 ? -25.087 -6.529 -6.195 1.00 92.06 371 PHE A CA 1
ATOM 2917 C C . PHE A 1 371 ? -26.045 -7.400 -5.376 1.00 92.06 371 PHE A C 1
ATOM 2919 O O . PHE A 1 371 ? -25.636 -8.018 -4.397 1.00 92.06 371 PHE A O 1
ATOM 2926 N N . THR A 1 372 ? -27.303 -7.516 -5.812 1.00 89.56 372 THR A N 1
ATOM 2927 C CA . THR A 1 372 ? -28.317 -8.328 -5.120 1.00 89.56 372 THR A CA 1
ATOM 2928 C C . THR A 1 372 ? -27.930 -9.809 -5.071 1.00 89.56 372 THR A C 1
ATOM 2930 O O . THR A 1 372 ? -27.998 -10.425 -4.007 1.00 89.56 372 THR A O 1
ATOM 2933 N N . ARG A 1 373 ? -27.480 -10.383 -6.197 1.00 90.62 373 ARG A N 1
ATOM 2934 C CA . ARG A 1 373 ? -26.980 -11.769 -6.242 1.00 90.62 373 ARG A CA 1
ATOM 2935 C C . ARG A 1 373 ? -25.746 -11.938 -5.362 1.00 90.62 373 ARG A C 1
ATOM 2937 O O . ARG A 1 373 ? -25.690 -12.852 -4.547 1.00 90.62 373 ARG A O 1
ATOM 2944 N N . TRP A 1 374 ? -24.795 -11.016 -5.473 1.00 91.38 374 TRP A N 1
ATOM 2945 C CA . TRP A 1 374 ? -23.564 -11.068 -4.696 1.00 91.38 374 TRP A CA 1
ATOM 2946 C C . TRP A 1 374 ? -23.818 -11.023 -3.176 1.00 91.38 374 TRP A C 1
ATOM 2948 O O . TRP A 1 374 ? -23.229 -11.816 -2.440 1.00 91.38 374 TRP A O 1
ATOM 2958 N N . MET A 1 375 ? -24.741 -10.172 -2.711 1.00 89.69 375 MET A N 1
ATOM 2959 C CA . MET A 1 375 ? -25.153 -10.087 -1.302 1.00 89.69 375 MET A CA 1
ATOM 2960 C C . MET A 1 375 ? -25.737 -11.399 -0.774 1.00 89.69 375 MET A C 1
ATOM 2962 O O . MET A 1 375 ? -25.425 -11.802 0.349 1.00 89.69 375 MET A O 1
ATOM 2966 N N . ALA A 1 376 ? -26.563 -12.070 -1.583 1.00 88.44 376 ALA A N 1
ATOM 2967 C CA . ALA A 1 376 ? -27.165 -13.348 -1.216 1.00 88.44 376 ALA A CA 1
ATOM 2968 C C . ALA A 1 376 ? -26.107 -14.451 -1.030 1.00 88.44 376 ALA A C 1
ATOM 2970 O O . ALA A 1 376 ? -26.231 -15.264 -0.113 1.00 88.44 376 ALA A O 1
ATOM 2971 N N . ASP A 1 377 ? -25.055 -14.435 -1.852 1.00 89.00 377 ASP A N 1
ATOM 2972 C CA . ASP A 1 377 ? -23.999 -15.451 -1.838 1.00 89.00 377 ASP A CA 1
ATOM 2973 C C . ASP A 1 377 ? -22.960 -15.233 -0.721 1.00 89.00 377 ASP A C 1
ATOM 2975 O O . ASP A 1 377 ? -22.436 -16.204 -0.176 1.00 89.00 377 ASP A O 1
ATOM 2979 N N . HIS A 1 378 ? -22.657 -13.979 -0.359 1.00 86.75 378 HIS A N 1
ATOM 2980 C CA . HIS A 1 378 ? -21.521 -13.656 0.522 1.00 86.75 378 HIS A CA 1
ATOM 2981 C C . HIS A 1 378 ? -21.916 -13.288 1.957 1.00 86.75 378 HIS A C 1
ATOM 2983 O O . HIS A 1 378 ? -21.062 -13.339 2.839 1.00 86.75 378 HIS A O 1
ATOM 2989 N N . LYS A 1 379 ? -23.181 -12.912 2.214 1.00 85.06 379 LYS A N 1
ATOM 2990 C CA . LYS A 1 379 ? -23.651 -12.421 3.530 1.00 85.06 379 LYS A CA 1
ATOM 2991 C C . LYS A 1 379 ? -22.757 -11.325 4.133 1.00 85.06 379 LYS A C 1
ATOM 2993 O O . LYS A 1 379 ? -22.548 -11.272 5.343 1.00 85.06 379 LYS A O 1
ATOM 2998 N N . GLN A 1 380 ? -22.212 -10.461 3.281 1.00 90.94 380 GLN A N 1
ATOM 2999 C CA . GLN A 1 380 ? -21.332 -9.376 3.696 1.00 90.94 380 GLN A CA 1
ATOM 3000 C C . GLN A 1 380 ? -22.061 -8.421 4.651 1.00 90.94 380 GLN A C 1
ATOM 3002 O O . GLN A 1 380 ? -23.187 -8.015 4.371 1.00 90.94 380 GLN A O 1
ATOM 3007 N N . GLN A 1 381 ? -21.392 -8.024 5.738 1.00 90.88 381 GLN A N 1
ATOM 3008 C CA . GLN A 1 381 ? -21.959 -7.130 6.759 1.00 90.88 381 GLN A CA 1
ATOM 3009 C C . GLN A 1 381 ? -21.325 -5.737 6.759 1.00 90.88 381 GLN A C 1
ATOM 3011 O O . GLN A 1 381 ? -21.975 -4.776 7.153 1.00 90.88 381 GLN A O 1
ATOM 3016 N N . ALA A 1 382 ? -20.069 -5.615 6.320 1.00 92.75 382 ALA A N 1
ATOM 3017 C CA . ALA A 1 382 ? -19.323 -4.360 6.364 1.00 92.75 382 ALA A CA 1
ATOM 3018 C C . ALA A 1 382 ? -19.300 -3.631 5.019 1.0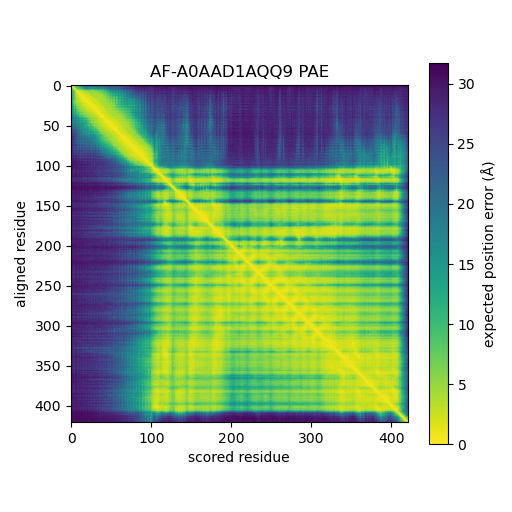0 92.75 382 ALA A C 1
ATOM 3020 O O . ALA A 1 382 ? -18.967 -4.256 4.011 1.00 92.75 382 ALA A O 1
ATOM 3021 N N . PHE A 1 383 ? -19.598 -2.326 5.020 1.00 93.00 383 PHE A N 1
ATOM 3022 C CA . PHE A 1 383 ? -19.670 -1.481 3.820 1.00 93.00 383 PHE A CA 1
ATOM 3023 C C . PHE A 1 383 ? -19.202 -0.047 4.071 1.00 93.00 383 PHE A C 1
ATOM 3025 O O . PHE A 1 383 ? -19.273 0.477 5.183 1.00 93.00 383 PHE A O 1
ATOM 3032 N N . ILE A 1 384 ? -18.816 0.626 2.988 1.00 91.25 384 ILE A N 1
ATOM 3033 C CA . ILE A 1 384 ? -18.740 2.087 2.939 1.00 91.25 384 ILE A CA 1
ATOM 3034 C C . ILE A 1 384 ? -19.745 2.570 1.901 1.00 91.25 384 ILE A C 1
ATOM 3036 O O . ILE A 1 384 ? -19.840 2.013 0.810 1.00 91.25 384 ILE A O 1
ATOM 3040 N N . THR A 1 385 ? -20.496 3.613 2.233 1.00 89.94 385 THR A N 1
ATOM 3041 C CA . THR A 1 385 ? -21.500 4.190 1.334 1.00 89.94 385 THR A CA 1
ATOM 3042 C C . THR A 1 385 ? -21.227 5.661 1.068 1.00 89.94 385 THR A C 1
ATOM 3044 O O . THR A 1 385 ? -20.655 6.367 1.898 1.00 89.94 385 THR A O 1
ATOM 3047 N N . ASN A 1 386 ? -21.622 6.142 -0.109 1.00 86.00 386 ASN A N 1
ATOM 3048 C CA . ASN A 1 386 ? -21.444 7.547 -0.474 1.00 86.00 386 ASN A CA 1
ATOM 3049 C C . ASN A 1 386 ? -22.330 8.499 0.356 1.00 86.00 386 ASN A C 1
ATOM 3051 O O . ASN A 1 386 ? -21.900 9.616 0.633 1.00 86.00 386 ASN A O 1
ATOM 3055 N N . ASN A 1 387 ? -23.538 8.081 0.754 1.00 83.50 387 ASN A N 1
ATOM 3056 C CA . ASN A 1 387 ? -24.501 8.896 1.501 1.00 83.50 387 ASN A CA 1
ATOM 3057 C C . ASN A 1 387 ? -25.516 8.042 2.303 1.00 83.50 387 ASN A C 1
ATOM 3059 O O . ASN A 1 387 ? -25.575 6.816 2.172 1.00 83.50 387 ASN A O 1
ATOM 3063 N N . VAL A 1 388 ? -26.337 8.710 3.124 1.00 81.75 388 VAL A N 1
ATOM 3064 C CA . VAL A 1 388 ? -27.330 8.071 4.012 1.00 81.75 388 VAL A CA 1
ATOM 3065 C C . VAL A 1 388 ? -28.475 7.392 3.240 1.00 81.75 388 VAL A C 1
ATOM 3067 O O . VAL A 1 388 ? -29.016 6.377 3.689 1.00 81.75 388 VAL A O 1
ATOM 3070 N N . THR A 1 389 ? -28.838 7.896 2.057 1.00 83.56 389 THR A N 1
ATOM 3071 C CA . THR A 1 389 ? -29.853 7.274 1.189 1.00 83.56 389 THR A CA 1
ATOM 3072 C C . THR A 1 389 ? -29.399 5.884 0.743 1.00 83.56 389 THR A C 1
ATOM 3074 O O . THR A 1 389 ? -30.150 4.915 0.870 1.00 83.56 389 THR A O 1
ATOM 3077 N N . THR A 1 390 ? -28.143 5.760 0.311 1.00 88.25 390 THR A N 1
ATOM 3078 C CA . THR A 1 390 ? -27.521 4.488 -0.077 1.00 88.25 390 THR A CA 1
ATOM 3079 C C . THR A 1 390 ? -27.432 3.518 1.094 1.00 88.25 390 THR A C 1
ATOM 3081 O O . THR A 1 390 ? -27.796 2.354 0.937 1.00 88.25 390 THR A O 1
ATOM 3084 N N . GLN A 1 391 ? -27.015 3.983 2.279 1.00 87.69 391 GLN A N 1
ATOM 3085 C CA . GLN A 1 391 ? -27.021 3.166 3.501 1.00 87.69 391 GLN A CA 1
ATOM 3086 C C . GLN A 1 391 ? -28.425 2.624 3.795 1.00 87.69 391 GLN A C 1
ATOM 3088 O O . GLN A 1 391 ? -28.589 1.441 4.088 1.00 87.69 391 GLN A O 1
ATOM 3093 N N . SER A 1 392 ? -29.446 3.471 3.660 1.00 83.56 392 SER A N 1
ATOM 3094 C CA . SER A 1 392 ? -30.832 3.088 3.920 1.00 83.56 392 SER A CA 1
ATOM 3095 C C . SER A 1 392 ? -31.342 2.041 2.928 1.00 83.56 392 SER A C 1
ATOM 3097 O O . SER A 1 392 ? -32.020 1.086 3.313 1.00 83.56 392 SER A O 1
ATOM 3099 N N . ALA A 1 393 ? -31.018 2.199 1.642 1.00 87.12 393 ALA A N 1
ATOM 3100 C CA . ALA A 1 393 ? -31.357 1.226 0.607 1.00 87.12 393 ALA A CA 1
ATOM 3101 C C . ALA A 1 393 ? -30.620 -0.110 0.820 1.00 87.12 393 ALA A C 1
ATOM 3103 O O . ALA A 1 393 ? -31.224 -1.178 0.701 1.00 87.12 393 ALA A O 1
ATOM 3104 N N . LEU A 1 394 ? -29.342 -0.050 1.205 1.00 90.12 394 LEU A N 1
ATOM 3105 C CA . LEU A 1 394 ? -28.520 -1.211 1.533 1.00 90.12 394 LEU A CA 1
ATOM 3106 C C . LEU A 1 394 ? -29.094 -1.992 2.723 1.00 90.12 394 LEU A C 1
ATOM 3108 O O . LEU A 1 394 ? -29.291 -3.201 2.609 1.00 90.12 394 LEU A O 1
ATOM 3112 N N . ALA A 1 395 ? -29.424 -1.315 3.827 1.00 86.94 395 ALA A N 1
ATOM 3113 C CA . ALA A 1 395 ? -29.980 -1.937 5.030 1.00 86.94 395 ALA A CA 1
ATOM 3114 C C . ALA A 1 395 ? -31.292 -2.688 4.745 1.00 86.94 395 ALA A C 1
ATOM 3116 O O . ALA A 1 395 ? -31.469 -3.831 5.169 1.00 86.94 395 ALA A O 1
ATOM 3117 N N . LYS A 1 396 ? -32.179 -2.097 3.933 1.00 84.06 396 LYS A N 1
ATOM 3118 C CA . LYS A 1 396 ? -33.437 -2.737 3.506 1.00 84.06 396 LYS A CA 1
ATOM 3119 C C . LYS A 1 396 ? -33.216 -4.000 2.668 1.00 84.06 396 LYS A C 1
ATOM 3121 O O . LYS A 1 396 ? -34.029 -4.924 2.728 1.00 84.06 396 LYS A O 1
ATOM 3126 N N . LYS A 1 397 ? -32.144 -4.046 1.870 1.00 86.00 397 LYS A N 1
ATOM 3127 C CA . LYS A 1 397 ? -31.821 -5.196 1.011 1.00 86.00 397 LYS A CA 1
ATOM 3128 C C . LYS A 1 397 ? -31.078 -6.301 1.742 1.00 86.00 397 LYS A C 1
ATOM 3130 O O . LYS A 1 397 ? -31.376 -7.467 1.502 1.00 86.00 397 LYS A O 1
ATOM 3135 N N . ALA A 1 398 ? -30.125 -5.943 2.598 1.00 86.00 398 ALA A N 1
ATOM 3136 C CA . ALA A 1 398 ? -29.232 -6.902 3.230 1.00 86.00 398 ALA A CA 1
ATOM 3137 C C . ALA A 1 398 ? -29.981 -7.874 4.148 1.00 86.00 398 ALA A C 1
ATOM 3139 O O . ALA A 1 398 ? -29.655 -9.057 4.157 1.00 86.00 398 ALA A O 1
ATOM 3140 N N . LYS A 1 399 ? -31.012 -7.400 4.868 1.00 83.94 399 LYS A N 1
ATOM 3141 C CA . LYS A 1 399 ? -31.801 -8.213 5.818 1.00 83.94 399 LYS A CA 1
ATOM 3142 C C . LYS A 1 399 ? -30.922 -8.984 6.817 1.00 83.94 399 LYS A C 1
ATOM 3144 O O . LYS A 1 399 ? -31.203 -10.132 7.149 1.00 83.94 399 LYS A O 1
ATOM 3149 N N . LEU A 1 400 ? -29.830 -8.355 7.241 1.00 87.69 400 LEU A N 1
ATOM 3150 C CA . LEU A 1 400 ? -28.899 -8.833 8.258 1.00 87.69 400 LEU A CA 1
ATOM 3151 C C . LEU A 1 400 ? -28.217 -7.620 8.922 1.00 87.69 400 LEU A C 1
ATOM 3153 O O . LEU A 1 400 ? -28.170 -6.565 8.284 1.00 87.69 400 LEU A O 1
ATOM 3157 N N . PRO A 1 401 ? -27.691 -7.741 10.157 1.00 87.19 401 PRO A N 1
ATOM 3158 C CA . PRO A 1 401 ? -26.984 -6.654 10.836 1.00 87.19 401 PRO A CA 1
ATOM 3159 C C . PRO A 1 401 ? -25.808 -6.122 10.016 1.00 87.19 401 PRO A C 1
ATOM 3161 O O . PRO A 1 401 ? -24.986 -6.914 9.541 1.00 87.19 401 PRO A O 1
ATOM 3164 N N . LEU A 1 402 ? -25.714 -4.799 9.866 1.00 89.88 402 LEU A N 1
ATOM 3165 C CA . LEU A 1 402 ? -24.689 -4.150 9.046 1.00 89.88 402 LEU A CA 1
ATOM 3166 C C . LEU A 1 402 ? -23.735 -3.275 9.862 1.00 89.88 402 LEU A C 1
ATOM 3168 O O . LEU A 1 402 ? -24.131 -2.661 10.843 1.00 89.88 402 LEU A O 1
ATOM 3172 N N . TYR A 1 403 ? -22.504 -3.150 9.372 1.00 89.81 403 TYR A N 1
ATOM 3173 C CA . TYR A 1 403 ? -21.464 -2.239 9.843 1.00 89.81 403 TYR A CA 1
ATOM 3174 C C . TYR A 1 403 ? -21.118 -1.269 8.710 1.00 89.81 403 TYR A C 1
ATOM 3176 O O . TYR A 1 403 ? -20.464 -1.644 7.736 1.00 89.81 403 TYR A O 1
ATOM 3184 N N . VAL A 1 404 ? -21.601 -0.031 8.783 1.00 88.25 404 VAL A N 1
ATOM 3185 C CA . VAL A 1 404 ? -21.555 0.906 7.655 1.00 88.25 404 VAL A CA 1
ATOM 3186 C C . VAL A 1 404 ? -21.022 2.256 8.088 1.00 88.25 404 VAL A C 1
ATOM 3188 O O . VAL A 1 404 ? -21.528 2.859 9.028 1.00 88.25 404 VAL A O 1
ATOM 3191 N N . ASN A 1 405 ? -20.062 2.776 7.325 1.00 87.38 405 ASN A N 1
ATOM 3192 C CA . ASN A 1 405 ? -19.724 4.193 7.368 1.00 87.38 405 ASN A CA 1
ATOM 3193 C C . ASN A 1 405 ? -20.238 4.921 6.122 1.00 87.38 405 ASN A C 1
ATOM 3195 O O . ASN A 1 405 ? -20.314 4.358 5.025 1.00 87.38 405 ASN A O 1
ATOM 3199 N N . VAL A 1 406 ? -20.577 6.195 6.303 1.00 85.69 406 VAL A N 1
ATOM 3200 C CA . VAL A 1 406 ? -21.134 7.069 5.269 1.00 85.69 406 VAL A CA 1
ATOM 3201 C C . VAL A 1 406 ? -20.160 8.214 5.012 1.00 85.69 406 VAL A C 1
ATOM 3203 O O . VAL A 1 406 ? -19.796 8.920 5.949 1.00 85.69 406 VAL A O 1
ATOM 3206 N N . LEU A 1 407 ? -19.759 8.411 3.753 1.00 82.62 407 LEU A N 1
ATOM 3207 C CA . LEU A 1 407 ? -18.811 9.464 3.373 1.00 82.62 407 LEU A CA 1
ATOM 3208 C C . LEU A 1 407 ? -19.425 10.865 3.446 1.00 82.62 407 LEU A C 1
ATOM 3210 O O . LEU A 1 407 ? -18.817 11.776 3.998 1.00 82.62 407 LEU A O 1
ATOM 3214 N N . ASN A 1 408 ? -20.631 11.047 2.902 1.00 75.12 408 ASN A N 1
ATOM 3215 C CA . ASN A 1 408 ? -21.354 12.310 2.974 1.00 75.12 408 ASN A CA 1
ATOM 3216 C C . ASN A 1 408 ? -22.561 12.180 3.907 1.00 75.12 408 ASN A C 1
ATOM 3218 O O . ASN A 1 408 ? -23.592 11.608 3.547 1.00 75.12 408 ASN A O 1
ATOM 3222 N N . GLN A 1 409 ? -22.423 12.743 5.104 1.00 64.56 409 GLN A N 1
ATOM 3223 C CA . GLN A 1 409 ? -23.476 12.777 6.118 1.00 64.56 409 GLN A CA 1
ATOM 3224 C C . GLN A 1 409 ? -24.439 13.960 5.950 1.00 64.56 409 GLN A C 1
ATOM 3226 O O . GLN A 1 409 ? -25.056 14.362 6.936 1.00 64.56 409 GLN A O 1
ATOM 3231 N N . ALA A 1 410 ? -24.556 14.551 4.748 1.00 57.09 410 ALA A N 1
ATOM 3232 C CA . ALA A 1 410 ? -25.527 15.617 4.494 1.00 57.09 410 ALA A CA 1
ATOM 3233 C C . ALA A 1 410 ? -26.865 15.263 5.168 1.00 57.09 410 ALA A C 1
ATOM 3235 O O . ALA A 1 410 ? -27.338 14.131 5.010 1.00 57.09 410 ALA A O 1
ATOM 3236 N N . PRO A 1 411 ? -27.416 16.175 5.988 1.00 45.78 411 PRO A N 1
ATOM 3237 C CA . PRO A 1 411 ? -28.440 15.817 6.950 1.00 45.78 411 PRO A CA 1
ATOM 3238 C C . PRO A 1 411 ? -29.626 15.197 6.225 1.00 45.78 411 PRO A C 1
ATOM 3240 O O . PRO A 1 411 ? -30.091 15.724 5.209 1.00 45.78 411 PRO A O 1
ATOM 3243 N N . LEU A 1 412 ? -30.127 14.088 6.776 1.00 49.19 412 LEU A N 1
ATOM 3244 C CA . LEU A 1 412 ? -31.470 13.612 6.468 1.00 49.19 412 LEU A CA 1
ATOM 3245 C C . LEU A 1 412 ? -32.408 14.829 6.503 1.00 49.19 412 LEU A C 1
ATOM 3247 O O . LEU A 1 412 ? -32.295 15.628 7.441 1.00 49.19 412 LEU A O 1
ATOM 3251 N N . PRO A 1 413 ? -33.295 15.025 5.509 1.00 41.31 413 PRO A N 1
ATOM 3252 C CA . PRO A 1 413 ? -34.255 16.114 5.568 1.00 41.31 413 PRO A CA 1
ATOM 3253 C C . PRO A 1 413 ? -35.001 16.007 6.898 1.00 41.31 413 PRO A C 1
ATOM 3255 O O . PRO A 1 413 ? -35.671 15.010 7.170 1.00 41.31 413 PRO A O 1
ATOM 3258 N N . VAL A 1 414 ? -34.807 17.005 7.763 1.00 39.00 414 VAL A N 1
ATOM 3259 C CA . VAL A 1 414 ? -35.373 17.026 9.110 1.00 39.00 414 VAL A CA 1
ATOM 3260 C C . VAL A 1 414 ? -36.884 17.175 8.976 1.00 39.00 414 VAL A C 1
ATOM 3262 O O . VAL A 1 414 ? -37.416 18.276 8.891 1.00 39.00 414 VAL A O 1
ATOM 3265 N N . GLN A 1 415 ? -37.581 16.048 8.964 1.00 38.72 415 GLN A N 1
ATOM 3266 C CA . GLN A 1 415 ? -38.956 15.945 9.429 1.00 38.72 415 GLN A CA 1
ATOM 3267 C C . GLN A 1 415 ? -39.026 14.810 10.448 1.00 38.72 415 GLN A C 1
ATOM 3269 O O . GLN A 1 415 ? -39.692 13.798 10.265 1.00 38.72 415 GLN A O 1
ATOM 3274 N N . LEU A 1 416 ? -38.320 15.001 11.564 1.00 35.28 416 LEU A N 1
ATOM 3275 C CA . LEU A 1 416 ? -38.703 14.380 12.826 1.00 35.28 416 LEU A CA 1
ATOM 3276 C C . LEU A 1 416 ? -39.889 15.178 13.375 1.00 35.28 416 LEU A C 1
ATOM 3278 O O . LEU A 1 416 ? -39.737 16.047 14.230 1.00 35.28 416 LEU A O 1
ATOM 3282 N N . SER A 1 417 ? -41.087 14.925 12.852 1.00 33.19 417 SER A N 1
ATOM 3283 C CA . SER A 1 417 ? -42.287 15.169 13.645 1.00 33.19 417 SER A CA 1
ATOM 3284 C C . SER A 1 417 ? -42.241 14.176 14.800 1.00 33.19 417 SER A C 1
ATOM 3286 O O . SER A 1 417 ? -42.437 12.978 14.590 1.00 33.19 417 SER A O 1
ATOM 3288 N N . MET A 1 418 ? -41.918 14.666 15.999 1.00 28.12 418 MET A N 1
ATOM 3289 C CA . MET A 1 418 ? -42.160 13.917 17.229 1.00 28.12 418 MET A CA 1
ATOM 3290 C C . MET A 1 418 ? -43.617 13.425 17.215 1.00 28.12 418 MET A C 1
ATOM 3292 O O . MET A 1 418 ? -44.491 14.188 16.782 1.00 28.12 418 MET A O 1
ATOM 3296 N N . PRO A 1 419 ? -43.906 12.186 17.653 1.00 33.22 419 PRO A N 1
ATOM 3297 C CA . PRO A 1 419 ? -45.276 11.806 17.949 1.00 33.22 419 PRO A CA 1
ATOM 3298 C C . PRO A 1 419 ? -45.819 12.823 18.953 1.00 33.22 419 PRO A C 1
ATOM 3300 O O . PRO A 1 419 ? -45.166 13.112 19.956 1.00 33.22 419 PRO A O 1
ATOM 3303 N N . ALA A 1 420 ? -46.959 13.425 18.628 1.00 37.12 420 ALA A N 1
ATOM 3304 C CA . ALA A 1 420 ? -47.692 14.196 19.609 1.00 37.12 420 ALA A CA 1
ATOM 3305 C C . ALA A 1 420 ? -48.259 13.221 20.651 1.00 37.12 420 ALA A C 1
ATOM 3307 O O . ALA A 1 420 ? -48.966 12.282 20.277 1.00 37.12 420 ALA A O 1
ATOM 3308 N N . ASP A 1 421 ? -47.921 13.538 21.902 1.00 38.25 421 ASP A N 1
ATOM 3309 C CA . ASP A 1 421 ? -48.368 13.030 23.207 1.00 38.25 421 ASP A CA 1
ATOM 3310 C C . ASP A 1 421 ? -47.836 11.676 23.708 1.00 38.25 421 ASP A C 1
ATOM 3312 O O . ASP A 1 421 ? -48.202 10.603 23.174 1.00 38.25 421 ASP A O 1
#

Sequence (421 aa):
MKKKLTATQLSLKKQLEDIINEINQAKDEITKINSEQNANGQAITNAQRKLDTLKAKVASDQADDKAQLDKLQHQQADLTDESKRLHDQLHTLSDGITAWLNFSEPVHALGEADYAPLILDIDSFSAHDFEALAPLSDMLQSMPKKQVGIFTTYFNIDLVPTIDAWSTANNFNPDEIQIINCLYQLQNAGEGAENAATLPANIKNRQWNENHTAETITMPDGQTNMLVTYQLDAQKKPTKLIAKIAYRQGDKLTKESFFRKNGVLSANIFYDVANGITRKEFYRRDGLLVVSATYEGQKLSDISVFNEAGLQINSFDSLTALNVWWLQKSFPQEGAMIGNFKSKAYRDLTAKSGVKLVPFVDEAVVDTDDFTRWMADHKQQAFITNNVTTQSALAKKAKLPLYVNVLNQAPLPVQLSMPAD

Radius of gyration: 42.68 Å; Cα contacts (8 Å, |Δi|>4): 613; chains: 1; bounding box: 106×43×157 Å

Organism: NCBI:txid1423732

pLDDT: mean 81.97, std 13.36, range [28.12, 97.88]

Secondary structure (DSSP, 8-state):
------HHHHHHHHHHHHHHHHHHHHHHHHHHHHHHHHHHHHHHHHHHHHHHHHHHHHHHHHHHHHHHHHHHHHHHHHHHHHHHHHHHHHHHHHHHHHHHTT-SS-EE-GGGSS-PSEEEE-SS--TTS-TTHHHHHHHHHTSSS--EEEE----STTHHHHHHHHHHHTT--TTTSEEE-HHHHHHH-SPPP-------TT--SEEE-TTSSEEEEE-TTSSEEEEEEEEE-TTS-EEEEEEEEEEEETTEEEEEEEE-TTS-EEEEEEE-TTS-EEEEEEE-TTS-EEEEEEEETTEEEEEEEE-TTS-EEEEESSHHHHHHHHHHHHS-TT-EEEEETT-HHHHHHHHHHT-EEEEEE-HHHHTSHHHHHHHHHH---EEEEEEHHHHHHHHHHH-S-EEEEEEE---------PPP-